Protein AF-0000000079488385 (afdb_homodimer)

Radius of gyration: 32.93 Å; Cα contacts (8 Å, |Δi|>4): 1376; chains: 2; bounding box: 79×99×59 Å

pLDDT: mean 92.68, std 11.1, range [27.77, 98.88]

Structure (mmCIF, N/CA/C/O backbone):
data_AF-0000000079488385-model_v1
#
loop_
_entity.id
_entity.type
_entity.pdbx_description
1 polymer 'tRNA-queuosine alpha-mannosyltransferase'
#
loop_
_atom_site.group_PDB
_atom_site.id
_atom_site.type_symbol
_atom_site.label_atom_id
_atom_site.label_alt_id
_atom_site.label_comp_id
_atom_site.label_asym_id
_atom_site.label_entity_id
_atom_site.label_seq_id
_atom_site.pdbx_PDB_ins_code
_atom_site.Cartn_x
_atom_site.Cartn_y
_atom_site.Cartn_z
_atom_site.occupancy
_atom_site.B_iso_or_equiv
_atom_site.auth_seq_id
_atom_site.auth_comp_id
_atom_site.auth_asym_id
_atom_site.auth_atom_id
_atom_site.pdbx_PDB_model_num
ATOM 1 N N . MET A 1 1 ? -27.766 -9.539 -17.594 1 47.44 1 MET A N 1
ATOM 2 C CA . MET A 1 1 ? -27.812 -9.695 -16.141 1 47.44 1 MET A CA 1
ATOM 3 C C . MET A 1 1 ? -26.516 -10.289 -15.609 1 47.44 1 MET A C 1
ATOM 5 O O . MET A 1 1 ? -26.141 -11.391 -15.984 1 47.44 1 MET A O 1
ATOM 9 N N . ALA A 1 2 ? -25.312 -9.602 -15.539 1 57.41 2 ALA A N 1
ATOM 10 C CA . ALA A 1 2 ? -23.953 -10.109 -15.5 1 57.41 2 ALA A CA 1
ATOM 11 C C . ALA A 1 2 ? -23.672 -10.812 -14.172 1 57.41 2 ALA A C 1
ATOM 13 O O . ALA A 1 2 ? -23.984 -10.297 -13.109 1 57.41 2 ALA A O 1
ATOM 14 N N . GLU A 1 3 ? -23.062 -12.164 -14.273 1 86.19 3 GLU A N 1
ATOM 15 C CA . GLU A 1 3 ? -23.094 -12.977 -13.062 1 86.19 3 GLU A CA 1
ATOM 16 C C . GLU A 1 3 ? -21.688 -13.242 -12.539 1 86.19 3 GLU A C 1
ATOM 18 O O . GLU A 1 3 ? -21.469 -13.258 -11.328 1 86.19 3 GLU A O 1
ATOM 23 N N . ILE A 1 4 ? -20.703 -13.258 -13.547 1 95.38 4 ILE A N 1
ATOM 24 C CA . ILE A 1 4 ? -19.391 -13.664 -13.055 1 95.38 4 ILE A CA 1
ATOM 25 C C . ILE A 1 4 ? -18.328 -12.688 -13.562 1 95.38 4 ILE A C 1
ATOM 27 O O . ILE A 1 4 ? -18.281 -12.375 -14.758 1 95.38 4 ILE A O 1
ATOM 31 N N . LEU A 1 5 ? -17.531 -12.094 -12.711 1 97 5 LEU A N 1
ATOM 32 C CA . LEU A 1 5 ? -16.406 -11.219 -13.031 1 97 5 LEU A CA 1
ATOM 33 C C . LEU A 1 5 ? -15.078 -11.914 -12.742 1 97 5 LEU A C 1
ATOM 35 O O . LEU A 1 5 ? -14.836 -12.359 -11.625 1 97 5 LEU A O 1
ATOM 39 N N . LEU A 1 6 ? -14.266 -12.102 -13.781 1 97.94 6 LEU A N 1
ATOM 40 C CA . LEU A 1 6 ? -12.898 -12.586 -13.656 1 97.94 6 LEU A CA 1
ATOM 41 C C . LEU A 1 6 ? -11.898 -11.445 -13.781 1 97.94 6 LEU A C 1
ATOM 43 O O . LEU A 1 6 ? -11.977 -10.641 -14.719 1 97.94 6 LEU A O 1
ATOM 47 N N . VAL A 1 7 ? -10.984 -11.336 -12.82 1 98.75 7 VAL A N 1
ATOM 48 C CA . VAL A 1 7 ? -10.023 -10.242 -12.812 1 98.75 7 VAL A CA 1
ATOM 49 C C . VAL A 1 7 ? -8.609 -10.797 -12.68 1 98.75 7 VAL A C 1
ATOM 51 O O . VAL A 1 7 ? -8.328 -11.57 -11.758 1 98.75 7 VAL A O 1
ATOM 54 N N . GLU A 1 8 ? -7.707 -10.43 -13.539 1 98.81 8 GLU A N 1
ATOM 55 C CA . GLU A 1 8 ? -6.297 -10.805 -13.477 1 98.81 8 GLU A CA 1
ATOM 56 C C . GLU A 1 8 ? -5.395 -9.602 -13.734 1 98.81 8 GLU A C 1
ATOM 58 O O . GLU A 1 8 ? -5.219 -9.188 -14.883 1 98.81 8 GLU A O 1
ATOM 63 N N . ALA A 1 9 ? -4.727 -9.109 -12.688 1 98.25 9 ALA A N 1
ATOM 64 C CA . ALA A 1 9 ? -3.908 -7.906 -12.773 1 98.25 9 ALA A CA 1
ATOM 65 C C . ALA A 1 9 ? -2.553 -8.211 -13.406 1 98.25 9 ALA A C 1
ATOM 67 O O . ALA A 1 9 ? -1.792 -7.293 -13.727 1 98.25 9 ALA A O 1
ATOM 68 N N . PHE A 1 10 ? -2.219 -9.438 -13.57 1 97.75 10 PHE A N 1
ATOM 69 C CA . PHE A 1 10 ? -0.979 -9.898 -14.18 1 97.75 10 PHE A CA 1
ATOM 70 C C . PHE A 1 10 ? -1.252 -11.016 -15.18 1 97.75 10 PHE A C 1
ATOM 72 O O . PHE A 1 10 ? -0.991 -12.188 -14.898 1 97.75 10 PHE A O 1
ATOM 79 N N . TYR A 1 11 ? -1.684 -10.625 -16.328 1 97.81 11 TYR A N 1
ATOM 80 C CA . TYR A 1 11 ? -2.215 -11.555 -17.312 1 97.81 11 TYR A CA 1
ATOM 81 C C . TYR A 1 11 ? -1.109 -12.07 -18.234 1 97.81 11 TYR A C 1
ATOM 83 O O . TYR A 1 11 ? -1.015 -11.664 -19.391 1 97.81 11 TYR A O 1
ATOM 91 N N . GLY A 1 12 ? -0.342 -13 -17.75 1 94.25 12 GLY A N 1
ATOM 92 C CA . GLY A 1 12 ? 0.715 -13.688 -18.469 1 94.25 12 GLY A CA 1
ATOM 93 C C . GLY A 1 12 ? 1.044 -15.055 -17.891 1 94.25 12 GLY A C 1
ATOM 94 O O . GLY A 1 12 ? 0.667 -15.359 -16.75 1 94.25 12 GLY A O 1
ATOM 95 N N . GLY A 1 13 ? 1.652 -15.891 -18.672 1 90.5 13 GLY A N 1
ATOM 96 C CA . GLY A 1 13 ? 2.057 -17.203 -18.188 1 90.5 13 GLY A CA 1
ATOM 97 C C . GLY A 1 13 ? 0.899 -18.031 -17.656 1 90.5 13 GLY A C 1
ATOM 98 O O . GLY A 1 13 ? -0.137 -18.156 -18.312 1 90.5 13 GLY A O 1
ATOM 99 N N . SER A 1 14 ? 1.143 -18.578 -16.484 1 93.62 14 SER A N 1
ATOM 100 C CA . SER A 1 14 ? 0.137 -19.438 -15.867 1 93.62 14 SER A CA 1
ATOM 101 C C . SER A 1 14 ? -1.098 -18.641 -15.461 1 93.62 14 SER A C 1
ATOM 103 O O . SER A 1 14 ? -2.209 -19.172 -15.445 1 93.62 14 SER A O 1
ATOM 105 N N . HIS A 1 15 ? -0.953 -17.375 -15.195 1 96.94 15 HIS A N 1
ATOM 106 C CA . HIS A 1 15 ? -2.094 -16.531 -14.844 1 96.94 15 HIS A CA 1
ATOM 107 C C . HIS A 1 15 ? -3.076 -16.438 -16.016 1 96.94 15 HIS A C 1
ATOM 109 O O . HIS A 1 15 ? -4.273 -16.656 -15.836 1 96.94 15 HIS A O 1
ATOM 115 N N . ALA A 1 16 ? -2.51 -16.125 -17.125 1 97 16 ALA A N 1
ATOM 116 C CA . ALA A 1 16 ? -3.346 -16.016 -18.312 1 97 16 ALA A CA 1
ATOM 117 C C . ALA A 1 16 ? -3.967 -17.359 -18.672 1 97 16 ALA A C 1
ATOM 119 O O . ALA A 1 16 ? -5.137 -17.422 -19.062 1 97 16 ALA A O 1
ATOM 120 N N . GLN A 1 17 ? -3.18 -18.391 -18.547 1 95.5 17 GLN A N 1
ATOM 121 C CA . GLN A 1 17 ? -3.656 -19.734 -18.875 1 95.5 17 GLN A CA 1
ATOM 122 C C . GLN A 1 17 ? -4.887 -20.094 -18.047 1 95.5 17 GLN A C 1
ATOM 124 O O . GLN A 1 17 ? -5.859 -20.625 -18.578 1 95.5 17 GLN A O 1
ATOM 129 N N . LEU A 1 18 ? -4.828 -19.797 -16.812 1 97.94 18 LEU A N 1
ATOM 130 C CA . LEU A 1 18 ? -5.957 -20.109 -15.938 1 97.94 18 LEU A CA 1
ATOM 131 C C . LEU A 1 18 ? -7.191 -19.297 -16.328 1 97.94 18 LEU A C 1
ATOM 133 O O . LEU A 1 18 ? -8.281 -19.859 -16.469 1 97.94 18 LEU A O 1
ATOM 137 N N . MET A 1 19 ? -7.016 -18.047 -16.531 1 98.25 19 MET A N 1
ATOM 138 C CA . MET A 1 19 ? -8.141 -17.172 -16.844 1 98.25 19 MET A CA 1
ATOM 139 C C . MET A 1 19 ? -8.773 -17.562 -18.172 1 98.25 19 MET A C 1
ATOM 141 O O . MET A 1 19 ? -10 -17.609 -18.297 1 98.25 19 MET A O 1
ATOM 145 N N . ASP A 1 20 ? -7.891 -17.875 -19.125 1 97.5 20 ASP A N 1
ATOM 146 C CA . ASP A 1 20 ? -8.398 -18.297 -20.438 1 97.5 20 ASP A CA 1
ATOM 147 C C . ASP A 1 20 ? -9.219 -19.578 -20.312 1 97.5 20 ASP A C 1
ATOM 149 O O . ASP A 1 20 ? -10.281 -19.703 -20.922 1 97.5 20 ASP A O 1
ATOM 153 N N . LEU A 1 21 ? -8.68 -20.469 -19.578 1 97.62 21 LEU A 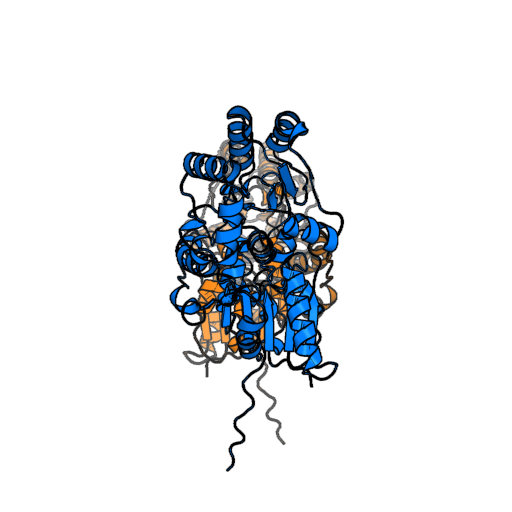N 1
ATOM 154 C CA . LEU A 1 21 ? -9.375 -21.734 -19.359 1 97.62 21 LEU A CA 1
ATOM 155 C C . LEU A 1 21 ? -10.75 -21.5 -18.734 1 97.62 21 LEU A C 1
ATOM 157 O O . LEU A 1 21 ? -11.75 -22.078 -19.188 1 97.62 21 LEU A O 1
ATOM 161 N N . LEU A 1 22 ? -10.852 -20.656 -17.688 1 97.31 22 LEU A N 1
ATOM 162 C CA . LEU A 1 22 ? -12.094 -20.391 -16.969 1 97.31 22 LEU A CA 1
ATOM 163 C C . LEU A 1 22 ? -13.094 -19.672 -17.875 1 97.31 22 LEU A C 1
ATOM 165 O O . LEU A 1 22 ? -14.281 -20.016 -17.891 1 97.31 22 LEU A O 1
ATOM 169 N N . VAL A 1 23 ? -12.617 -18.703 -18.625 1 96.19 23 VAL A N 1
ATOM 170 C CA . VAL A 1 23 ? -13.5 -17.953 -19.5 1 96.19 23 VAL A CA 1
ATOM 171 C C . VAL A 1 23 ? -14.086 -18.875 -20.562 1 96.19 23 VAL A C 1
ATOM 173 O O . VAL A 1 23 ? -15.289 -18.828 -20.844 1 96.19 23 VAL A O 1
ATOM 176 N N . ASN A 1 24 ? -13.211 -19.672 -21.141 1 95.19 24 ASN A N 1
ATOM 177 C CA . ASN A 1 24 ? -13.672 -20.609 -22.156 1 95.19 24 ASN A CA 1
ATOM 178 C C . ASN A 1 24 ? -14.703 -21.578 -21.594 1 95.19 24 ASN A C 1
ATOM 180 O O . ASN A 1 24 ? -15.742 -21.812 -22.219 1 95.19 24 ASN A O 1
ATOM 184 N N . HIS A 1 25 ? -14.453 -22.078 -20.469 1 94.19 25 HIS A N 1
ATOM 185 C CA . HIS A 1 25 ? -15.359 -23.031 -19.828 1 94.19 25 HIS A CA 1
ATOM 186 C C . HIS A 1 25 ? -16.703 -22.375 -19.516 1 94.19 25 HIS A C 1
ATOM 188 O O . HIS A 1 25 ? -17.75 -22.953 -19.797 1 94.19 25 HIS A O 1
ATOM 194 N N . LEU A 1 26 ? -16.656 -21.188 -18.953 1 93.06 26 LEU A N 1
ATOM 195 C CA . LEU A 1 26 ? -17.875 -20.484 -18.531 1 93.06 26 LEU A CA 1
ATOM 196 C C . LEU A 1 26 ? -18.672 -20.016 -19.75 1 93.06 26 LEU A C 1
ATOM 198 O O . LEU A 1 26 ? -19.906 -20.016 -19.734 1 93.06 26 LEU A O 1
ATOM 202 N N . SER A 1 27 ? -17.906 -19.609 -20.781 1 91.25 27 SER A N 1
ATOM 203 C CA . SER A 1 27 ? -18.578 -19.094 -21.984 1 91.25 27 SER A CA 1
ATOM 204 C C . SER A 1 27 ? -19.391 -20.188 -22.672 1 91.25 27 SER A C 1
ATOM 206 O O . SER A 1 27 ? -20.344 -19.891 -23.391 1 91.25 27 SER A O 1
ATOM 208 N N . GLU A 1 28 ? -19.016 -21.391 -22.469 1 90.25 28 GLU A N 1
ATOM 209 C CA . GLU A 1 28 ? -19.734 -22.531 -23.047 1 90.25 28 GLU A CA 1
ATOM 210 C C . GLU A 1 28 ? -21.031 -22.797 -22.281 1 90.25 28 GLU A C 1
ATOM 212 O O . GLU A 1 28 ? -21.938 -23.453 -22.797 1 90.25 28 GLU A O 1
ATOM 217 N N . ARG A 1 29 ? -21.188 -22.266 -21.188 1 87.81 29 ARG A N 1
ATOM 218 C CA . ARG A 1 29 ? -22.281 -22.656 -20.312 1 87.81 29 ARG A CA 1
ATOM 219 C C . ARG A 1 29 ? -23.203 -21.469 -20.031 1 87.81 29 ARG A C 1
ATOM 221 O O . ARG A 1 29 ? -24.344 -21.656 -19.609 1 87.81 29 ARG A O 1
ATOM 228 N N . LEU A 1 30 ? -22.656 -20.328 -20.234 1 89.75 30 LEU A N 1
ATOM 229 C CA . LEU A 1 30 ? -23.406 -19.109 -19.922 1 89.75 30 LEU A CA 1
ATOM 230 C C . LEU A 1 30 ? -23.703 -18.328 -21.203 1 89.75 30 LEU A C 1
ATOM 232 O O . LEU A 1 30 ? -23.141 -18.609 -22.266 1 89.75 30 LEU A O 1
ATOM 236 N N . GLN A 1 31 ? -24.578 -17.375 -21.094 1 89.81 31 GLN A N 1
ATOM 237 C CA . GLN A 1 31 ? -24.906 -16.516 -22.219 1 89.81 31 GLN A CA 1
ATOM 238 C C . GLN A 1 31 ? -23.859 -15.438 -22.422 1 89.81 31 GLN A C 1
ATOM 240 O O . GLN A 1 31 ? -23.141 -15.078 -21.484 1 89.81 31 GLN A O 1
ATOM 245 N N . PRO A 1 32 ? -23.875 -14.984 -23.656 1 86.5 32 PRO A N 1
ATOM 246 C CA . PRO A 1 32 ? -22.938 -13.891 -23.891 1 86.5 32 PRO A CA 1
ATOM 247 C C . PRO A 1 32 ? -23.172 -12.703 -22.953 1 86.5 32 PRO A C 1
ATOM 249 O O . PRO A 1 32 ? -24.312 -12.344 -22.672 1 86.5 32 PRO A O 1
ATOM 252 N N . GLY A 1 33 ? -22.172 -12.234 -22.391 1 86.81 33 GLY A N 1
ATOM 253 C CA . GLY A 1 33 ? -22.281 -11.078 -21.516 1 86.81 33 GLY A CA 1
ATOM 254 C C . GLY A 1 33 ? -22.406 -11.453 -20.047 1 86.81 33 GLY A C 1
ATOM 255 O O . GLY A 1 33 ? -22.344 -10.586 -19.172 1 86.81 33 GLY A O 1
ATOM 256 N N . GLU A 1 34 ? -22.516 -12.727 -19.812 1 91.88 34 GLU A N 1
ATOM 257 C CA . GLU A 1 34 ? -22.688 -13.164 -18.422 1 91.88 34 GLU A CA 1
ATOM 258 C C . GLU A 1 34 ? -21.328 -13.367 -17.75 1 91.88 34 GLU A C 1
ATOM 260 O O . GLU A 1 34 ? -21.281 -13.594 -16.531 1 91.88 34 GLU A O 1
ATOM 265 N N . VAL A 1 35 ? -20.281 -13.352 -18.484 1 93.94 35 VAL A N 1
ATOM 266 C CA . VAL A 1 35 ? -18.938 -13.422 -17.938 1 93.94 35 VAL A CA 1
ATOM 267 C C . VAL A 1 35 ? -18.109 -12.258 -18.453 1 93.94 35 VAL A C 1
ATOM 269 O O . VAL A 1 35 ? -18.078 -11.992 -19.672 1 93.94 35 VAL A O 1
ATOM 272 N N . ASP A 1 36 ? -17.5 -11.508 -17.562 1 95.88 36 ASP A N 1
ATOM 273 C CA . ASP A 1 36 ? -16.562 -10.445 -17.922 1 95.88 36 ASP A CA 1
ATOM 274 C C . ASP A 1 36 ? -15.141 -10.789 -17.469 1 95.88 36 ASP A C 1
ATOM 276 O O . ASP A 1 36 ? -14.945 -11.289 -16.359 1 95.88 36 ASP A O 1
ATOM 280 N N . LEU A 1 37 ? -14.211 -10.656 -18.359 1 97.5 37 LEU A N 1
ATOM 281 C CA . LEU A 1 37 ? -12.797 -10.781 -18.031 1 97.5 37 LEU A CA 1
ATOM 282 C C . LEU A 1 37 ? -12.094 -9.43 -18.141 1 97.5 37 LEU A C 1
ATOM 284 O O . LEU A 1 37 ? -12.125 -8.789 -19.188 1 97.5 37 LEU A O 1
ATOM 288 N N . VAL A 1 38 ? -11.562 -8.953 -17.047 1 98.44 38 VAL A N 1
ATOM 289 C CA . VAL A 1 38 ? -10.797 -7.719 -17.031 1 98.44 38 VAL A CA 1
ATOM 290 C C . VAL A 1 38 ? -9.344 -8.016 -16.656 1 98.44 38 VAL A C 1
ATOM 292 O O . VAL A 1 38 ? -9.07 -8.609 -15.609 1 98.44 38 VAL A O 1
ATOM 295 N N . THR A 1 39 ? -8.383 -7.629 -17.516 1 98.44 39 THR A N 1
ATOM 296 C CA . THR A 1 39 ? -6.996 -8.031 -17.312 1 98.44 39 THR A CA 1
ATOM 297 C C . THR A 1 39 ? -6.062 -6.832 -17.469 1 98.44 39 THR A C 1
ATOM 299 O O . THR A 1 39 ? -6.449 -5.805 -18.031 1 98.44 39 THR A O 1
ATOM 302 N N . MET A 1 40 ? -4.906 -6.875 -16.906 1 97.81 40 MET A N 1
ATOM 303 C CA . MET A 1 40 ? -3.773 -5.984 -17.141 1 97.81 40 MET A CA 1
ATOM 304 C C . MET A 1 40 ? -2.576 -6.758 -17.672 1 97.81 40 MET A C 1
ATOM 306 O O . MET A 1 40 ? -2.553 -7.988 -17.625 1 97.81 40 MET A O 1
ATOM 310 N N . THR A 1 41 ? -1.561 -6.043 -18.172 1 96.25 41 THR A N 1
ATOM 311 C CA . THR A 1 41 ? -0.42 -6.695 -18.797 1 96.25 41 THR A CA 1
ATOM 312 C C . THR A 1 41 ? 0.438 -7.414 -17.766 1 96.25 41 THR A C 1
ATOM 314 O O . THR A 1 41 ? 0.378 -7.098 -16.578 1 96.25 41 THR A O 1
ATOM 317 N N . ASP A 1 42 ? 1.241 -8.312 -18.188 1 94.88 42 ASP A N 1
ATOM 318 C CA . ASP A 1 42 ? 2.127 -9.07 -17.312 1 94.88 42 ASP A CA 1
ATOM 319 C C . ASP A 1 42 ? 3.506 -8.422 -17.219 1 94.88 42 ASP A C 1
ATOM 321 O O . ASP A 1 42 ? 4.508 -9.102 -16.984 1 94.88 42 ASP A O 1
ATOM 325 N N . LYS A 1 43 ? 3.537 -7.176 -17.453 1 92.81 43 LYS A N 1
ATOM 326 C CA . LYS A 1 43 ? 4.773 -6.41 -17.328 1 92.81 43 LYS A CA 1
ATOM 327 C C . LYS A 1 43 ? 4.844 -5.676 -16 1 92.81 43 LYS A C 1
ATOM 329 O O . LYS A 1 43 ? 3.828 -5.176 -15.508 1 92.81 43 LYS A O 1
ATOM 334 N N . LYS A 1 44 ? 6.043 -5.621 -15.406 1 91.31 44 LYS A N 1
ATOM 335 C CA . LYS A 1 44 ? 6.277 -4.871 -14.18 1 91.31 44 LYS A CA 1
ATOM 336 C C . LYS A 1 44 ? 5.352 -5.344 -13.062 1 91.31 44 LYS A C 1
ATOM 338 O O . LYS A 1 44 ? 4.59 -4.551 -12.5 1 91.31 44 LYS A O 1
ATOM 343 N N . TRP A 1 45 ? 5.578 -6.551 -12.641 1 91 45 TRP A N 1
ATOM 344 C CA . TRP A 1 45 ? 4.664 -7.195 -11.711 1 91 45 TRP A CA 1
ATOM 345 C C . TRP A 1 45 ? 4.594 -6.426 -10.391 1 91 45 TRP A C 1
ATOM 347 O O . TRP A 1 45 ? 3.549 -6.391 -9.742 1 91 45 TRP A O 1
ATOM 357 N N . HIS A 1 46 ? 5.699 -5.77 -9.992 1 91.19 46 HIS A N 1
ATOM 358 C CA . HIS A 1 46 ? 5.723 -5.027 -8.734 1 91.19 46 HIS A CA 1
ATOM 359 C C . HIS A 1 46 ? 4.684 -3.912 -8.742 1 91.19 46 HIS A C 1
ATOM 361 O O . HIS A 1 46 ? 4.047 -3.646 -7.719 1 91.19 46 HIS A O 1
ATOM 367 N N . TRP A 1 47 ? 4.516 -3.355 -9.875 1 93.56 47 TRP A N 1
ATOM 368 C CA . TRP A 1 47 ? 3.559 -2.26 -9.984 1 93.56 47 TRP A CA 1
ATOM 369 C C . TRP A 1 47 ? 2.133 -2.791 -10.094 1 93.56 47 TRP A C 1
ATOM 371 O O . TRP A 1 47 ? 1.193 -2.178 -9.586 1 93.56 47 TRP A O 1
ATOM 381 N N . ARG A 1 48 ? 1.983 -3.947 -10.742 1 95.62 48 ARG A N 1
ATOM 382 C CA . ARG A 1 48 ? 0.67 -4.586 -10.742 1 95.62 48 ARG A CA 1
ATOM 383 C C . ARG A 1 48 ? 0.219 -4.922 -9.328 1 95.62 48 ARG A C 1
ATOM 385 O O . ARG A 1 48 ? -0.928 -4.664 -8.961 1 95.62 48 ARG A O 1
ATOM 392 N N . ALA A 1 49 ? 1.184 -5.383 -8.586 1 94.94 49 ALA A N 1
ATOM 393 C CA . ALA A 1 49 ? 0.887 -5.816 -7.223 1 94.94 49 ALA A CA 1
ATOM 394 C C . ALA A 1 49 ? 0.562 -4.621 -6.328 1 94.94 49 ALA A C 1
ATOM 396 O O . ALA A 1 49 ? -0.215 -4.746 -5.375 1 94.94 49 ALA A O 1
ATOM 397 N N . ARG A 1 50 ? 1.098 -3.516 -6.641 1 93.94 50 ARG A N 1
ATOM 398 C CA . ARG A 1 50 ? 0.979 -2.355 -5.762 1 93.94 50 ARG A CA 1
ATOM 399 C C . ARG A 1 50 ? -0.21 -1.487 -6.164 1 93.94 50 ARG A C 1
ATOM 401 O O . ARG A 1 50 ? -0.952 -1.008 -5.305 1 93.94 50 ARG A O 1
ATOM 408 N N . THR A 1 51 ? -0.444 -1.338 -7.504 1 95.62 51 THR A N 1
ATOM 409 C CA . THR A 1 51 ? -1.292 -0.214 -7.887 1 95.62 51 THR A CA 1
ATOM 410 C C . THR A 1 51 ? -2.406 -0.67 -8.82 1 95.62 51 THR A C 1
ATOM 412 O O . THR A 1 51 ? -3.086 0.155 -9.438 1 95.62 51 THR A O 1
ATOM 415 N N . SER A 1 52 ? -2.629 -1.921 -8.992 1 97.44 52 SER A N 1
ATOM 416 C CA . SER A 1 52 ? -3.58 -2.393 -9.992 1 97.44 52 SER A CA 1
ATOM 417 C C . SER A 1 52 ? -5.008 -2.016 -9.617 1 97.44 52 SER A C 1
ATOM 419 O O . SER A 1 52 ? -5.863 -1.853 -10.492 1 97.44 52 SER A O 1
ATOM 421 N N . ALA A 1 53 ? -5.301 -1.854 -8.328 1 98 53 ALA A N 1
ATOM 422 C CA . ALA A 1 53 ? -6.664 -1.623 -7.859 1 98 53 ALA A CA 1
ATOM 423 C C . ALA A 1 53 ? -7.258 -0.368 -8.492 1 98 53 ALA A C 1
ATOM 425 O O . ALA A 1 53 ? -8.445 -0.339 -8.836 1 98 53 ALA A O 1
ATOM 426 N N . LEU A 1 54 ? -6.418 0.629 -8.617 1 97.88 54 LEU A N 1
ATOM 427 C CA . LEU A 1 54 ? -6.902 1.901 -9.141 1 97.88 54 LEU A CA 1
ATOM 428 C C . LEU A 1 54 ? -7.387 1.746 -10.578 1 97.88 54 LEU A C 1
ATOM 430 O O . LEU A 1 54 ? -8.523 2.092 -10.891 1 97.88 54 LEU A O 1
ATOM 434 N N . TRP A 1 55 ? -6.566 1.201 -11.43 1 97.88 55 TRP A N 1
ATOM 435 C CA . TRP A 1 55 ? -6.945 1.021 -12.828 1 97.88 55 TRP A CA 1
ATOM 436 C C . TRP A 1 55 ? -8.133 0.076 -12.953 1 97.88 55 TRP A C 1
ATOM 438 O O . TRP A 1 55 ? -9.062 0.329 -13.727 1 97.88 55 TRP A O 1
ATOM 448 N N . LEU A 1 56 ? -8.141 -0.962 -12.211 1 98.44 56 LEU A N 1
ATOM 449 C CA . LEU A 1 56 ? -9.234 -1.927 -12.227 1 98.44 56 LEU A CA 1
ATOM 450 C C . LEU A 1 56 ? -10.547 -1.264 -11.828 1 98.44 56 LEU A C 1
ATOM 452 O O . LEU A 1 56 ? -11.586 -1.514 -12.445 1 98.44 56 LEU A O 1
ATOM 456 N N . ALA A 1 57 ? -10.477 -0.421 -10.805 1 98.19 57 ALA A N 1
ATOM 457 C CA . ALA A 1 57 ? -11.68 0.256 -10.328 1 98.19 57 ALA A CA 1
ATOM 458 C C . ALA A 1 57 ? -12.297 1.107 -11.43 1 98.19 57 ALA A C 1
ATOM 460 O O . ALA A 1 57 ? -13.523 1.219 -11.516 1 98.19 57 ALA A O 1
ATOM 461 N N . MET A 1 58 ? -11.461 1.657 -12.234 1 97.06 58 MET A N 1
ATOM 462 C CA . MET A 1 58 ? -11.938 2.553 -13.289 1 97.06 58 MET A CA 1
ATOM 463 C C . MET A 1 58 ? -12.414 1.762 -14.5 1 97.06 58 MET A C 1
ATOM 465 O O . MET A 1 58 ? -13.211 2.258 -15.297 1 97.06 58 MET A O 1
ATOM 469 N N . ASN A 1 59 ? -11.977 0.45 -14.617 1 97.56 59 ASN A N 1
ATOM 470 C CA . ASN A 1 59 ? -12.164 -0.206 -15.906 1 97.56 59 ASN A CA 1
ATOM 471 C C . ASN A 1 59 ? -13.062 -1.431 -15.789 1 97.56 59 ASN A C 1
ATOM 473 O O . ASN A 1 59 ? -13.516 -1.977 -16.797 1 97.56 59 ASN A O 1
ATOM 477 N N . ILE A 1 60 ? -13.32 -1.861 -14.625 1 97.81 60 ILE A N 1
ATOM 478 C CA . ILE A 1 60 ? -14.328 -2.9 -14.438 1 97.81 60 ILE A CA 1
ATOM 479 C C . ILE A 1 60 ? -15.711 -2.332 -14.727 1 97.81 60 ILE A C 1
ATOM 481 O O . ILE A 1 60 ? -16.094 -1.293 -14.172 1 97.81 60 ILE A O 1
ATOM 485 N N . PRO A 1 61 ? -16.484 -2.955 -15.547 1 96.5 61 PRO A N 1
ATOM 486 C CA . PRO A 1 61 ? -17.828 -2.457 -15.852 1 96.5 61 PRO A CA 1
ATOM 487 C C . PRO A 1 61 ? -18.719 -2.332 -14.617 1 96.5 61 PRO A C 1
ATOM 489 O O . PRO A 1 61 ? -18.531 -3.068 -13.641 1 96.5 61 PRO A O 1
ATOM 492 N N . ARG A 1 62 ? -19.578 -1.353 -14.688 1 93.44 62 ARG A N 1
ATOM 493 C CA . ARG A 1 62 ? -20.531 -1.174 -13.602 1 93.44 62 ARG A CA 1
ATOM 494 C C . ARG A 1 62 ? -21.781 -2.018 -13.828 1 93.44 62 ARG A C 1
ATOM 496 O O . ARG A 1 62 ? -22.75 -1.557 -14.445 1 93.44 62 ARG A O 1
ATOM 503 N N . LYS A 1 63 ? -21.641 -3.242 -13.453 1 91.5 63 LYS A N 1
ATOM 504 C CA . LYS A 1 63 ? -22.719 -4.219 -13.508 1 91.5 63 LYS A CA 1
ATOM 505 C C . LYS A 1 63 ? -22.859 -4.973 -12.188 1 91.5 63 LYS A C 1
ATOM 507 O O . LYS A 1 63 ? -22.016 -4.82 -11.297 1 91.5 63 LYS A O 1
ATOM 512 N N . ARG A 1 64 ? -23.953 -5.488 -12.062 1 91 64 ARG A N 1
ATOM 513 C CA . ARG A 1 64 ? -24.141 -6.301 -10.867 1 91 64 ARG A CA 1
ATOM 514 C C . ARG A 1 64 ? -23.531 -7.688 -11.039 1 91 64 ARG A C 1
ATOM 516 O O . ARG A 1 64 ? -23.984 -8.469 -11.875 1 91 64 ARG A O 1
ATOM 523 N N . TYR A 1 65 ? -22.547 -7.957 -10.305 1 94.25 65 TYR A N 1
ATOM 524 C CA . TYR A 1 65 ? -21.891 -9.258 -10.352 1 94.25 65 TYR A CA 1
ATOM 525 C C . TYR A 1 65 ? -22.281 -10.109 -9.148 1 94.25 65 TYR A C 1
ATOM 527 O O . TYR A 1 65 ? -22.406 -9.594 -8.039 1 94.25 65 TYR A O 1
ATOM 535 N N . LYS A 1 66 ? -22.438 -11.367 -9.398 1 93.81 66 LYS A N 1
ATOM 536 C CA . LYS A 1 66 ? -22.719 -12.312 -8.32 1 93.81 66 LYS A CA 1
ATOM 537 C C . LYS A 1 66 ? -21.422 -12.93 -7.785 1 93.81 66 LYS A C 1
ATOM 539 O O . LYS A 1 66 ? -21.344 -13.273 -6.602 1 93.81 66 LYS A O 1
ATOM 544 N N . ARG A 1 67 ? -20.484 -13.141 -8.719 1 95.75 67 ARG A N 1
ATOM 545 C CA . ARG A 1 67 ? -19.219 -13.773 -8.367 1 95.75 67 ARG A CA 1
ATOM 546 C C . ARG A 1 67 ? -18.031 -12.969 -8.906 1 95.75 67 ARG A C 1
ATOM 548 O O . ARG A 1 67 ? -18.078 -12.469 -10.031 1 95.75 67 ARG A O 1
ATOM 555 N N . LEU A 1 68 ? -17.078 -12.812 -8.07 1 97.12 68 LEU A N 1
ATOM 556 C CA . LEU A 1 68 ? -15.812 -12.211 -8.445 1 97.12 68 LEU A CA 1
ATOM 557 C C . LEU A 1 68 ? -14.656 -13.188 -8.211 1 97.12 68 LEU A C 1
ATOM 559 O O . LEU A 1 68 ? -14.445 -13.641 -7.082 1 97.12 68 LEU A O 1
ATOM 563 N N . PHE A 1 69 ? -14.023 -13.648 -9.242 1 98.06 69 PHE A N 1
ATOM 564 C CA . PHE A 1 69 ? -12.805 -14.438 -9.18 1 98.06 69 PHE A CA 1
ATOM 565 C C . PHE A 1 69 ? -11.586 -13.578 -9.508 1 98.06 69 PHE A C 1
ATOM 567 O O . PHE A 1 69 ? -11.484 -13.039 -10.609 1 98.06 69 PHE A O 1
ATOM 574 N N . ILE A 1 70 ? -10.703 -13.445 -8.586 1 98.62 70 ILE A N 1
ATOM 575 C CA . ILE A 1 70 ? -9.602 -12.5 -8.75 1 98.62 70 ILE A CA 1
ATOM 576 C C . ILE A 1 70 ? -8.32 -13.109 -8.188 1 98.62 70 ILE A C 1
ATOM 578 O O . ILE A 1 70 ? -8.352 -13.781 -7.148 1 98.62 70 ILE A O 1
ATOM 582 N N . SER A 1 71 ? -7.203 -12.898 -8.875 1 98.25 71 SER A N 1
ATOM 583 C CA . SER A 1 71 ? -5.93 -13.406 -8.367 1 98.25 71 SER A CA 1
ATOM 584 C C . SER A 1 71 ? -5.398 -12.531 -7.238 1 98.25 71 SER A C 1
ATOM 586 O O . SER A 1 71 ? -5.758 -11.352 -7.133 1 98.25 71 SER A O 1
ATOM 588 N N . SER A 1 72 ? -4.48 -13.055 -6.48 1 98 72 SER A N 1
ATOM 589 C CA . SER A 1 72 ? -3.943 -12.383 -5.301 1 98 72 SER A CA 1
ATOM 590 C C . SER A 1 72 ? -2.941 -11.297 -5.691 1 98 72 SER A C 1
ATOM 592 O O . SER A 1 72 ? -2.369 -10.633 -4.824 1 98 72 SER A O 1
ATOM 594 N N . VAL A 1 73 ? -2.711 -11.094 -6.992 1 97.94 73 VAL A N 1
ATOM 595 C CA . VAL A 1 73 ? -1.824 -10.023 -7.438 1 97.94 73 VAL A CA 1
ATOM 596 C C . VAL A 1 73 ? -2.445 -8.664 -7.105 1 97.94 73 VAL A C 1
ATOM 598 O O . VAL A 1 73 ? -1.753 -7.754 -6.652 1 97.94 73 VAL A O 1
ATOM 601 N N . ALA A 1 74 ? -3.725 -8.594 -7.34 1 97.94 74 ALA A N 1
ATOM 602 C CA . ALA A 1 74 ? -4.434 -7.34 -7.102 1 97.94 74 ALA A CA 1
ATOM 603 C C . ALA A 1 74 ? -4.77 -7.176 -5.621 1 97.94 74 ALA A C 1
ATOM 605 O O . ALA A 1 74 ? -5.016 -8.156 -4.922 1 97.94 74 ALA A O 1
ATOM 606 N N . ASN A 1 75 ? -4.715 -5.961 -5.137 1 98.19 75 ASN A N 1
ATOM 607 C CA . ASN A 1 75 ? -5.207 -5.66 -3.797 1 98.19 75 ASN A CA 1
ATOM 608 C C . ASN A 1 75 ? -6.73 -5.582 -3.764 1 98.19 75 ASN A C 1
ATOM 610 O O . ASN A 1 75 ? -7.309 -4.531 -4.035 1 98.19 75 ASN A O 1
ATOM 614 N N . LEU A 1 76 ? -7.344 -6.695 -3.387 1 98.81 76 LEU A N 1
ATOM 615 C CA . LEU A 1 76 ? -8.797 -6.82 -3.408 1 98.81 76 LEU A CA 1
ATOM 616 C C . LEU A 1 76 ? -9.438 -5.836 -2.438 1 98.81 76 LEU A C 1
ATOM 618 O O . LEU A 1 76 ? -10.508 -5.281 -2.725 1 98.81 76 LEU A O 1
ATOM 622 N N . ALA A 1 77 ? -8.828 -5.602 -1.299 1 98.62 77 ALA A N 1
ATOM 623 C CA . ALA A 1 77 ? -9.383 -4.676 -0.316 1 98.62 77 ALA A CA 1
ATOM 624 C C . ALA A 1 77 ? -9.492 -3.268 -0.893 1 98.62 77 ALA A C 1
ATOM 626 O O . ALA A 1 77 ? -10.547 -2.627 -0.782 1 98.62 77 ALA A O 1
ATOM 627 N N . GLU A 1 78 ? -8.43 -2.816 -1.522 1 98.5 78 GLU A N 1
ATOM 628 C CA . GLU A 1 78 ? -8.453 -1.504 -2.162 1 98.5 78 GLU A CA 1
ATOM 629 C C . GLU A 1 78 ? -9.531 -1.435 -3.24 1 98.5 78 GLU A C 1
ATOM 631 O O . GLU A 1 78 ? -10.258 -0.444 -3.338 1 98.5 78 GLU A O 1
ATOM 636 N N . LEU A 1 79 ? -9.578 -2.502 -4.031 1 98.75 79 LEU A N 1
ATOM 637 C CA . LEU A 1 79 ? -10.555 -2.525 -5.113 1 98.75 79 LEU A CA 1
ATOM 638 C C . LEU A 1 79 ? -11.977 -2.393 -4.566 1 98.75 79 LEU A C 1
ATOM 640 O O . LEU A 1 79 ? -12.766 -1.594 -5.07 1 98.75 79 LEU A O 1
ATOM 644 N N . LEU A 1 80 ? -12.266 -3.127 -3.547 1 98.44 80 LEU A N 1
ATOM 645 C CA . LEU A 1 80 ? -13.602 -3.104 -2.961 1 98.44 80 LEU A CA 1
ATOM 646 C C . LEU A 1 80 ? -13.898 -1.743 -2.338 1 98.44 80 LEU A C 1
ATOM 648 O O . LEU A 1 80 ? -15.039 -1.28 -2.359 1 98.44 80 LEU A O 1
ATOM 652 N N . GLY A 1 81 ? -12.867 -1.128 -1.765 1 98.25 81 GLY A N 1
ATOM 653 C CA . GLY A 1 81 ? -13.031 0.202 -1.199 1 98.25 81 GLY A CA 1
ATOM 654 C C . GLY A 1 81 ? -13.352 1.257 -2.242 1 98.25 81 GLY A C 1
ATOM 655 O O . GLY A 1 81 ? -14.094 2.205 -1.969 1 98.25 81 GLY A O 1
ATOM 656 N N . LEU A 1 82 ? -12.812 1.081 -3.4 1 98.06 82 LEU A N 1
ATOM 657 C CA . LEU A 1 82 ? -13.016 2.025 -4.492 1 98.06 82 LEU A CA 1
ATOM 658 C C . LEU A 1 82 ? -14.305 1.715 -5.242 1 98.06 82 LEU A C 1
ATOM 660 O O . LEU A 1 82 ? -14.859 2.582 -5.922 1 98.06 82 LEU A O 1
ATOM 664 N N . ARG A 1 83 ? -14.758 0.464 -5.164 1 97.5 83 ARG A N 1
ATOM 665 C CA . ARG A 1 83 ? -15.938 -0.033 -5.863 1 97.5 83 ARG A CA 1
ATOM 666 C C . ARG A 1 83 ? -16.891 -0.737 -4.898 1 97.5 83 ARG A C 1
ATOM 668 O O . ARG A 1 83 ? -17.031 -1.961 -4.945 1 97.5 83 ARG A O 1
ATOM 675 N N . PRO A 1 84 ? -17.609 0.071 -4.125 1 94.88 84 PRO A N 1
ATOM 676 C CA . PRO A 1 84 ? -18.516 -0.531 -3.137 1 94.88 84 PRO A CA 1
ATOM 677 C C . PRO A 1 84 ? -19.578 -1.408 -3.773 1 94.88 84 PRO A C 1
ATOM 679 O O . PRO A 1 84 ? -20.156 -2.273 -3.104 1 94.88 84 PRO A O 1
ATOM 682 N N . ASP A 1 85 ? -19.875 -1.178 -5.016 1 94.5 85 ASP A N 1
ATOM 683 C CA . ASP A 1 85 ? -20.875 -1.983 -5.711 1 94.5 85 ASP A CA 1
ATOM 684 C C . ASP A 1 85 ? -20.422 -3.436 -5.836 1 94.5 85 ASP A C 1
ATOM 686 O O . ASP A 1 85 ? -21.25 -4.332 -6.043 1 94.5 85 ASP A O 1
ATOM 690 N N . LEU A 1 86 ? -19.109 -3.709 -5.688 1 96.31 86 LEU A N 1
ATOM 691 C CA . LEU A 1 86 ? -18.578 -5.062 -5.797 1 96.31 86 LEU A CA 1
ATOM 692 C C . LEU A 1 86 ? -18.625 -5.773 -4.449 1 96.31 86 LEU A C 1
ATOM 694 O O . LEU A 1 86 ? -18.328 -6.969 -4.363 1 96.31 86 LEU A O 1
ATOM 698 N N . ALA A 1 87 ? -18.969 -5.051 -3.432 1 92.62 87 ALA A N 1
ATOM 699 C CA . ALA A 1 87 ? -18.938 -5.613 -2.084 1 92.62 87 ALA A CA 1
ATOM 700 C C . ALA A 1 87 ? -19.953 -6.734 -1.928 1 92.62 87 ALA A C 1
ATOM 702 O O . ALA A 1 87 ? -19.75 -7.664 -1.143 1 92.62 87 ALA A O 1
ATOM 703 N N . GLY A 1 88 ? -20.969 -6.695 -2.689 1 90.38 88 GLY A N 1
ATOM 704 C CA . GLY A 1 88 ? -22.047 -7.645 -2.539 1 90.38 88 GLY A CA 1
ATOM 705 C C . GLY A 1 88 ? -21.781 -8.977 -3.207 1 90.38 88 GLY A C 1
ATOM 706 O O . GLY A 1 88 ? -22.453 -9.969 -2.926 1 90.38 88 GLY A O 1
ATOM 707 N N . CYS A 1 89 ? -20.844 -9.031 -4.074 1 93.25 89 CYS A N 1
ATOM 708 C CA . CYS A 1 89 ? -20.547 -10.297 -4.75 1 93.25 89 CYS A CA 1
ATOM 709 C C . CYS A 1 89 ? -19.766 -11.234 -3.84 1 93.25 89 CYS A C 1
ATOM 711 O O . CYS A 1 89 ? -19.188 -10.805 -2.84 1 93.25 89 CYS A O 1
ATOM 713 N N . GLU A 1 90 ? -19.875 -12.539 -4.16 1 95.88 90 GLU A N 1
ATOM 714 C CA . GLU A 1 90 ? -18.984 -13.492 -3.51 1 95.88 90 GLU A CA 1
ATOM 715 C C . GLU A 1 90 ? -17.578 -13.438 -4.117 1 95.88 90 GLU A C 1
ATOM 717 O O . GLU A 1 90 ? -17.422 -13.641 -5.32 1 95.88 90 GLU A O 1
ATOM 722 N N . LYS A 1 91 ? -16.625 -13.133 -3.334 1 97.75 91 LYS A N 1
ATOM 723 C CA . LYS A 1 91 ? -15.266 -12.906 -3.809 1 97.75 91 LYS A CA 1
ATOM 724 C C . LYS A 1 91 ? -14.398 -14.141 -3.6 1 97.75 91 LYS A C 1
ATOM 726 O O . LYS A 1 91 ? -14.188 -14.578 -2.465 1 97.75 91 LYS A O 1
ATOM 731 N N . ILE A 1 92 ? -13.898 -14.688 -4.656 1 98.25 92 ILE A N 1
ATOM 732 C CA . ILE A 1 92 ? -12.961 -15.805 -4.629 1 98.25 92 ILE A CA 1
ATOM 733 C C . ILE A 1 92 ? -11.555 -15.312 -4.984 1 98.25 92 ILE A C 1
ATOM 735 O O . ILE A 1 92 ? -11.336 -14.781 -6.074 1 98.25 92 ILE A O 1
ATOM 739 N N . LEU A 1 93 ? -10.672 -15.469 -4.074 1 98.75 93 LEU A N 1
ATOM 740 C CA . LEU A 1 93 ? -9.289 -15.039 -4.25 1 98.75 93 LEU A CA 1
ATOM 741 C C . LEU A 1 93 ? -8.391 -16.219 -4.566 1 98.75 93 LEU A C 1
ATOM 743 O O . LEU A 1 93 ? -8.328 -17.188 -3.799 1 98.75 93 LEU A O 1
ATOM 747 N N . TYR A 1 94 ? -7.707 -16.156 -5.668 1 98.81 94 TYR A N 1
ATOM 748 C CA . TYR A 1 94 ? -6.848 -17.266 -6.098 1 98.81 94 TYR A CA 1
ATOM 749 C C . TYR A 1 94 ? -5.375 -16.906 -5.914 1 98.81 94 TYR A C 1
ATOM 751 O O . TYR A 1 94 ? -4.918 -15.859 -6.383 1 98.81 94 TYR A O 1
ATOM 759 N N . PHE A 1 95 ? -4.621 -17.781 -5.293 1 98.69 95 PHE A N 1
ATOM 760 C CA . PHE A 1 95 ? -3.193 -17.594 -5.062 1 98.69 95 PHE A CA 1
ATOM 761 C C . PHE A 1 95 ? -2.371 -18.469 -6.004 1 98.69 95 PHE A C 1
ATOM 763 O O . PHE A 1 95 ? -2.193 -19.656 -5.758 1 98.69 95 PHE A O 1
ATOM 770 N N . HIS A 1 96 ? -1.826 -17.766 -7.02 1 97.62 96 HIS A N 1
ATOM 771 C CA . HIS A 1 96 ? -0.785 -18.438 -7.789 1 97.62 96 HIS A CA 1
ATOM 772 C C . HIS A 1 96 ? 0.512 -18.547 -6.996 1 97.62 96 HIS A C 1
ATOM 774 O O . HIS A 1 96 ? 1.258 -19.516 -7.137 1 97.62 96 HIS A O 1
ATOM 780 N N . GLU A 1 97 ? 0.827 -17.547 -6.281 1 95.62 97 GLU A N 1
ATOM 781 C CA . GLU A 1 97 ? 2.012 -17.375 -5.445 1 95.62 97 GLU A CA 1
ATOM 782 C C . GLU A 1 97 ? 1.703 -16.531 -4.215 1 95.62 97 GLU A C 1
ATOM 784 O O . GLU A 1 97 ? 0.697 -15.82 -4.184 1 95.62 97 GLU A O 1
ATOM 789 N N . ASN A 1 98 ? 2.449 -16.719 -3.223 1 95.88 98 ASN A N 1
ATOM 790 C CA . ASN A 1 98 ? 2.309 -15.836 -2.076 1 95.88 98 ASN A CA 1
ATOM 791 C C . ASN A 1 98 ? 3.607 -15.086 -1.786 1 95.88 98 ASN A C 1
ATOM 793 O O . ASN A 1 98 ? 4.695 -15.625 -1.987 1 95.88 98 ASN A O 1
ATOM 797 N N . GLN A 1 99 ? 3.553 -13.898 -1.397 1 93.88 99 GLN A N 1
ATOM 798 C CA . GLN A 1 99 ? 4.688 -12.992 -1.244 1 93.88 99 GLN A CA 1
ATOM 799 C C . GLN A 1 99 ? 5.27 -13.07 0.163 1 93.88 99 GLN A C 1
ATOM 801 O O . GLN A 1 99 ? 6.227 -12.367 0.486 1 93.88 99 GLN A O 1
ATOM 806 N N . LEU A 1 100 ? 4.703 -13.906 0.993 1 94.38 100 LEU A N 1
ATOM 807 C CA . LEU A 1 100 ? 5.254 -14.094 2.332 1 94.38 100 LEU A CA 1
ATOM 808 C C . LEU A 1 100 ? 6.371 -15.125 2.324 1 94.38 100 LEU A C 1
ATOM 810 O O . LEU A 1 100 ? 7.188 -15.172 3.246 1 94.38 100 LEU A O 1
ATOM 814 N N . GLU A 1 101 ? 6.27 -16 1.329 1 88.12 101 GLU A N 1
ATOM 815 C CA . GLU A 1 101 ? 7.25 -17.078 1.161 1 88.12 101 GLU A CA 1
ATOM 816 C C . GLU A 1 101 ? 8.188 -16.781 -0.008 1 88.12 101 GLU A C 1
ATOM 818 O O . GLU A 1 101 ? 7.988 -17.297 -1.11 1 88.12 101 GLU A O 1
ATOM 823 N N . TYR A 1 102 ? 8.711 -15.633 -0.163 1 72.56 102 TYR A N 1
ATOM 824 C CA . TYR A 1 102 ? 9.617 -15.344 -1.268 1 72.56 102 TYR A CA 1
ATOM 825 C C . TYR A 1 102 ? 11.039 -15.133 -0.762 1 72.56 102 TYR A C 1
ATOM 827 O O . TYR A 1 102 ? 11.242 -14.523 0.29 1 72.56 102 TYR A O 1
ATOM 835 N N . PRO A 1 103 ? 11.859 -15.961 -1.395 1 62 103 PRO A N 1
ATOM 836 C CA . PRO A 1 103 ? 13.25 -15.859 -0.958 1 62 103 PRO A CA 1
ATOM 837 C C . PRO A 1 103 ? 13.805 -14.438 -1.077 1 62 103 PRO A C 1
ATOM 839 O O . PRO A 1 103 ? 13.602 -13.773 -2.096 1 62 103 PRO A O 1
ATOM 842 N N . VAL A 1 104 ? 13.711 -13.633 -0.056 1 57.28 104 VAL A N 1
ATOM 843 C CA . VAL A 1 104 ? 14.266 -12.289 -0.195 1 57.28 104 VAL A CA 1
ATOM 844 C C . VAL A 1 104 ? 15.797 -12.367 -0.25 1 57.28 104 VAL A C 1
ATOM 846 O O . VAL A 1 104 ? 16.422 -12.922 0.651 1 57.28 104 VAL A O 1
ATOM 849 N N . ARG A 1 105 ? 16.359 -12.25 -1.477 1 49.84 105 ARG A N 1
ATOM 850 C CA . ARG A 1 105 ? 17.812 -12.141 -1.518 1 49.84 105 ARG A CA 1
ATOM 851 C C . ARG A 1 105 ? 18.312 -11.07 -0.554 1 49.84 105 ARG A C 1
ATOM 853 O O . ARG A 1 105 ? 19.328 -11.25 0.117 1 49.84 105 ARG A O 1
ATOM 860 N N . ASN A 1 106 ? 17.719 -9.992 -0.55 1 51.19 106 ASN A N 1
ATOM 861 C CA . ASN A 1 106 ? 18.047 -8.891 0.355 1 51.19 106 ASN A CA 1
ATOM 862 C C . ASN A 1 106 ? 16.812 -8.391 1.095 1 51.19 106 ASN A C 1
ATOM 864 O O . ASN A 1 106 ? 16 -7.648 0.531 1 51.19 106 ASN A O 1
ATOM 868 N N . PRO A 1 107 ? 16.625 -9.008 2.256 1 50.69 107 PRO A N 1
ATOM 869 C CA . PRO A 1 107 ? 15.438 -8.656 3.041 1 50.69 107 PRO A CA 1
ATOM 870 C C . PRO A 1 107 ? 15.211 -7.152 3.129 1 50.69 107 PRO A C 1
ATOM 872 O O . PRO A 1 107 ? 14.062 -6.703 3.193 1 50.69 107 PRO A O 1
ATOM 875 N N . LYS A 1 108 ? 16.344 -6.535 3.113 1 48.84 108 LYS A N 1
ATOM 876 C CA . LYS A 1 108 ? 16.25 -5.086 3.252 1 48.84 108 LYS A CA 1
ATOM 877 C C . LYS A 1 108 ? 15.492 -4.473 2.072 1 48.84 108 LYS A C 1
ATOM 879 O O . LYS A 1 108 ? 14.969 -3.363 2.174 1 48.84 108 LYS A O 1
ATOM 884 N N . LEU A 1 109 ? 15.438 -5.328 1.098 1 53.53 109 LEU A N 1
ATOM 885 C CA . LEU A 1 109 ? 14.852 -4.801 -0.13 1 53.53 109 LEU A CA 1
ATOM 886 C C . LEU A 1 109 ? 13.422 -5.305 -0.315 1 53.53 109 LEU A C 1
ATOM 888 O O . LEU A 1 109 ? 12.734 -4.898 -1.251 1 53.53 109 LEU A O 1
ATOM 892 N N . CYS A 1 110 ? 13.086 -6.18 0.683 1 57.72 110 CYS A N 1
ATOM 893 C CA . CYS A 1 110 ? 11.75 -6.715 0.449 1 57.72 110 CYS A CA 1
ATOM 894 C C . CYS A 1 110 ? 10.68 -5.691 0.816 1 57.72 110 CYS A C 1
ATOM 896 O O . CYS A 1 110 ? 10.641 -5.211 1.95 1 57.72 110 CYS A O 1
ATOM 898 N N . ASP A 1 111 ? 10 -5.309 -0.142 1 81.81 111 ASP A N 1
ATOM 899 C CA . ASP A 1 111 ? 8.914 -4.34 0.011 1 81.81 111 ASP A CA 1
ATOM 900 C C . ASP A 1 111 ? 7.754 -4.938 0.808 1 81.81 111 ASP A C 1
ATOM 902 O O . ASP A 1 111 ? 7.164 -5.938 0.399 1 81.81 111 ASP A O 1
ATOM 906 N N . TYR A 1 112 ? 7.516 -4.512 2.008 1 90.38 112 TYR A N 1
ATOM 907 C CA . TYR A 1 112 ? 6.477 -4.93 2.941 1 90.38 112 TYR A CA 1
ATOM 908 C C . TYR A 1 112 ? 5.102 -4.898 2.281 1 90.38 112 TYR A C 1
ATOM 910 O O . TYR A 1 112 ? 4.199 -5.637 2.678 1 90.38 112 TYR A O 1
ATOM 918 N N . GLN A 1 113 ? 5.031 -4.246 1.229 1 92.31 113 GLN A N 1
ATOM 919 C CA . GLN A 1 113 ? 3.73 -3.898 0.673 1 92.31 113 GLN A CA 1
ATOM 920 C C . GLN A 1 113 ? 3.076 -5.105 0.005 1 92.31 113 GLN A C 1
ATOM 922 O O . GLN A 1 113 ? 1.859 -5.285 0.091 1 92.31 113 GLN A O 1
ATOM 927 N N . TYR A 1 114 ? 3.85 -5.926 -0.571 1 94.12 114 TYR A N 1
ATOM 928 C CA . TYR A 1 114 ? 3.283 -7 -1.38 1 94.12 114 TYR A CA 1
ATOM 929 C C . TYR A 1 114 ? 2.631 -8.062 -0.501 1 94.12 114 TYR A C 1
ATOM 931 O O . TYR A 1 114 ? 1.491 -8.469 -0.748 1 94.12 114 TYR A O 1
ATOM 939 N N . GLY A 1 115 ? 3.434 -8.477 0.504 1 95.06 115 GLY A N 1
ATOM 940 C CA . GLY A 1 115 ? 2.846 -9.414 1.45 1 95.06 115 GLY A CA 1
ATOM 941 C C . GLY A 1 115 ? 1.638 -8.852 2.174 1 95.06 115 GLY A C 1
ATOM 942 O O . GLY A 1 115 ? 0.63 -9.539 2.342 1 95.06 115 GLY A O 1
ATOM 943 N N . TYR A 1 116 ? 1.708 -7.605 2.535 1 96.31 116 TYR A N 1
ATOM 944 C CA . TYR A 1 116 ? 0.624 -6.918 3.229 1 96.31 116 TYR A CA 1
ATOM 945 C C . TYR A 1 116 ? -0.633 -6.875 2.369 1 96.31 116 TYR A C 1
ATOM 947 O O . TYR A 1 116 ? -1.728 -7.191 2.84 1 96.31 116 TYR A O 1
ATOM 955 N N . ASN A 1 117 ? -0.484 -6.535 1.107 1 97.44 117 ASN A N 1
ATOM 956 C CA . ASN A 1 117 ? -1.607 -6.477 0.179 1 97.44 117 ASN A CA 1
ATOM 957 C C . ASN A 1 117 ? -2.314 -7.824 0.07 1 97.44 117 ASN A C 1
ATOM 959 O O . ASN A 1 117 ? -3.543 -7.887 0.015 1 97.44 117 ASN A O 1
ATOM 963 N N . GLN A 1 118 ? -1.545 -8.828 0.04 1 98.06 118 GLN A N 1
ATOM 964 C CA . GLN A 1 118 ? -2.135 -10.156 -0.11 1 98.06 118 GLN A CA 1
ATOM 965 C C . GLN A 1 118 ? -2.906 -10.555 1.144 1 98.06 118 GLN A C 1
ATOM 967 O O . GLN A 1 118 ? -3.953 -11.203 1.055 1 98.06 118 GLN A O 1
ATOM 972 N N . ILE A 1 119 ? -2.379 -10.195 2.287 1 98.31 119 ILE A N 1
ATOM 973 C CA . ILE A 1 119 ? -3.082 -10.477 3.533 1 98.31 119 ILE A CA 1
ATOM 974 C C . ILE A 1 119 ? -4.406 -9.719 3.564 1 98.31 119 ILE A C 1
ATOM 976 O O . ILE A 1 119 ? -5.449 -10.297 3.895 1 98.31 119 ILE A O 1
ATOM 980 N N . LEU A 1 120 ? -4.395 -8.453 3.189 1 98.62 120 LEU A N 1
ATOM 981 C CA . LEU A 1 120 ? -5.625 -7.672 3.158 1 98.62 120 LEU A CA 1
ATOM 982 C C . LEU A 1 120 ? -6.625 -8.266 2.168 1 98.62 120 LEU A C 1
ATOM 984 O O . LEU A 1 120 ? -7.824 -8.312 2.443 1 98.62 120 LEU A O 1
ATOM 988 N N . SER A 1 121 ? -6.113 -8.688 1.036 1 98.81 121 SER A N 1
ATOM 989 C CA . SER A 1 121 ? -6.973 -9.312 0.034 1 98.81 121 SER A CA 1
ATOM 990 C C . SER A 1 121 ? -7.621 -10.586 0.571 1 98.81 121 SER A C 1
ATOM 992 O O . SER A 1 121 ? -8.812 -10.812 0.361 1 98.81 121 SER A O 1
ATOM 994 N N . ALA A 1 122 ? -6.824 -11.328 1.237 1 98.88 122 ALA A N 1
ATOM 995 C CA . ALA A 1 122 ? -7.336 -12.562 1.826 1 98.88 122 ALA A CA 1
ATOM 996 C C . ALA A 1 122 ? -8.422 -12.273 2.859 1 98.88 122 ALA A C 1
ATOM 998 O O . ALA A 1 122 ? -9.43 -12.984 2.932 1 98.88 122 ALA A O 1
ATOM 999 N N . LEU A 1 123 ? -8.227 -11.242 3.637 1 98.62 123 LEU A N 1
ATOM 1000 C CA . LEU A 1 123 ? -9.203 -10.859 4.648 1 98.62 123 LEU A CA 1
ATOM 1001 C C . LEU A 1 123 ? -10.508 -10.422 3.998 1 98.62 123 LEU A C 1
ATOM 1003 O O . LEU A 1 123 ? -11.594 -10.711 4.508 1 98.62 123 LEU A O 1
ATOM 1007 N N . ALA A 1 124 ? -10.422 -9.766 2.885 1 98.44 124 ALA A N 1
ATOM 1008 C CA . ALA A 1 124 ? -11.586 -9.188 2.211 1 98.44 124 ALA A CA 1
ATOM 1009 C C . ALA A 1 124 ? -12.336 -10.25 1.41 1 98.44 124 ALA A C 1
ATOM 1011 O O . ALA A 1 124 ? -13.5 -10.062 1.055 1 98.44 124 ALA A O 1
ATOM 1012 N N . ALA A 1 125 ? -11.695 -11.352 1.079 1 98.5 125 ALA A N 1
ATOM 1013 C CA . ALA A 1 125 ? -12.281 -12.398 0.244 1 98.5 125 ALA A CA 1
ATOM 1014 C C . ALA A 1 125 ? -13.234 -13.273 1.052 1 98.5 125 ALA A C 1
ATOM 1016 O O . ALA A 1 125 ? -13.133 -13.344 2.279 1 98.5 125 ALA A O 1
ATOM 1017 N N . ASP A 1 126 ? -14.172 -13.891 0.361 1 97.81 126 ASP A N 1
ATOM 1018 C CA . ASP A 1 126 ? -15.094 -14.836 0.986 1 97.81 126 ASP A CA 1
ATOM 1019 C C . ASP A 1 126 ? -14.531 -16.25 0.949 1 97.81 126 ASP A C 1
ATOM 1021 O O . ASP A 1 126 ? -14.758 -17.047 1.871 1 97.81 126 ASP A O 1
ATOM 1025 N N . LYS A 1 127 ? -13.867 -16.562 -0.113 1 97.88 127 LYS A N 1
ATOM 1026 C CA . LYS A 1 127 ? -13.164 -17.828 -0.307 1 97.88 127 LYS A CA 1
ATOM 1027 C C . LYS A 1 127 ? -11.75 -17.609 -0.834 1 97.88 127 LYS A C 1
ATOM 1029 O O . LYS A 1 127 ? -11.531 -16.75 -1.694 1 97.88 127 LYS A O 1
ATOM 1034 N N . ILE A 1 128 ? -10.844 -18.344 -0.31 1 98.69 128 ILE A N 1
ATOM 1035 C CA . ILE A 1 128 ? -9.445 -18.25 -0.715 1 98.69 128 ILE A CA 1
ATOM 1036 C C . ILE A 1 128 ? -8.969 -19.594 -1.232 1 98.69 128 ILE A C 1
ATOM 1038 O O . ILE A 1 128 ? -9.094 -20.609 -0.544 1 98.69 128 ILE A O 1
ATOM 1042 N N . VAL A 1 129 ? -8.438 -19.578 -2.395 1 98.56 129 VAL A N 1
ATOM 1043 C CA . VAL A 1 129 ? -8.023 -20.828 -3.025 1 98.56 129 VAL A CA 1
ATOM 1044 C C . VAL A 1 129 ? -6.551 -20.75 -3.418 1 98.56 129 VAL A C 1
ATOM 1046 O O . VAL A 1 129 ? -6.117 -19.766 -4.035 1 98.56 129 VAL A O 1
ATOM 1049 N N . PHE A 1 130 ? -5.785 -21.766 -3.031 1 98.75 130 PHE A N 1
ATOM 1050 C CA . PHE A 1 130 ? -4.363 -21.859 -3.342 1 98.75 130 PHE A CA 1
ATOM 1051 C C . PHE A 1 130 ? -4.102 -22.953 -4.367 1 98.75 130 PHE A C 1
ATOM 1053 O O . PHE A 1 130 ? -4.797 -23.984 -4.383 1 98.75 130 PHE A O 1
ATOM 1060 N N . ASN A 1 131 ? -3.062 -22.781 -5.137 1 98.44 131 ASN A N 1
ATOM 1061 C CA . ASN A 1 131 ? -2.766 -23.75 -6.18 1 98.44 131 ASN A CA 1
ATOM 1062 C C . ASN A 1 131 ? -2.074 -24.984 -5.609 1 98.44 131 ASN A C 1
ATOM 1064 O O . ASN A 1 131 ? -1.877 -25.969 -6.316 1 98.44 131 ASN A O 1
ATOM 1068 N N . SER A 1 132 ? -1.686 -25.031 -4.363 1 98.56 132 SER A N 1
ATOM 1069 C CA . SER A 1 132 ? -1.06 -26.172 -3.727 1 98.56 132 SER A CA 1
ATOM 1070 C C . SER A 1 132 ? -1.159 -26.094 -2.207 1 98.56 132 SER A C 1
ATOM 1072 O O . SER A 1 132 ? -1.428 -25.016 -1.658 1 98.56 132 SER A O 1
ATOM 1074 N N . GLU A 1 133 ? -1.011 -27.203 -1.536 1 98.38 133 GLU A N 1
ATOM 1075 C CA . GLU A 1 133 ? -0.953 -27.234 -0.078 1 98.38 133 GLU A CA 1
ATOM 1076 C C . GLU A 1 133 ? 0.265 -26.469 0.437 1 98.38 133 GLU A C 1
ATOM 1078 O O . GLU A 1 133 ? 0.19 -25.781 1.46 1 98.38 133 GLU A O 1
ATOM 1083 N N . PHE A 1 134 ? 1.326 -26.562 -0.206 1 98.31 134 PHE A N 1
ATOM 1084 C CA . PHE A 1 134 ? 2.541 -25.844 0.165 1 98.31 134 PHE A CA 1
ATOM 1085 C C . PHE A 1 134 ? 2.299 -24.344 0.184 1 98.31 134 PHE A C 1
ATOM 1087 O O . PHE A 1 134 ? 2.67 -23.672 1.142 1 98.31 134 PHE A O 1
ATOM 1094 N N . ASN A 1 135 ? 1.732 -23.859 -0.952 1 98.31 135 ASN A N 1
ATOM 1095 C CA . ASN A 1 135 ? 1.404 -22.438 -1.046 1 98.31 135 ASN A CA 1
ATOM 1096 C C . ASN A 1 135 ? 0.5 -21.984 0.101 1 98.31 135 ASN A C 1
ATOM 1098 O O . ASN A 1 135 ? 0.796 -21.016 0.786 1 98.31 135 ASN A O 1
ATOM 1102 N N . LYS A 1 136 ? -0.533 -22.766 0.35 1 98.69 136 LYS A N 1
ATOM 1103 C CA . LYS A 1 136 ? -1.492 -22.469 1.41 1 98.69 136 LYS A CA 1
ATOM 1104 C C . LYS A 1 136 ? -0.814 -22.453 2.777 1 98.69 136 LYS A C 1
ATOM 1106 O O . LYS A 1 136 ? -0.896 -21.469 3.51 1 98.69 136 LYS A O 1
ATOM 1111 N N . ARG A 1 137 ? -0.1 -23.5 3.068 1 98.25 137 ARG A N 1
ATOM 1112 C CA . ARG A 1 137 ? 0.506 -23.656 4.387 1 98.25 137 ARG A CA 1
ATOM 1113 C C . ARG A 1 137 ? 1.546 -22.578 4.648 1 98.25 137 ARG A C 1
ATOM 1115 O O . ARG A 1 137 ? 1.582 -22 5.734 1 98.25 137 ARG A O 1
ATOM 1122 N N . THR A 1 138 ? 2.355 -22.297 3.682 1 97.88 138 THR A N 1
ATOM 1123 C CA . THR A 1 138 ? 3.416 -21.328 3.889 1 97.88 138 THR A CA 1
ATOM 1124 C C . THR A 1 138 ? 2.834 -19.922 4.062 1 97.88 138 THR A C 1
ATOM 1126 O O . THR A 1 138 ? 3.324 -19.141 4.875 1 97.88 138 THR A O 1
ATOM 1129 N N . PHE A 1 139 ? 1.798 -19.609 3.305 1 98.19 139 PHE A N 1
ATOM 1130 C CA . PHE A 1 139 ? 1.137 -18.328 3.467 1 98.19 139 PHE A CA 1
ATOM 1131 C C . PHE A 1 139 ? 0.582 -18.172 4.879 1 98.19 139 PHE A C 1
ATOM 1133 O O . PHE A 1 139 ? 0.842 -17.172 5.551 1 98.19 139 PHE A O 1
ATOM 1140 N N . LEU A 1 140 ? -0.151 -19.188 5.293 1 98.5 140 LEU A N 1
ATOM 1141 C CA . LEU A 1 140 ? -0.81 -19.141 6.594 1 98.5 140 LEU A CA 1
ATOM 1142 C C . LEU A 1 140 ? 0.215 -19.125 7.723 1 98.5 140 LEU A C 1
ATOM 1144 O O . LEU A 1 140 ? 0.079 -18.359 8.68 1 98.5 140 LEU A O 1
ATOM 1148 N N . ASP A 1 141 ? 1.241 -19.906 7.566 1 97.56 141 ASP A N 1
ATOM 1149 C CA . ASP A 1 141 ? 2.248 -20.031 8.617 1 97.56 141 ASP A CA 1
ATOM 1150 C C . ASP A 1 141 ? 3.047 -18.734 8.773 1 97.56 141 ASP A C 1
ATOM 1152 O O . ASP A 1 141 ? 3.461 -18.391 9.875 1 97.56 141 ASP A O 1
ATOM 1156 N N . LYS A 1 142 ? 3.232 -18.047 7.742 1 96.19 142 LYS A N 1
ATOM 1157 C CA . LYS A 1 142 ? 4.133 -16.891 7.77 1 96.19 142 LYS A CA 1
ATOM 1158 C C . LYS A 1 142 ? 3.361 -15.602 7.992 1 96.19 142 LYS A C 1
ATOM 1160 O O . LYS A 1 142 ? 3.961 -14.539 8.203 1 96.19 142 LYS A O 1
ATOM 1165 N N . MET A 1 143 ? 2.125 -15.648 7.938 1 95.88 143 MET A N 1
ATOM 1166 C CA . MET A 1 143 ? 1.273 -14.461 7.961 1 95.88 143 MET A CA 1
ATOM 1167 C C . MET A 1 143 ? 1.472 -13.672 9.25 1 95.88 143 MET A C 1
ATOM 1169 O O . MET A 1 143 ? 1.812 -12.484 9.211 1 95.88 143 MET A O 1
ATOM 1173 N N . ASP A 1 144 ? 1.278 -14.312 10.43 1 95.62 144 ASP A N 1
ATOM 1174 C CA . ASP A 1 144 ? 1.323 -13.586 11.695 1 95.62 144 ASP A CA 1
ATOM 1175 C C . ASP A 1 144 ? 2.742 -13.117 12.016 1 95.62 144 ASP A C 1
ATOM 1177 O O . ASP A 1 144 ? 2.955 -11.961 12.383 1 95.62 144 ASP A O 1
ATOM 1181 N N . PRO A 1 145 ? 3.82 -13.969 11.758 1 93.75 145 PRO A N 1
ATOM 1182 C CA . PRO A 1 145 ? 5.188 -13.461 11.898 1 93.75 145 PRO A CA 1
ATOM 1183 C C . PRO A 1 145 ? 5.457 -12.25 11.008 1 93.75 145 PRO A C 1
ATOM 1185 O O . PRO A 1 145 ? 6.129 -11.305 11.43 1 93.75 145 PRO A O 1
ATOM 1188 N N . PHE A 1 146 ? 5.004 -12.297 9.844 1 94.38 146 PHE A N 1
ATOM 1189 C CA . PHE A 1 146 ? 5.164 -11.188 8.914 1 94.38 146 PHE A CA 1
ATOM 1190 C C . PHE A 1 146 ? 4.516 -9.922 9.461 1 94.38 146 PHE A C 1
ATOM 1192 O O . PHE A 1 146 ? 5.145 -8.859 9.5 1 94.38 146 PHE A O 1
ATOM 1199 N N . LEU A 1 147 ? 3.289 -10.008 9.859 1 95.25 147 LEU A N 1
ATOM 1200 C CA . LEU A 1 147 ? 2.568 -8.859 10.406 1 95.25 147 LEU A CA 1
ATOM 1201 C C . LEU A 1 147 ? 3.246 -8.344 11.664 1 95.25 147 LEU A C 1
ATOM 1203 O O . LEU A 1 147 ? 3.242 -7.137 11.93 1 95.25 147 LEU A O 1
ATOM 1207 N N . ASN A 1 148 ? 3.807 -9.234 12.391 1 93.25 148 ASN A N 1
ATOM 1208 C CA . ASN A 1 148 ? 4.465 -8.875 13.641 1 93.25 148 ASN A CA 1
ATOM 1209 C C . ASN A 1 148 ? 5.781 -8.148 13.391 1 93.25 148 ASN A C 1
ATOM 1211 O O . ASN A 1 148 ? 6.355 -7.562 14.312 1 93.25 148 ASN A O 1
ATOM 1215 N N . SER A 1 149 ? 6.281 -8.188 12.195 1 91.12 149 SER A N 1
ATOM 1216 C CA . SER A 1 149 ? 7.535 -7.504 11.883 1 91.12 149 SER A CA 1
ATOM 1217 C C . SER A 1 149 ? 7.352 -5.992 11.859 1 91.12 149 SER A C 1
ATOM 1219 O O . SER A 1 149 ? 8.328 -5.238 11.914 1 91.12 149 SER A O 1
ATOM 1221 N N . GLN A 1 150 ? 6.098 -5.516 11.68 1 90.19 150 GLN A N 1
ATOM 1222 C CA . GLN A 1 150 ? 5.863 -4.074 11.75 1 90.19 150 GLN A CA 1
ATOM 1223 C C . GLN A 1 150 ? 5.922 -3.578 13.188 1 90.19 150 GLN A C 1
ATOM 1225 O O . GLN A 1 150 ? 5.516 -4.285 14.109 1 90.19 150 GLN A O 1
ATOM 1230 N N . PRO A 1 151 ? 6.375 -2.412 13.406 1 90.62 151 PRO A N 1
ATOM 1231 C CA . PRO A 1 151 ? 6.441 -1.891 14.773 1 90.62 151 PRO A CA 1
ATOM 1232 C C . PRO A 1 151 ? 5.082 -1.419 15.289 1 90.62 151 PRO A C 1
ATOM 1234 O O . PRO A 1 151 ? 4.27 -0.903 14.523 1 90.62 151 PRO A O 1
ATOM 1237 N N . GLY A 1 152 ? 4.859 -1.562 16.672 1 86.44 152 GLY A N 1
ATOM 1238 C CA . GLY A 1 152 ? 3.773 -0.893 17.375 1 86.44 152 GLY A CA 1
ATOM 1239 C C . GLY A 1 152 ? 2.502 -1.719 17.438 1 86.44 152 GLY A C 1
ATOM 1240 O O . GLY A 1 152 ? 2.066 -2.121 18.516 1 86.44 152 GLY A O 1
ATOM 1241 N N . TYR A 1 153 ? 1.821 -2.01 16.312 1 88.81 153 TYR A N 1
ATOM 1242 C CA . TYR A 1 153 ? 0.514 -2.656 16.312 1 88.81 153 TYR A CA 1
ATOM 1243 C C . TYR A 1 153 ? 0.589 -4.039 15.68 1 88.81 153 TYR A C 1
ATOM 1245 O O . TYR A 1 153 ? 1.005 -4.18 14.523 1 88.81 153 TYR A O 1
ATOM 1253 N N . HIS A 1 154 ? 0.193 -5.047 16.5 1 89.12 154 HIS A N 1
ATOM 1254 C CA . HIS A 1 154 ? 0.16 -6.43 16.031 1 89.12 154 HIS A CA 1
ATOM 1255 C C . HIS A 1 154 ? -1.274 -6.918 15.867 1 89.12 154 HIS A C 1
ATOM 1257 O O . HIS A 1 154 ? -2.078 -6.832 16.797 1 89.12 154 HIS A O 1
ATOM 1263 N N . THR A 1 155 ? -1.616 -7.301 14.664 1 92.25 155 THR A N 1
ATOM 1264 C CA . THR A 1 155 ? -2.967 -7.738 14.328 1 92.25 155 THR A CA 1
ATOM 1265 C C . THR A 1 155 ? -2.941 -9.125 13.695 1 92.25 155 THR A C 1
ATOM 1267 O O . THR A 1 155 ? -3.02 -9.258 12.469 1 92.25 155 THR A O 1
ATOM 1270 N N . PRO A 1 156 ? -2.881 -10.18 14.531 1 93 156 PRO A N 1
ATOM 1271 C CA . PRO A 1 156 ? -2.908 -11.531 13.961 1 93 156 PRO A CA 1
ATOM 1272 C C . PRO A 1 156 ? -4.168 -11.797 13.141 1 93 156 PRO A C 1
ATOM 1274 O O . PRO A 1 156 ? -5.262 -11.367 13.523 1 93 156 PRO A O 1
ATOM 1277 N N . CYS A 1 157 ? -3.977 -12.484 12.031 1 96 157 CYS A N 1
ATOM 1278 C CA . CYS A 1 157 ? -5.098 -12.625 11.109 1 96 157 CYS A CA 1
ATOM 1279 C C . CYS A 1 157 ? -5.27 -14.078 10.68 1 96 157 CYS A C 1
ATOM 1281 O O . CYS A 1 157 ? -6.227 -14.414 9.984 1 96 157 CYS A O 1
ATOM 1283 N N . ARG A 1 158 ? -4.395 -15 11.094 1 97.06 158 ARG A N 1
ATOM 1284 C CA . ARG A 1 158 ? -4.449 -16.375 10.586 1 97.06 158 ARG A CA 1
ATOM 1285 C C . ARG A 1 158 ? -5.812 -17 10.852 1 97.06 158 ARG A C 1
ATOM 1287 O O . ARG A 1 158 ? -6.391 -17.641 9.977 1 97.06 158 ARG A O 1
ATOM 1294 N N . SER A 1 159 ? -6.375 -16.797 12.047 1 97.19 159 SER A N 1
ATOM 1295 C CA . SER A 1 159 ? -7.621 -17.438 12.461 1 97.19 159 SER A CA 1
ATOM 1296 C C . SER A 1 159 ? -8.797 -16.938 11.625 1 97.19 159 SER A C 1
ATOM 1298 O O . SER A 1 159 ? -9.828 -17.609 11.531 1 97.19 159 SER A O 1
ATOM 1300 N N . LEU A 1 160 ? -8.688 -15.781 11.031 1 97.5 160 LEU A N 1
ATOM 1301 C CA . LEU A 1 160 ? -9.75 -15.203 10.219 1 97.5 160 LEU A CA 1
ATOM 1302 C C . LEU A 1 160 ? -9.664 -15.695 8.781 1 97.5 160 LEU A C 1
ATOM 1304 O O . LEU A 1 160 ? -10.672 -15.711 8.07 1 97.5 160 LEU A O 1
ATOM 1308 N N . ILE A 1 161 ? -8.508 -16.094 8.367 1 98.56 161 ILE A N 1
ATOM 1309 C CA . ILE A 1 161 ? -8.266 -16.422 6.961 1 98.56 161 ILE A CA 1
ATOM 1310 C C . ILE A 1 161 ? -8.281 -17.922 6.762 1 98.56 161 ILE A C 1
ATOM 1312 O O . ILE A 1 161 ? -8.828 -18.422 5.773 1 98.56 161 ILE A O 1
ATOM 1316 N N . GLU A 1 162 ? -7.805 -18.688 7.707 1 98.69 162 GLU A N 1
ATOM 1317 C CA . GLU A 1 162 ? -7.594 -20.125 7.578 1 98.69 162 GLU A CA 1
ATOM 1318 C C . GLU A 1 162 ? -8.906 -20.844 7.305 1 98.69 162 GLU A C 1
ATOM 1320 O O . GLU A 1 162 ? -8.984 -21.703 6.422 1 98.69 162 GLU A O 1
ATOM 1325 N N . PRO A 1 163 ? -10.031 -20.5 7.965 1 98.62 163 PRO A N 1
ATOM 1326 C CA . PRO A 1 163 ? -11.266 -21.266 7.781 1 98.62 163 PRO A CA 1
ATOM 1327 C C . PRO A 1 163 ? -11.828 -21.141 6.363 1 98.62 163 PRO A C 1
ATOM 1329 O O . PRO A 1 163 ? -12.617 -21.984 5.938 1 98.62 163 PRO A O 1
ATOM 1332 N N . LYS A 1 164 ? -11.461 -20.141 5.672 1 98.19 164 LYS A N 1
ATOM 1333 C CA . LYS A 1 164 ? -12.008 -19.953 4.328 1 98.19 164 LYS A CA 1
ATOM 1334 C C . LYS A 1 164 ? -10.945 -20.25 3.266 1 98.19 164 LYS A C 1
ATOM 1336 O O . LYS A 1 164 ? -11.086 -19.828 2.115 1 98.19 164 LYS A O 1
ATOM 1341 N N . SER A 1 165 ? -9.82 -20.875 3.668 1 98.69 165 SER A N 1
ATOM 1342 C CA . SER A 1 165 ? -8.727 -21.219 2.768 1 98.69 165 SER A CA 1
ATOM 1343 C C . SER A 1 165 ? -8.766 -22.688 2.365 1 98.69 165 SER A C 1
ATOM 1345 O O . SER A 1 165 ? -8.992 -23.562 3.207 1 98.69 165 SER A O 1
ATOM 1347 N N . SER A 1 166 ? -8.633 -22.938 1.118 1 98.5 166 SER A N 1
ATOM 1348 C CA . SER A 1 166 ? -8.586 -24.297 0.604 1 98.5 166 SER A CA 1
ATOM 1349 C C . SER A 1 166 ? -7.645 -24.422 -0.591 1 98.5 166 SER A C 1
ATOM 1351 O O . SER A 1 166 ? -7.066 -23.422 -1.027 1 98.5 166 SER A O 1
ATOM 1353 N N . VAL A 1 167 ? -7.418 -25.672 -0.996 1 98.56 167 VAL A N 1
ATOM 1354 C CA . VAL A 1 167 ? -6.555 -25.906 -2.148 1 98.56 167 VAL A CA 1
ATOM 1355 C C . VAL A 1 167 ? -7.406 -26.266 -3.365 1 98.56 167 VAL A C 1
ATOM 1357 O O . VAL A 1 167 ? -8.328 -27.078 -3.268 1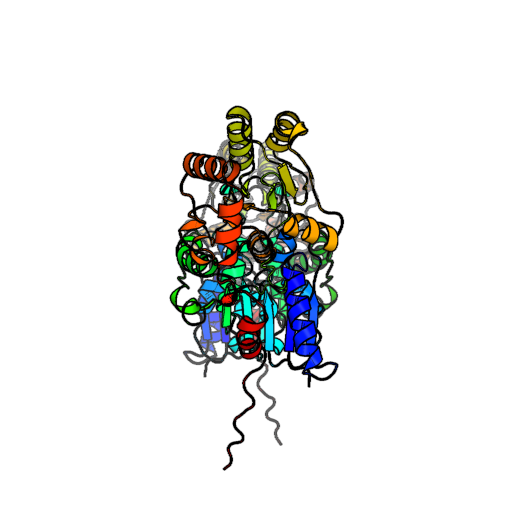 98.56 167 VAL A O 1
ATOM 1360 N N . LEU A 1 168 ? -7.258 -25.625 -4.375 1 98.06 168 LEU A N 1
ATOM 1361 C CA . LEU A 1 168 ? -7.723 -25.938 -5.723 1 98.06 168 LEU A CA 1
ATOM 1362 C C . LEU A 1 168 ? -6.57 -25.859 -6.723 1 98.06 168 LEU A C 1
ATOM 1364 O O . LEU A 1 168 ? -6.191 -24.781 -7.164 1 98.06 168 LEU A O 1
ATOM 1368 N N . TYR A 1 169 ? -6.027 -27.031 -7.07 1 98.44 169 TYR A N 1
ATOM 1369 C CA . TYR A 1 169 ? -4.801 -27.125 -7.852 1 98.44 169 TYR A CA 1
ATOM 1370 C C . TYR A 1 169 ? -4.938 -26.391 -9.18 1 98.44 169 TYR A C 1
ATOM 1372 O O . TYR A 1 169 ? -6.043 -26.25 -9.703 1 98.44 169 TYR A O 1
ATOM 1380 N N . PHE A 1 170 ? -3.832 -25.875 -9.625 1 98.44 170 PHE A N 1
ATOM 1381 C CA . PHE A 1 170 ? -3.793 -25.344 -10.984 1 98.44 170 PHE A CA 1
ATOM 1382 C C . PHE A 1 170 ? -4.062 -26.453 -12 1 98.44 170 PHE A C 1
ATOM 1384 O O . PHE A 1 170 ? -3.428 -27.5 -11.961 1 98.44 170 PHE A O 1
ATOM 1391 N N . PRO A 1 171 ? -4.934 -26.25 -12.922 1 98.31 171 PRO A N 1
ATOM 1392 C CA . PRO A 1 171 ? -5.336 -27.328 -13.828 1 98.31 171 PRO A CA 1
ATOM 1393 C C . PRO A 1 171 ? -4.371 -27.516 -14.992 1 98.31 171 PRO A C 1
ATOM 1395 O O . PRO A 1 171 ? -3.986 -26.547 -15.641 1 98.31 171 PRO A O 1
ATOM 1398 N N . ILE A 1 172 ? -4.016 -28.719 -15.18 1 97.5 172 ILE A N 1
ATOM 1399 C CA . ILE A 1 172 ? -3.297 -29.109 -16.391 1 97.5 172 ILE A CA 1
ATOM 1400 C C . ILE A 1 172 ? -4.289 -29.562 -17.453 1 97.5 172 ILE A C 1
ATOM 1402 O O . ILE A 1 172 ? -5.184 -30.375 -17.188 1 97.5 172 ILE A O 1
ATOM 1406 N N . THR A 1 173 ? -4.105 -29.047 -18.656 1 96 173 THR A N 1
ATOM 1407 C CA . THR A 1 173 ? -5.062 -29.375 -19.703 1 96 173 THR A CA 1
ATOM 1408 C C . THR A 1 173 ? -4.453 -30.344 -20.703 1 96 173 THR A C 1
ATOM 1410 O O . THR A 1 173 ? -5.16 -30.891 -21.562 1 96 173 THR A O 1
ATOM 1413 N N . LEU A 1 174 ? -3.193 -30.609 -20.562 1 95.06 174 LEU A N 1
ATOM 1414 C CA . LEU A 1 174 ? -2.508 -31.547 -21.453 1 95.06 174 LEU A CA 1
ATOM 1415 C C . LEU A 1 174 ? -2.969 -32.969 -21.219 1 95.06 174 LEU A C 1
ATOM 1417 O O . LEU A 1 174 ? -3.064 -33.406 -20.062 1 95.06 174 LEU A O 1
ATOM 1421 N N . GLU A 1 175 ? -3.201 -33.625 -22.297 1 94.12 175 GLU A N 1
ATOM 1422 C CA . GLU A 1 175 ? -3.561 -35.031 -22.172 1 94.12 175 GLU A CA 1
ATOM 1423 C C . GLU A 1 175 ? -2.344 -35.875 -21.828 1 94.12 175 GLU A C 1
ATOM 1425 O O . GLU A 1 175 ? -1.248 -35.656 -22.344 1 94.12 175 GLU A O 1
ATOM 1430 N N . ARG A 1 176 ? -2.629 -36.844 -21.062 1 93.62 176 ARG A N 1
ATOM 1431 C CA . ARG A 1 176 ? -1.568 -37.719 -20.594 1 93.62 176 ARG A CA 1
ATOM 1432 C C . ARG A 1 176 ? -1.043 -38.594 -21.734 1 93.62 176 ARG A C 1
ATOM 1434 O O . ARG A 1 176 ? -1.824 -39.188 -22.469 1 93.62 176 ARG A O 1
ATOM 1441 N N . VAL A 1 177 ? 0.244 -38.5 -21.828 1 90.12 177 VAL A N 1
ATOM 1442 C CA . VAL A 1 177 ? 0.918 -39.406 -22.766 1 90.12 177 VAL A CA 1
ATOM 1443 C C . VAL A 1 177 ? 1.559 -40.562 -22.016 1 90.12 177 VAL A C 1
ATOM 1445 O O . VAL A 1 177 ? 2.422 -40.344 -21.156 1 90.12 177 VAL A O 1
ATOM 1448 N N . LYS A 1 178 ? 1.154 -41.719 -22.297 1 80.81 178 LYS A N 1
ATOM 1449 C CA . LYS A 1 178 ? 1.69 -42.875 -21.578 1 80.81 178 LYS A CA 1
ATOM 1450 C C . LYS A 1 178 ? 2.793 -43.562 -22.391 1 80.81 178 LYS A C 1
ATOM 1452 O O . LYS A 1 178 ? 3.625 -44.281 -21.828 1 80.81 178 LYS A O 1
ATOM 1457 N N . GLU A 1 179 ? 2.83 -43.25 -23.672 1 82.94 179 GLU A N 1
ATOM 1458 C CA . GLU A 1 179 ? 3.85 -43.875 -24.516 1 82.94 179 GLU A CA 1
ATOM 1459 C C . GLU A 1 179 ? 5.195 -43.156 -24.359 1 82.94 179 GLU A C 1
ATOM 1461 O O . GLU A 1 179 ? 5.277 -41.938 -24.438 1 82.94 179 GLU A O 1
ATOM 1466 N N . PRO A 1 180 ? 6.125 -43.969 -24 1 78.62 180 PRO A N 1
ATOM 1467 C CA . PRO A 1 180 ? 7.445 -43.375 -23.828 1 78.62 180 PRO A CA 1
ATOM 1468 C C . PRO A 1 180 ? 8.008 -42.812 -25.141 1 78.62 180 PRO A C 1
ATOM 1470 O O . PRO A 1 180 ? 7.598 -43.25 -26.219 1 78.62 180 PRO A O 1
ATOM 1473 N N . ALA A 1 181 ? 8.93 -41.969 -24.922 1 80.75 181 ALA A N 1
ATOM 1474 C CA . ALA A 1 181 ? 9.68 -41.469 -26.078 1 80.75 181 ALA A CA 1
ATOM 1475 C C . ALA A 1 181 ? 10.531 -42.594 -26.688 1 80.75 181 ALA A C 1
ATOM 1477 O O . ALA A 1 181 ? 10.875 -43.562 -26.016 1 80.75 181 ALA A O 1
ATOM 1478 N N . ASN A 1 182 ? 10.672 -42.562 -27.984 1 82.94 182 ASN A N 1
ATOM 1479 C CA . ASN A 1 182 ? 11.477 -43.562 -28.688 1 82.94 182 ASN A CA 1
ATOM 1480 C C . ASN A 1 182 ? 12.93 -43.125 -28.812 1 82.94 182 ASN A C 1
ATOM 1482 O O . ASN A 1 182 ? 13.469 -43.094 -29.922 1 82.94 182 ASN A O 1
ATOM 1486 N N . ASN A 1 183 ? 13.508 -42.844 -27.641 1 89.06 183 ASN A N 1
ATOM 1487 C CA . ASN A 1 183 ? 14.891 -42.375 -27.641 1 89.06 183 ASN A CA 1
ATOM 1488 C C . ASN A 1 183 ? 15.875 -43.531 -27.438 1 89.06 183 ASN A C 1
ATOM 1490 O O . ASN A 1 183 ? 15.594 -44.438 -26.656 1 89.06 183 ASN A O 1
ATOM 1494 N N . SER A 1 184 ? 17.016 -43.469 -28.047 1 89.62 184 SER A N 1
ATOM 1495 C CA . SER A 1 184 ? 18.062 -44.469 -27.828 1 89.62 184 SER A CA 1
ATOM 1496 C C . SER A 1 184 ? 18.828 -44.156 -26.531 1 89.62 184 SER A C 1
ATOM 1498 O O . SER A 1 184 ? 19.25 -45.094 -25.844 1 89.62 184 SER A O 1
ATOM 1500 N N . VAL A 1 185 ? 18.984 -42.969 -26.266 1 93.94 185 VAL A N 1
ATOM 1501 C CA . VAL A 1 185 ? 19.656 -42.531 -25.031 1 93.94 185 VAL A CA 1
ATOM 1502 C C . VAL A 1 185 ? 18.703 -41.688 -24.203 1 93.94 185 VAL A C 1
ATOM 1504 O O . VAL A 1 185 ? 17.688 -41.188 -24.703 1 93.94 185 VAL A O 1
ATOM 1507 N N . LEU A 1 186 ? 19.078 -41.625 -22.953 1 95.94 186 LEU A N 1
ATOM 1508 C CA . LEU A 1 186 ? 18.219 -40.875 -22.016 1 95.94 186 LEU A CA 1
ATOM 1509 C C . LEU A 1 186 ? 18.156 -39.406 -22.375 1 95.94 186 LEU A C 1
ATOM 1511 O O . LEU A 1 186 ? 19.188 -38.75 -22.547 1 95.94 186 LEU A O 1
ATOM 1515 N N . HIS A 1 187 ? 16.922 -38.812 -22.531 1 97.19 187 HIS A N 1
ATOM 1516 C CA . HIS A 1 187 ? 16.703 -37.375 -22.734 1 97.19 187 HIS A CA 1
ATOM 1517 C C . HIS A 1 187 ? 16.219 -36.719 -21.469 1 97.19 187 HIS A C 1
ATOM 1519 O O . HIS A 1 187 ? 15.164 -37.094 -20.922 1 97.19 187 HIS A O 1
ATOM 1525 N N . ILE A 1 188 ? 16.969 -35.75 -20.984 1 98.12 188 ILE A N 1
ATOM 1526 C CA . ILE A 1 188 ? 16.688 -35.031 -19.734 1 98.12 188 ILE A CA 1
ATOM 1527 C C . ILE A 1 188 ? 16.297 -33.594 -20.047 1 98.12 188 ILE A C 1
ATOM 1529 O O . ILE A 1 188 ? 17.016 -32.875 -20.75 1 98.12 188 ILE A O 1
ATOM 1533 N N . VAL A 1 189 ? 15.133 -33.188 -19.516 1 98.06 189 VAL A N 1
ATOM 1534 C CA . VAL A 1 189 ? 14.695 -31.828 -19.766 1 98.06 189 VAL A CA 1
ATOM 1535 C C . VAL A 1 189 ? 14.641 -31.047 -18.453 1 98.06 189 VAL A C 1
ATOM 1537 O O . VAL A 1 189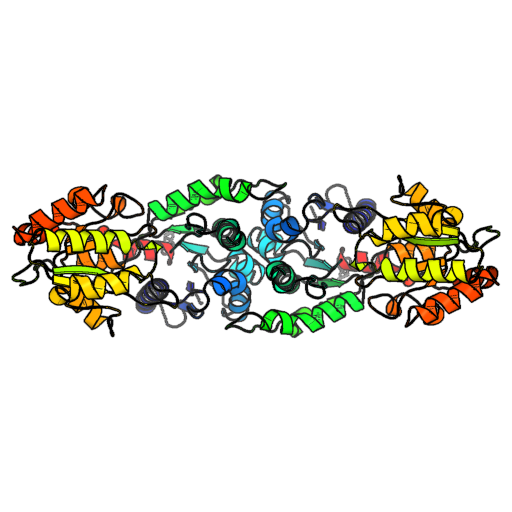 ? 14.242 -31.578 -17.422 1 98.06 189 VAL A O 1
ATOM 1540 N N . TRP A 1 190 ? 15.078 -29.844 -18.438 1 98.12 190 TRP A N 1
ATOM 1541 C CA . TRP A 1 190 ? 14.969 -28.844 -17.391 1 98.12 190 TRP A CA 1
ATOM 1542 C C . TRP A 1 190 ? 14.141 -27.656 -17.859 1 98.12 190 TRP A C 1
ATOM 1544 O O . TRP A 1 190 ? 14.656 -26.75 -18.5 1 98.12 190 TRP A O 1
ATOM 1554 N N . PRO A 1 191 ? 12.781 -27.625 -17.5 1 96.19 191 PRO A N 1
ATOM 1555 C CA . PRO A 1 191 ? 11.852 -26.672 -18.078 1 96.19 191 PRO A CA 1
ATOM 1556 C C . PRO A 1 191 ? 11.602 -25.469 -17.156 1 96.19 191 PRO A C 1
ATOM 1558 O O . PRO A 1 191 ? 10.461 -25.203 -16.781 1 96.19 191 PRO A O 1
ATOM 1561 N N . HIS A 1 192 ? 12.633 -24.641 -16.875 1 94.62 192 HIS A N 1
ATOM 1562 C CA . HIS A 1 192 ? 12.484 -23.547 -15.93 1 94.62 192 HIS A CA 1
ATOM 1563 C C . HIS A 1 192 ? 13.016 -22.234 -16.516 1 94.62 192 HIS A C 1
ATOM 1565 O O . HIS A 1 192 ? 13.867 -22.25 -17.406 1 94.62 192 HIS A O 1
ATOM 1571 N N . ARG A 1 193 ? 12.414 -21.141 -15.977 1 90.88 193 ARG A N 1
ATOM 1572 C CA . ARG A 1 193 ? 13.023 -19.844 -16.266 1 90.88 193 ARG A CA 1
ATOM 1573 C C . ARG A 1 193 ? 14.477 -19.797 -15.828 1 90.88 193 ARG A C 1
ATOM 1575 O O . ARG A 1 193 ? 14.859 -20.469 -14.859 1 90.88 193 ARG A O 1
ATOM 1582 N N . TRP A 1 194 ? 15.281 -18.953 -16.578 1 93.25 194 TRP A N 1
ATOM 1583 C CA . TRP A 1 194 ? 16.703 -18.891 -16.281 1 93.25 194 TRP A CA 1
ATOM 1584 C C . TRP A 1 194 ? 17 -17.938 -15.141 1 93.25 194 TRP A C 1
ATOM 1586 O O . TRP A 1 194 ? 17.594 -16.875 -15.344 1 93.25 194 TRP A O 1
ATOM 1596 N N . GLU A 1 195 ? 16.578 -18.375 -13.977 1 90.38 195 GLU A N 1
ATOM 1597 C CA . GLU A 1 195 ? 16.719 -17.578 -12.766 1 90.38 195 GLU A CA 1
ATOM 1598 C C . GLU A 1 195 ? 17.391 -18.375 -11.648 1 90.38 195 GLU A C 1
ATOM 1600 O O . GLU A 1 195 ? 17.312 -19.594 -11.625 1 90.38 195 GLU A O 1
ATOM 1605 N N . HIS A 1 196 ? 17.969 -17.656 -10.727 1 88.94 196 HIS A N 1
ATOM 1606 C CA . HIS A 1 196 ? 18.719 -18.281 -9.648 1 88.94 196 HIS A CA 1
ATOM 1607 C C . HIS A 1 196 ? 17.828 -19.156 -8.781 1 88.94 196 HIS A C 1
ATOM 1609 O O . HIS A 1 196 ? 18.25 -20.203 -8.289 1 88.94 196 HIS A O 1
ATOM 1615 N N . ASP A 1 197 ? 16.609 -18.734 -8.672 1 90.69 197 ASP A N 1
ATOM 1616 C CA . ASP A 1 197 ? 15.719 -19.422 -7.742 1 90.69 197 ASP A CA 1
ATOM 1617 C C . ASP A 1 197 ? 15.281 -20.781 -8.297 1 90.69 197 ASP A C 1
ATOM 1619 O O . ASP A 1 197 ? 14.727 -21.594 -7.57 1 90.69 197 ASP A O 1
ATOM 1623 N N . LYS A 1 198 ? 15.609 -21.062 -9.523 1 94.31 198 LYS A N 1
ATOM 1624 C CA . LYS A 1 198 ? 15.25 -22.359 -10.117 1 94.31 198 LYS A CA 1
ATOM 1625 C C . LYS A 1 198 ? 16.391 -23.359 -9.992 1 94.31 198 LYS A C 1
ATOM 1627 O O . LYS A 1 198 ? 16.25 -24.516 -10.383 1 94.31 198 LYS A O 1
ATOM 1632 N N . GLY A 1 199 ? 17.547 -22.906 -9.484 1 95.44 199 GLY A N 1
ATOM 1633 C CA . GLY A 1 199 ? 18.641 -23.781 -9.102 1 95.44 199 GLY A CA 1
ATOM 1634 C C . GLY A 1 199 ? 19.406 -24.312 -10.281 1 95.44 199 GLY A C 1
ATOM 1635 O O . GLY A 1 199 ? 19.672 -25.516 -10.367 1 95.44 199 GLY A O 1
ATOM 1636 N N . PRO A 1 200 ? 19.75 -23.406 -11.203 1 96.75 200 PRO A N 1
ATOM 1637 C CA . PRO A 1 200 ? 20.5 -23.891 -12.367 1 96.75 200 PRO A CA 1
ATOM 1638 C C . PRO A 1 200 ? 21.875 -24.453 -12.008 1 96.75 200 PRO A C 1
ATOM 1640 O O . PRO A 1 200 ? 22.344 -25.391 -12.648 1 96.75 200 PRO A O 1
ATOM 1643 N N . ASP A 1 201 ? 22.516 -23.922 -10.969 1 96.75 201 ASP A N 1
ATOM 1644 C CA . ASP A 1 201 ? 23.828 -24.406 -10.555 1 96.75 201 ASP A CA 1
ATOM 1645 C C . ASP A 1 201 ? 23.781 -25.891 -10.188 1 96.75 201 ASP A C 1
ATOM 1647 O O . ASP A 1 201 ? 24.609 -26.672 -10.664 1 96.75 201 ASP A O 1
ATOM 1651 N N . GLU A 1 202 ? 22.859 -26.156 -9.391 1 97.19 202 GLU A N 1
ATOM 1652 C CA . GLU A 1 202 ? 22.703 -27.547 -8.977 1 97.19 202 GLU A CA 1
ATOM 1653 C C . GLU A 1 202 ? 22.438 -28.453 -10.172 1 97.19 202 GLU A C 1
ATOM 1655 O O . GLU A 1 202 ? 23 -29.547 -10.266 1 97.19 202 GLU A O 1
ATOM 1660 N N . PHE A 1 203 ? 21.609 -28.062 -11.07 1 98.12 203 PHE A N 1
ATOM 1661 C CA . PHE A 1 203 ? 21.234 -28.859 -12.227 1 98.12 203 PHE A CA 1
ATOM 1662 C C . PHE A 1 203 ? 22.453 -29.125 -13.117 1 98.12 203 PHE A C 1
ATOM 1664 O O . PHE A 1 203 ? 22.75 -30.281 -13.445 1 98.12 203 PHE A O 1
ATOM 1671 N N . PHE A 1 204 ? 23.141 -28.062 -13.461 1 98.12 204 PHE A N 1
ATOM 1672 C CA . PHE A 1 204 ? 24.234 -28.203 -14.422 1 98.12 204 PHE A CA 1
ATOM 1673 C C . PHE A 1 204 ? 25.406 -28.938 -13.812 1 98.12 204 PHE A C 1
ATOM 1675 O O . PHE A 1 204 ? 26.125 -29.672 -14.5 1 98.12 204 PHE A O 1
ATOM 1682 N N . HIS A 1 205 ? 25.578 -28.734 -12.531 1 97.62 205 HIS A N 1
ATOM 1683 C CA . HIS A 1 205 ? 26.594 -29.531 -11.859 1 97.62 205 HIS A CA 1
ATOM 1684 C C . HIS A 1 205 ? 26.266 -31.031 -11.961 1 97.62 205 HIS A C 1
ATOM 1686 O O . HIS A 1 205 ? 27.156 -31.844 -12.195 1 97.62 205 HIS A O 1
ATOM 1692 N N . ALA A 1 206 ? 25.078 -31.359 -11.734 1 98.25 206 ALA A N 1
ATOM 1693 C CA . ALA A 1 206 ? 24.656 -32.75 -11.844 1 98.25 206 ALA A CA 1
ATOM 1694 C C . ALA A 1 206 ? 24.891 -33.281 -13.258 1 98.25 206 ALA A C 1
ATOM 1696 O O . ALA A 1 206 ? 25.375 -34.406 -13.43 1 98.25 206 ALA A O 1
ATOM 1697 N N . MET A 1 207 ? 24.594 -32.5 -14.273 1 98.31 207 MET A N 1
ATOM 1698 C CA . MET A 1 207 ? 24.781 -32.938 -15.664 1 98.31 207 MET A CA 1
ATOM 1699 C C . MET A 1 207 ? 26.266 -33.125 -15.977 1 98.31 207 MET A C 1
ATOM 1701 O O . MET A 1 207 ? 26.625 -34.062 -16.688 1 98.31 207 MET A O 1
ATOM 1705 N N . GLU A 1 208 ? 27.031 -32.219 -15.461 1 98 208 GLU A N 1
ATOM 1706 C CA . GLU A 1 208 ? 28.469 -32.312 -15.688 1 98 208 GLU A CA 1
ATOM 1707 C C . GLU A 1 208 ? 29.031 -33.594 -15.031 1 98 208 GLU A C 1
ATOM 1709 O O . GLU A 1 208 ? 29.922 -34.25 -15.594 1 98 208 GLU A O 1
ATOM 1714 N N . GLU A 1 209 ? 28.562 -33.812 -13.883 1 97.62 209 GLU A N 1
ATOM 1715 C CA . GLU A 1 209 ? 28.984 -35.031 -13.203 1 97.62 209 GLU A CA 1
ATOM 1716 C C . GLU A 1 209 ? 28.578 -36.281 -14 1 97.62 209 GLU A C 1
ATOM 1718 O O . GLU A 1 209 ? 29.344 -37.25 -14.078 1 97.62 209 GLU A O 1
ATOM 1723 N N . LEU A 1 210 ? 27.453 -36.312 -14.57 1 97.81 210 LEU A N 1
ATOM 1724 C CA . LEU A 1 210 ? 27 -37.406 -15.414 1 97.81 210 LEU A CA 1
ATOM 1725 C C . LEU A 1 210 ? 27.906 -37.594 -16.609 1 97.81 210 LEU A C 1
ATOM 1727 O O . LEU A 1 210 ? 28.266 -38.719 -16.953 1 97.81 210 LEU A O 1
ATOM 1731 N N . LYS A 1 211 ? 28.234 -36.5 -17.203 1 97.38 211 LYS A N 1
ATOM 1732 C CA . LYS A 1 211 ? 29.125 -36.531 -18.359 1 97.38 211 LYS A CA 1
ATOM 1733 C C . LYS A 1 211 ? 30.5 -37.062 -17.984 1 97.38 211 LYS A C 1
ATOM 1735 O O . LYS A 1 211 ? 31.047 -37.906 -18.688 1 97.38 211 LYS A O 1
ATOM 1740 N N . LYS A 1 212 ? 30.984 -36.625 -16.906 1 97 212 LYS A N 1
ATOM 1741 C CA . LYS A 1 212 ? 32.281 -37.062 -16.422 1 97 212 LYS A CA 1
ATOM 1742 C C . LYS A 1 212 ? 32.281 -38.562 -16.141 1 97 212 LYS A C 1
ATOM 1744 O O . LYS A 1 212 ? 33.312 -39.219 -16.297 1 97 212 LYS A O 1
ATOM 1749 N N . ALA A 1 213 ? 31.172 -39.031 -15.734 1 97 213 ALA A N 1
ATOM 1750 C CA . ALA A 1 213 ? 31.031 -40.438 -15.406 1 97 213 ALA A CA 1
ATOM 1751 C C . ALA A 1 213 ? 30.891 -41.281 -16.672 1 97 213 ALA A C 1
ATOM 1753 O O . ALA A 1 213 ? 30.766 -42.531 -16.594 1 97 213 ALA A O 1
ATOM 1754 N N . GLY A 1 214 ? 30.766 -40.719 -17.812 1 96.31 214 GLY A N 1
ATOM 1755 C CA . GLY A 1 214 ? 30.703 -41.406 -19.094 1 96.31 214 GLY A CA 1
ATOM 1756 C C . GLY A 1 214 ? 29.297 -41.781 -19.5 1 96.31 214 GLY A C 1
ATOM 1757 O O . GLY A 1 214 ? 29.109 -42.625 -20.375 1 96.31 214 GLY A O 1
ATOM 1758 N N . CYS A 1 215 ? 28.344 -41.188 -18.875 1 97.19 215 CYS A N 1
ATOM 1759 C CA . CYS A 1 215 ? 26.969 -41.469 -19.219 1 97.19 215 CYS A CA 1
ATOM 1760 C C . CYS A 1 215 ? 26.578 -40.844 -20.547 1 97.19 215 CYS A C 1
ATOM 1762 O O . CYS A 1 215 ? 27 -39.719 -20.844 1 97.19 215 CYS A O 1
ATOM 1764 N N . ASP A 1 216 ? 25.844 -41.625 -21.281 1 95.25 216 ASP A N 1
ATOM 1765 C CA . ASP A 1 216 ? 25.297 -41.094 -22.531 1 95.25 216 ASP A CA 1
ATOM 1766 C C . ASP A 1 216 ? 23.891 -40.562 -22.328 1 95.25 216 ASP A C 1
ATOM 1768 O O . ASP A 1 216 ? 23 -41.281 -21.891 1 95.25 216 ASP A O 1
ATOM 1772 N N . PHE A 1 217 ? 23.703 -39.281 -22.547 1 97.62 217 PHE A N 1
ATOM 1773 C CA . PHE A 1 217 ? 22.406 -38.656 -22.391 1 97.62 217 PHE A CA 1
ATOM 1774 C C . PHE A 1 217 ? 22.312 -37.406 -23.266 1 97.62 217 PHE A C 1
ATOM 1776 O O . PHE A 1 217 ? 23.328 -36.938 -23.797 1 97.62 217 PHE A O 1
ATOM 1783 N N . LYS A 1 218 ? 21.109 -36.969 -23.5 1 97.75 218 LYS A N 1
ATOM 1784 C CA . LYS A 1 218 ? 20.828 -35.719 -24.188 1 97.75 218 LYS A CA 1
ATOM 1785 C C . LYS A 1 218 ? 20.109 -34.719 -23.25 1 97.75 218 LYS A C 1
ATOM 1787 O O . LYS A 1 218 ? 19.391 -35.156 -22.344 1 97.75 218 LYS A O 1
ATOM 1792 N N . LEU A 1 219 ? 20.375 -33.5 -23.531 1 97.62 219 LEU A N 1
ATOM 1793 C CA . LEU A 1 219 ? 19.922 -32.469 -22.609 1 97.62 219 LEU A CA 1
ATOM 1794 C C . LEU A 1 219 ? 19.047 -31.438 -23.328 1 97.62 219 LEU A C 1
ATOM 1796 O O . LEU A 1 219 ? 19.391 -30.969 -24.406 1 97.62 219 LEU A O 1
ATOM 1800 N N . ILE A 1 220 ? 17.875 -31.188 -22.766 1 97.5 220 ILE A N 1
ATOM 1801 C CA . ILE A 1 220 ? 16.969 -30.141 -23.219 1 97.5 220 ILE A CA 1
ATOM 1802 C C . ILE A 1 220 ? 16.797 -29.078 -22.125 1 97.5 220 ILE A C 1
ATOM 1804 O O . ILE A 1 220 ? 16.203 -29.344 -21.078 1 97.5 220 ILE A O 1
ATOM 1808 N N . VAL A 1 221 ? 17.359 -27.938 -22.359 1 96.88 221 VAL A N 1
ATOM 1809 C CA . VAL A 1 221 ? 17.219 -26.828 -21.422 1 96.88 221 VAL A CA 1
ATOM 1810 C C . VAL A 1 221 ? 16.234 -25.797 -21.969 1 96.88 221 VAL A C 1
ATOM 1812 O O . VAL A 1 221 ? 16.5 -25.156 -23 1 96.88 221 VAL A O 1
ATOM 1815 N N . LEU A 1 222 ? 15.109 -25.672 -21.25 1 94.19 222 LEU A N 1
ATOM 1816 C CA . LEU A 1 222 ? 14.055 -24.766 -21.672 1 94.19 222 LEU A CA 1
ATOM 1817 C C . LEU A 1 222 ? 13.969 -23.547 -20.766 1 94.19 222 LEU A C 1
ATOM 1819 O O . LEU A 1 222 ? 14.523 -23.547 -19.672 1 94.19 222 LEU A O 1
ATOM 1823 N N . GLY A 1 223 ? 13.227 -22.516 -21.266 1 87.56 223 GLY A N 1
ATOM 1824 C CA . GLY A 1 223 ? 12.891 -21.422 -20.391 1 87.56 223 GLY A CA 1
ATOM 1825 C C . GLY A 1 223 ? 13.281 -20.062 -20.953 1 87.56 223 GLY A C 1
ATOM 1826 O O . GLY A 1 223 ? 14.195 -19.969 -21.766 1 87.56 223 GLY A O 1
ATOM 1827 N N . GLN A 1 224 ? 12.594 -19.141 -20.453 1 79.75 224 GLN A N 1
ATOM 1828 C CA . GLN A 1 224 ? 12.797 -17.75 -20.844 1 79.75 224 GLN A CA 1
ATOM 1829 C C . GLN A 1 224 ? 13.977 -17.125 -20.109 1 79.75 224 GLN A C 1
ATOM 1831 O O . GLN A 1 224 ? 14.266 -17.484 -18.969 1 79.75 224 GLN A O 1
ATOM 1836 N N . ARG A 1 225 ? 14.664 -16.312 -20.891 1 79.38 225 ARG A N 1
ATOM 1837 C CA . ARG A 1 225 ? 15.773 -15.539 -20.344 1 79.38 225 ARG A CA 1
ATOM 1838 C C . ARG A 1 225 ? 15.312 -14.148 -19.922 1 79.38 225 ARG A C 1
ATOM 1840 O O . ARG A 1 225 ? 14.492 -13.523 -20.594 1 79.38 225 ARG A O 1
ATOM 1847 N N . TYR A 1 226 ? 15.727 -13.797 -18.766 1 73.75 226 TYR A N 1
ATOM 1848 C CA . TYR A 1 226 ? 15.477 -12.414 -18.344 1 73.75 226 TYR A CA 1
ATOM 1849 C C . TYR A 1 226 ? 16.766 -11.609 -18.359 1 73.75 226 TYR A C 1
ATOM 1851 O O . TYR A 1 226 ? 17.797 -12.078 -18.844 1 73.75 226 TYR A O 1
ATOM 1859 N N . ASP A 1 227 ? 16.75 -10.438 -17.875 1 68.5 227 ASP A N 1
ATOM 1860 C CA . ASP A 1 227 ? 17.859 -9.492 -18.016 1 68.5 227 ASP A CA 1
ATOM 1861 C C . ASP A 1 227 ? 19.125 -10.023 -17.344 1 68.5 227 ASP A C 1
ATOM 1863 O O . ASP A 1 227 ? 20.219 -9.914 -17.906 1 68.5 227 ASP A O 1
ATOM 1867 N N . GLU A 1 228 ? 18.938 -10.664 -16.203 1 81.94 228 GLU A N 1
ATOM 1868 C CA . GLU A 1 228 ? 20.109 -11.195 -15.5 1 81.94 228 GLU A CA 1
ATOM 1869 C C . GLU A 1 228 ? 20.109 -12.727 -15.516 1 81.94 228 GLU A C 1
ATOM 1871 O O . GLU A 1 228 ? 19.359 -13.359 -14.773 1 81.94 228 GLU A O 1
ATOM 1876 N N . VAL A 1 229 ? 20.938 -13.289 -16.375 1 86.81 229 VAL A N 1
ATOM 1877 C CA . VAL A 1 229 ? 21.062 -14.734 -16.484 1 86.81 229 VAL A CA 1
ATOM 1878 C C . VAL A 1 229 ? 22.266 -15.211 -15.672 1 86.81 229 VAL A C 1
ATOM 1880 O O . VAL A 1 229 ? 23.359 -14.648 -15.781 1 86.81 229 VAL A O 1
ATOM 1883 N N . PRO A 1 230 ? 22.031 -16.172 -14.828 1 91.31 230 PRO A N 1
ATOM 1884 C CA . PRO A 1 230 ? 23.172 -16.719 -14.07 1 91.31 230 PRO A CA 1
ATOM 1885 C C . PRO A 1 230 ? 24.312 -17.188 -14.969 1 91.31 230 PRO A C 1
ATOM 1887 O O . PRO A 1 230 ? 24.062 -17.75 -16.047 1 91.31 230 PRO A O 1
ATOM 1890 N N . GLU A 1 231 ? 25.469 -16.984 -14.484 1 93.25 231 GLU A N 1
ATOM 1891 C CA . GLU A 1 231 ? 26.672 -17.266 -15.258 1 93.25 231 GLU A CA 1
ATOM 1892 C C . GLU A 1 231 ? 26.812 -18.75 -15.562 1 93.25 231 GLU A C 1
ATOM 1894 O O . GLU A 1 231 ? 27.422 -19.141 -16.547 1 93.25 231 GLU A O 1
ATOM 1899 N N . VAL A 1 232 ? 26.203 -19.531 -14.805 1 95.75 232 VAL A N 1
ATOM 1900 C CA . VAL A 1 232 ? 26.344 -20.984 -14.906 1 95.75 232 VAL A CA 1
ATOM 1901 C C . VAL A 1 232 ? 25.812 -21.453 -16.266 1 95.75 232 VAL A C 1
ATOM 1903 O O . VAL A 1 232 ? 26.266 -22.469 -16.797 1 95.75 232 VAL A O 1
ATOM 1906 N N . PHE A 1 233 ? 24.906 -20.75 -16.859 1 95.94 233 PHE A N 1
ATOM 1907 C CA . PHE A 1 233 ? 24.328 -21.156 -18.141 1 95.94 233 PHE A CA 1
ATOM 1908 C C . PHE A 1 233 ? 25.375 -21.109 -19.25 1 95.94 233 PHE A C 1
ATOM 1910 O O . PHE A 1 233 ? 25.453 -22.031 -20.062 1 95.94 233 PHE A O 1
ATOM 1917 N N . GLU A 1 234 ? 26.094 -20.078 -19.203 1 94.69 234 GLU A N 1
ATOM 1918 C CA . GLU A 1 234 ? 27.141 -19.953 -20.219 1 94.69 234 GLU A CA 1
ATOM 1919 C C . GLU A 1 234 ? 28.203 -21.047 -20.062 1 94.69 234 GLU A C 1
ATOM 1921 O O . GLU A 1 234 ? 28.625 -21.656 -21.047 1 94.69 234 GLU A O 1
ATOM 1926 N N . LYS A 1 235 ? 28.625 -21.203 -18.906 1 96.56 235 LYS A N 1
ATOM 1927 C CA . LYS A 1 235 ? 29.625 -22.219 -18.625 1 96.56 235 LYS A CA 1
ATOM 1928 C C . LYS A 1 235 ? 29.109 -23.609 -19 1 96.56 235 LYS A C 1
ATOM 1930 O O . LYS A 1 235 ? 29.828 -24.391 -19.641 1 96.56 235 LYS A O 1
ATOM 1935 N N . ALA A 1 236 ? 27.906 -23.891 -18.609 1 97.06 236 ALA A N 1
ATOM 1936 C CA . ALA A 1 236 ? 27.312 -25.203 -18.859 1 97.06 236 ALA A CA 1
ATOM 1937 C C . ALA A 1 236 ? 27.109 -25.438 -20.344 1 97.06 236 ALA A C 1
ATOM 1939 O O . ALA A 1 236 ? 27.25 -26.562 -20.828 1 97.06 236 ALA A O 1
ATOM 1940 N N . ARG A 1 237 ? 26.75 -24.359 -21.047 1 96.44 237 ARG A N 1
ATOM 1941 C CA . ARG A 1 237 ? 26.531 -24.484 -22.484 1 96.44 237 ARG A CA 1
ATOM 1942 C C . ARG A 1 237 ? 27.797 -24.984 -23.188 1 96.44 237 ARG A C 1
ATOM 1944 O O . ARG A 1 237 ? 27.719 -25.781 -24.125 1 96.44 237 ARG A O 1
ATOM 1951 N N . VAL A 1 238 ? 28.875 -24.547 -22.703 1 97.06 238 VAL A N 1
ATOM 1952 C CA . VAL A 1 238 ? 30.156 -24.938 -23.297 1 97.06 238 VAL A CA 1
ATOM 1953 C C . VAL A 1 238 ? 30.531 -26.359 -22.859 1 97.06 238 VAL A C 1
ATOM 1955 O O . VAL A 1 238 ? 30.828 -27.203 -23.688 1 97.06 238 VAL A O 1
ATOM 1958 N N . SER A 1 239 ? 30.453 -26.578 -21.641 1 96.94 239 SER A N 1
ATOM 1959 C CA . SER A 1 239 ? 30.922 -27.859 -21.078 1 96.94 239 SER A CA 1
ATOM 1960 C C . SER A 1 239 ? 30.031 -29.016 -21.531 1 96.94 239 SER A C 1
ATOM 1962 O O . SER A 1 239 ? 30.5 -30.141 -21.656 1 96.94 239 SER A O 1
ATOM 1964 N N . LEU A 1 240 ? 28.766 -28.75 -21.797 1 98 240 LEU A N 1
ATOM 1965 C CA . LEU A 1 240 ? 27.812 -29.797 -22.109 1 98 240 LEU A CA 1
ATOM 1966 C C . LEU A 1 240 ? 27.391 -29.719 -23.578 1 98 240 LEU A C 1
ATOM 1968 O O . LEU A 1 240 ? 26.344 -30.266 -23.953 1 98 240 LEU A O 1
ATOM 1972 N N . SER A 1 241 ? 28.125 -29.047 -24.391 1 97.19 241 SER A N 1
ATOM 1973 C CA . SER A 1 241 ? 27.766 -28.734 -25.781 1 97.19 241 SER A CA 1
ATOM 1974 C C . SER A 1 241 ? 27.406 -29.984 -26.562 1 97.19 241 SER A C 1
ATOM 1976 O O . SER A 1 241 ? 26.453 -29.984 -27.344 1 97.19 241 SER A O 1
ATOM 1978 N N . SER A 1 242 ? 28.078 -31.031 -26.391 1 96.81 242 SER A N 1
ATOM 1979 C CA . SER A 1 242 ? 27.859 -32.25 -27.156 1 96.81 242 SER A CA 1
ATOM 1980 C C . SER A 1 242 ? 26.578 -32.969 -26.719 1 96.81 242 SER A C 1
ATOM 1982 O O . SER A 1 242 ? 26.078 -33.844 -27.422 1 96.81 242 SER A O 1
ATOM 1984 N N . ASN A 1 243 ? 26.078 -32.656 -25.609 1 97.62 243 ASN A N 1
ATOM 1985 C CA . ASN A 1 243 ? 24.906 -33.344 -25.047 1 97.62 243 ASN A CA 1
ATOM 1986 C C . ASN A 1 243 ? 23.625 -32.562 -25.312 1 97.62 243 ASN A C 1
ATOM 1988 O O . ASN A 1 243 ? 22.516 -33.062 -25.141 1 97.62 243 ASN A O 1
ATOM 1992 N N . ILE A 1 244 ? 23.703 -31.344 -25.781 1 97.38 244 ILE A N 1
ATOM 1993 C CA . ILE A 1 244 ? 22.578 -30.422 -25.812 1 97.38 244 ILE A CA 1
ATOM 1994 C C . ILE A 1 244 ? 21.781 -30.625 -27.094 1 97.38 244 ILE A C 1
ATOM 1996 O O . ILE A 1 244 ? 22.344 -30.609 -28.188 1 97.38 244 ILE A O 1
ATOM 2000 N N . ILE A 1 245 ? 20.484 -30.766 -26.906 1 95 245 ILE A N 1
ATOM 2001 C CA . ILE A 1 245 ? 19.562 -30.859 -28.031 1 95 245 ILE A CA 1
ATOM 2002 C C . ILE A 1 245 ? 18.844 -29.516 -28.219 1 95 245 ILE A C 1
ATOM 2004 O O . ILE A 1 245 ? 18.5 -29.141 -29.328 1 95 245 ILE A O 1
ATOM 2008 N N . HIS A 1 246 ? 18.562 -28.891 -27.172 1 96.31 246 HIS A N 1
ATOM 2009 C CA . HIS A 1 246 ? 17.859 -27.609 -27.172 1 96.31 246 HIS A CA 1
ATOM 2010 C C . HIS A 1 246 ? 18.359 -26.719 -26.031 1 96.31 246 HIS A C 1
ATOM 2012 O O . HIS A 1 246 ? 18.656 -27.219 -24.938 1 96.31 246 HIS A O 1
ATOM 2018 N N . TRP A 1 247 ? 18.438 -25.469 -26.344 1 95.81 247 TRP A N 1
ATOM 2019 C CA . TRP A 1 247 ? 18.953 -24.5 -25.375 1 95.81 247 TRP A CA 1
ATOM 2020 C C . TRP A 1 247 ? 18.203 -23.188 -25.469 1 95.81 247 TRP A C 1
ATOM 2022 O O . TRP A 1 247 ? 18.406 -22.406 -26.391 1 95.81 247 TRP A O 1
ATOM 2032 N N . GLY A 1 248 ? 17.375 -23 -24.453 1 93.31 248 GLY A N 1
ATOM 2033 C CA . GLY A 1 248 ? 16.703 -21.703 -24.406 1 93.31 248 GLY A CA 1
ATOM 2034 C C . GLY A 1 248 ? 15.195 -21.828 -24.578 1 93.31 248 GLY A C 1
ATOM 2035 O O . GLY A 1 248 ? 14.617 -22.891 -24.344 1 93.31 248 GLY A O 1
ATOM 2036 N N . TYR A 1 249 ? 14.633 -20.688 -24.859 1 91.12 249 TYR A N 1
ATOM 2037 C CA . TYR A 1 249 ? 13.18 -20.578 -24.969 1 91.12 249 TYR A CA 1
ATOM 2038 C C . TYR A 1 249 ? 12.664 -21.281 -26.219 1 91.12 249 TYR A C 1
ATOM 2040 O O . TYR A 1 249 ? 13.273 -21.188 -27.297 1 91.12 249 TYR A O 1
ATOM 2048 N N . ALA A 1 250 ? 11.555 -22.094 -25.969 1 91 250 ALA A N 1
ATOM 2049 C CA . ALA A 1 250 ? 10.867 -22.672 -27.125 1 91 250 ALA A CA 1
ATOM 2050 C C . ALA A 1 250 ? 10.094 -21.594 -27.891 1 91 250 ALA A C 1
ATOM 2052 O O . ALA A 1 250 ? 9.367 -20.797 -27.281 1 91 250 ALA A O 1
ATOM 2053 N N . PRO A 1 251 ? 10.172 -21.5 -29.109 1 87.31 251 PRO A N 1
ATOM 2054 C CA . PRO A 1 251 ? 9.562 -20.422 -29.906 1 87.31 251 PRO A CA 1
ATOM 2055 C C . PRO A 1 251 ? 8.039 -20.469 -29.891 1 87.31 251 PRO A C 1
ATOM 2057 O O . PRO A 1 251 ? 7.379 -19.484 -30.219 1 87.31 251 PRO A O 1
ATOM 2060 N N . SER A 1 252 ? 7.461 -21.656 -29.656 1 89.62 252 SER A N 1
ATOM 2061 C CA . SER A 1 252 ? 6.012 -21.828 -29.594 1 89.62 252 SER A CA 1
ATOM 2062 C C . SER A 1 252 ? 5.613 -22.844 -28.531 1 89.62 252 SER A C 1
ATOM 2064 O O . SER A 1 252 ? 6.445 -23.641 -28.078 1 89.62 252 SER A O 1
ATOM 2066 N N . LYS A 1 253 ? 4.363 -22.766 -28.219 1 87.19 253 LYS A N 1
ATOM 2067 C CA . LYS A 1 253 ? 3.822 -23.75 -27.281 1 87.19 253 LYS A CA 1
ATOM 2068 C C . LYS A 1 253 ? 3.92 -25.156 -27.859 1 87.19 253 LYS A C 1
ATOM 2070 O O . LYS A 1 253 ? 4.195 -26.109 -27.125 1 87.19 253 LYS A O 1
ATOM 2075 N N . GLU A 1 254 ? 3.742 -25.266 -29.094 1 91.31 254 GLU A N 1
ATOM 2076 C CA . GLU A 1 254 ? 3.818 -26.562 -29.766 1 91.31 254 GLU A CA 1
ATOM 2077 C C . GLU A 1 254 ? 5.227 -27.141 -29.672 1 91.31 254 GLU A C 1
ATOM 2079 O O . GLU A 1 254 ? 5.391 -28.328 -29.391 1 91.31 254 GLU A O 1
ATOM 2084 N N . LYS A 1 255 ? 6.168 -26.328 -30 1 93.88 255 LYS A N 1
ATOM 2085 C CA . LYS A 1 255 ? 7.547 -26.797 -29.891 1 93.88 255 LYS A CA 1
ATOM 2086 C C . LYS A 1 255 ? 7.906 -27.156 -28.453 1 93.88 255 LYS A C 1
ATOM 2088 O O . LYS A 1 255 ? 8.609 -28.141 -28.219 1 93.88 255 LYS A O 1
ATOM 2093 N N . PHE A 1 256 ? 7.477 -26.375 -27.594 1 93.06 256 PHE A N 1
ATOM 2094 C CA . PHE A 1 256 ? 7.68 -26.656 -26.172 1 93.06 256 PHE A CA 1
ATOM 2095 C C . PHE A 1 256 ? 7.152 -28.047 -25.812 1 93.06 256 PHE A C 1
ATOM 2097 O O . PHE A 1 256 ? 7.871 -28.859 -25.219 1 93.06 256 PHE A O 1
ATOM 2104 N N . LEU A 1 257 ? 5.961 -28.328 -26.219 1 92.19 257 LEU A N 1
ATOM 2105 C CA . LEU A 1 257 ? 5.32 -29.609 -25.906 1 92.19 257 LEU A CA 1
ATOM 2106 C C . LEU A 1 257 ? 6.043 -30.75 -26.609 1 92.19 257 LEU A C 1
ATOM 2108 O O . LEU A 1 257 ? 6.16 -31.844 -26.062 1 92.19 257 LEU A O 1
ATOM 2112 N N . GLN A 1 258 ? 6.461 -30.469 -27.766 1 93.56 258 GLN A N 1
ATOM 2113 C CA . GLN A 1 258 ? 7.219 -31.484 -28.5 1 93.56 258 GLN A CA 1
ATOM 2114 C C . GLN A 1 258 ? 8.492 -31.859 -27.75 1 93.56 258 GLN A C 1
ATOM 2116 O O . GLN A 1 258 ? 8.836 -33.031 -27.672 1 93.56 258 GLN A O 1
ATOM 2121 N N . LEU A 1 259 ? 9.125 -30.844 -27.312 1 95.31 259 LEU A N 1
ATOM 2122 C CA . LEU A 1 259 ? 10.352 -31.078 -26.562 1 95.31 259 LEU A CA 1
ATOM 2123 C C . LEU A 1 259 ? 10.07 -31.859 -25.281 1 95.31 259 LEU A C 1
ATOM 2125 O O . LEU A 1 259 ? 10.836 -32.75 -24.922 1 95.31 259 LEU A O 1
ATOM 2129 N N . LEU A 1 260 ? 9.016 -31.562 -24.656 1 95 260 LEU A N 1
ATOM 2130 C CA . LEU A 1 260 ? 8.625 -32.312 -23.453 1 95 260 LEU A CA 1
ATOM 2131 C C . LEU A 1 260 ? 8.297 -33.75 -23.781 1 95 260 LEU A C 1
ATOM 2133 O O . LEU A 1 260 ? 8.742 -34.656 -23.078 1 95 260 LEU A O 1
ATOM 2137 N N . ARG A 1 261 ? 7.637 -33.938 -24.844 1 93.56 261 ARG A N 1
ATOM 2138 C CA . ARG A 1 261 ? 7.215 -35.281 -25.25 1 93.56 261 ARG A CA 1
ATOM 2139 C C . ARG A 1 261 ? 8.406 -36.125 -25.656 1 93.56 261 ARG A C 1
ATOM 2141 O O . ARG A 1 261 ? 8.352 -37.344 -25.594 1 93.56 261 ARG A O 1
ATOM 2148 N N . ASN A 1 262 ? 9.414 -35.438 -26.047 1 93.31 262 ASN A N 1
ATOM 2149 C CA . ASN A 1 262 ? 10.625 -36.125 -26.453 1 93.31 262 ASN A CA 1
ATOM 2150 C C . ASN A 1 262 ? 11.57 -36.375 -25.281 1 93.31 262 ASN A C 1
ATOM 2152 O O . ASN A 1 262 ? 12.703 -36.812 -25.469 1 93.31 262 ASN A O 1
ATOM 2156 N N . SER A 1 263 ? 11.109 -36.156 -24.109 1 95.62 263 SER A N 1
ATOM 2157 C CA . SER A 1 263 ? 11.961 -36.281 -22.938 1 95.62 263 SER A CA 1
ATOM 2158 C C . SER A 1 263 ? 11.586 -37.531 -22.109 1 95.62 263 SER A C 1
ATOM 2160 O O . SER A 1 263 ? 10.422 -37.906 -22.078 1 95.62 263 SER A O 1
ATOM 2162 N N . ASP A 1 264 ? 12.609 -38.062 -21.5 1 96.19 264 ASP A N 1
ATOM 2163 C CA . ASP A 1 264 ? 12.398 -39.219 -20.641 1 96.19 264 ASP A CA 1
ATOM 2164 C C . ASP A 1 264 ? 12.281 -38.812 -19.172 1 96.19 264 ASP A C 1
ATOM 2166 O O . ASP A 1 264 ? 11.609 -39.469 -18.391 1 96.19 264 ASP A O 1
ATOM 2170 N N . ILE A 1 265 ? 13.008 -37.781 -18.859 1 97.56 265 ILE A N 1
ATOM 2171 C CA . ILE A 1 265 ? 13.055 -37.312 -17.484 1 97.56 265 ILE A CA 1
ATOM 2172 C C . ILE A 1 265 ? 12.891 -35.781 -17.469 1 97.56 265 ILE A C 1
ATOM 2174 O O . ILE A 1 265 ? 13.484 -35.094 -18.281 1 97.56 265 ILE A O 1
ATOM 2178 N N . VAL A 1 266 ? 12.062 -35.312 -16.609 1 98.19 266 VAL A N 1
ATOM 2179 C CA . VAL A 1 266 ? 11.969 -33.906 -16.344 1 98.19 266 VAL A CA 1
ATOM 2180 C C . VAL A 1 266 ? 12.516 -33.594 -14.945 1 98.19 266 VAL A C 1
ATOM 2182 O O . VAL A 1 266 ? 12.055 -34.188 -13.961 1 98.19 266 VAL A O 1
ATOM 2185 N N . VAL A 1 267 ? 13.469 -32.719 -14.867 1 98.69 267 VAL A N 1
ATOM 2186 C CA . VAL A 1 267 ? 14.164 -32.469 -13.609 1 98.69 267 VAL A CA 1
ATOM 2187 C C . VAL A 1 267 ? 13.859 -31.047 -13.117 1 98.69 267 VAL A C 1
ATOM 2189 O O . VAL A 1 267 ? 13.844 -30.109 -13.914 1 98.69 267 VAL A O 1
ATOM 2192 N N . SER A 1 268 ? 13.57 -30.969 -11.867 1 98.69 268 SER A N 1
ATOM 2193 C CA . SER A 1 268 ? 13.562 -29.672 -11.219 1 98.69 268 SER A CA 1
ATOM 2194 C C . SER A 1 268 ? 14.617 -29.594 -10.117 1 98.69 268 SER A C 1
ATOM 2196 O O . SER A 1 268 ? 14.82 -30.562 -9.383 1 98.69 268 SER A O 1
ATOM 2198 N N . THR A 1 269 ? 15.266 -28.5 -10.07 1 98.19 269 THR A N 1
ATOM 2199 C CA . THR A 1 269 ? 16.203 -28.172 -9 1 98.19 269 THR A CA 1
ATOM 2200 C C . THR A 1 269 ? 15.805 -26.859 -8.312 1 98.19 269 THR A C 1
ATOM 2202 O O . THR A 1 269 ? 16.641 -26.188 -7.715 1 98.19 269 THR A O 1
ATOM 2205 N N . ALA A 1 270 ? 14.562 -26.547 -8.406 1 96.5 270 ALA A N 1
ATOM 2206 C CA . ALA A 1 270 ? 14.062 -25.25 -7.977 1 96.5 270 ALA A CA 1
ATOM 2207 C C . ALA A 1 270 ? 14.25 -25.062 -6.477 1 96.5 270 ALA A C 1
ATOM 2209 O O . ALA A 1 270 ? 14.023 -25.984 -5.691 1 96.5 270 ALA A O 1
ATOM 2210 N N . LEU A 1 271 ? 14.664 -23.828 -6.168 1 94.81 271 LEU A N 1
ATOM 2211 C CA . LEU A 1 271 ? 14.742 -23.391 -4.777 1 94.81 271 LEU A CA 1
ATOM 2212 C C . LEU A 1 271 ? 13.461 -22.688 -4.348 1 94.81 271 LEU A C 1
ATOM 2214 O O . LEU A 1 271 ? 13.195 -22.562 -3.152 1 94.81 271 LEU A O 1
ATOM 2218 N N . HIS A 1 272 ? 12.703 -22.281 -5.324 1 93.81 272 HIS A N 1
ATOM 2219 C CA . HIS A 1 272 ? 11.406 -21.641 -5.117 1 93.81 272 HIS A CA 1
ATOM 2220 C C . HIS A 1 272 ? 10.406 -22.062 -6.184 1 93.81 272 HIS A C 1
ATOM 2222 O O . HIS A 1 272 ? 10.695 -21.984 -7.379 1 93.81 272 HIS A O 1
ATOM 2228 N N . GLU A 1 273 ? 9.281 -22.484 -5.719 1 94.94 273 GLU A N 1
ATOM 2229 C CA . GLU A 1 273 ? 8.203 -22.969 -6.574 1 94.94 273 GLU A CA 1
ATOM 2230 C C . GLU A 1 273 ? 6.93 -23.219 -5.77 1 94.94 273 GLU A C 1
ATOM 2232 O O . GLU A 1 273 ? 6.961 -23.922 -4.75 1 94.94 273 GLU A O 1
ATOM 2237 N N . PHE A 1 274 ? 5.828 -22.688 -6.246 1 96.75 274 PHE A N 1
ATOM 2238 C CA . PHE A 1 274 ? 4.613 -22.859 -5.461 1 96.75 274 PHE A CA 1
ATOM 2239 C C . PHE A 1 274 ? 3.75 -23.969 -6.027 1 96.75 274 PHE A C 1
ATOM 2241 O O . PHE A 1 274 ? 2.828 -24.453 -5.367 1 96.75 274 PHE A O 1
ATOM 2248 N N . TYR A 1 275 ? 3.973 -24.328 -7.266 1 97.5 275 TYR A N 1
ATOM 2249 C CA . TYR A 1 275 ? 3.164 -25.375 -7.883 1 97.5 275 TYR A CA 1
ATOM 2250 C C . TYR A 1 275 ? 4.016 -26.266 -8.781 1 97.5 275 TYR A C 1
ATOM 2252 O O . TYR A 1 275 ? 4.465 -27.328 -8.367 1 97.5 275 TYR A O 1
ATOM 2260 N N . GLY A 1 276 ? 4.562 -25.781 -9.859 1 95.81 276 GLY A N 1
ATOM 2261 C CA . GLY A 1 276 ? 5.391 -26.562 -10.773 1 95.81 276 GLY A CA 1
ATOM 2262 C C . GLY A 1 276 ? 4.652 -27 -12.023 1 95.81 276 GLY A C 1
ATOM 2263 O O . GLY A 1 276 ? 4.672 -28.188 -12.375 1 95.81 276 GLY A O 1
ATOM 2264 N N . VAL A 1 277 ? 4.117 -26.031 -12.641 1 95.69 277 VAL A N 1
ATOM 2265 C CA . VAL A 1 277 ? 3.299 -26.281 -13.82 1 95.69 277 VAL A CA 1
ATOM 2266 C C . VAL A 1 277 ? 4.133 -27 -14.883 1 95.69 277 VAL A C 1
ATOM 2268 O O . VAL A 1 277 ? 3.721 -28.016 -15.43 1 95.69 277 VAL A O 1
ATOM 2271 N N . ALA A 1 278 ? 5.285 -26.516 -15.117 1 94.38 278 ALA A N 1
ATOM 2272 C CA . ALA A 1 278 ? 6.129 -27.047 -16.188 1 94.38 278 ALA A CA 1
ATOM 2273 C C . ALA A 1 278 ? 6.539 -28.5 -15.898 1 94.38 278 ALA A C 1
ATOM 2275 O O . ALA A 1 278 ? 6.605 -29.312 -16.812 1 94.38 278 ALA A O 1
ATOM 2276 N N . VAL A 1 279 ? 6.84 -28.781 -14.688 1 97.5 279 VAL A N 1
ATOM 2277 C CA . VAL A 1 279 ? 7.215 -30.125 -14.305 1 97.5 279 VAL A CA 1
ATOM 2278 C C . VAL A 1 279 ? 6.023 -31.062 -14.484 1 97.5 279 VAL A C 1
ATOM 2280 O O . VAL A 1 279 ? 6.168 -32.156 -15.023 1 97.5 279 VAL A O 1
ATOM 2283 N N . LEU A 1 280 ? 4.879 -30.594 -14.062 1 97.5 280 LEU A N 1
ATOM 2284 C CA . LEU A 1 280 ? 3.67 -31.391 -14.25 1 97.5 280 LEU A CA 1
ATOM 2285 C C . LEU A 1 280 ? 3.396 -31.625 -15.734 1 97.5 280 LEU A C 1
ATOM 2287 O O . LEU A 1 280 ? 3.01 -32.719 -16.141 1 97.5 280 LEU A O 1
ATOM 2291 N N . GLU A 1 281 ? 3.584 -30.609 -16.5 1 96.25 281 GLU A N 1
ATOM 2292 C CA . GLU A 1 281 ? 3.414 -30.766 -17.938 1 96.25 281 GLU A CA 1
ATOM 2293 C C . GLU A 1 281 ? 4.402 -31.781 -18.5 1 96.25 281 GLU A C 1
ATOM 2295 O O . GLU A 1 281 ? 4.051 -32.562 -19.391 1 96.25 281 GLU A O 1
ATOM 2300 N N . GLY A 1 282 ? 5.609 -31.734 -18.031 1 96.19 282 GLY A N 1
ATOM 2301 C CA . GLY A 1 282 ? 6.566 -32.75 -18.406 1 96.19 282 GLY A CA 1
ATOM 2302 C C . GLY A 1 282 ? 6.102 -34.156 -18.062 1 96.19 282 GLY A C 1
ATOM 2303 O O . GLY A 1 282 ? 6.176 -35.062 -18.891 1 96.19 282 GLY A O 1
ATOM 2304 N N . ALA A 1 283 ? 5.605 -34.281 -16.891 1 96.88 283 ALA A N 1
ATOM 2305 C CA . ALA A 1 283 ? 5.102 -35.594 -16.453 1 96.88 283 ALA A CA 1
ATOM 2306 C C . ALA A 1 283 ? 3.92 -36.031 -17.297 1 96.88 283 ALA A C 1
ATOM 2308 O O . ALA A 1 283 ? 3.852 -37.188 -17.719 1 96.88 283 ALA A O 1
ATOM 2309 N N . PHE A 1 284 ? 3.02 -35.156 -17.594 1 96.75 284 PHE A N 1
ATOM 2310 C CA . PHE A 1 284 ? 1.875 -35.438 -18.453 1 96.75 284 PHE A CA 1
ATOM 2311 C C . PHE A 1 284 ? 2.332 -35.812 -19.844 1 96.75 284 PHE A C 1
ATOM 2313 O O . PHE A 1 284 ? 1.652 -36.594 -20.547 1 96.75 284 PHE A O 1
ATOM 2320 N N . SER A 1 285 ? 3.475 -35.344 -20.219 1 95.25 285 SER A N 1
ATOM 2321 C CA . SER A 1 285 ? 3.998 -35.594 -21.547 1 95.25 285 SER A CA 1
ATOM 2322 C C . SER A 1 285 ? 4.793 -36.875 -21.609 1 95.25 285 SER A C 1
ATOM 2324 O O . SER A 1 285 ? 5.344 -37.25 -22.641 1 95.25 285 SER A O 1
ATOM 2326 N N . GLY A 1 286 ? 4.949 -37.5 -20.469 1 94.25 286 GLY A N 1
ATOM 2327 C CA . GLY A 1 286 ? 5.547 -38.812 -20.469 1 94.25 286 GLY A CA 1
ATOM 2328 C C . GLY A 1 286 ? 6.926 -38.844 -19.844 1 94.25 286 GLY A C 1
ATOM 2329 O O . GLY A 1 286 ? 7.59 -39.906 -19.844 1 94.25 286 GLY A O 1
ATOM 2330 N N . ALA A 1 287 ? 7.387 -37.812 -19.359 1 96.06 287 ALA A N 1
ATOM 2331 C CA . ALA A 1 287 ? 8.688 -37.781 -18.719 1 96.06 287 ALA A CA 1
ATOM 2332 C C . ALA A 1 287 ? 8.562 -38.062 -17.219 1 96.06 287 ALA A C 1
ATOM 2334 O O . ALA A 1 287 ? 7.625 -37.594 -16.562 1 96.06 287 ALA A O 1
ATOM 2335 N N . LEU A 1 288 ? 9.461 -38.875 -16.688 1 97.06 288 LEU A N 1
ATOM 2336 C CA . LEU A 1 288 ? 9.492 -39.094 -15.242 1 97.06 288 LEU A CA 1
ATOM 2337 C C . LEU A 1 288 ? 10.039 -37.906 -14.508 1 97.06 288 LEU A C 1
ATOM 2339 O O . LEU A 1 288 ? 11.141 -37.438 -14.789 1 97.06 288 LEU A O 1
ATOM 2343 N N . PRO A 1 289 ? 9.266 -37.375 -13.562 1 98.38 289 PRO A N 1
ATOM 2344 C CA . PRO A 1 289 ? 9.789 -36.219 -12.805 1 98.38 289 PRO A CA 1
ATOM 2345 C C . PRO A 1 289 ? 10.82 -36.625 -11.758 1 98.38 289 PRO A C 1
ATOM 2347 O O . PRO A 1 289 ? 10.648 -37.656 -11.078 1 98.38 289 PRO A O 1
ATOM 2350 N N . LEU A 1 290 ? 11.859 -35.969 -11.719 1 98.69 290 LEU A N 1
ATOM 2351 C CA . LEU A 1 290 ? 12.812 -36 -10.617 1 98.69 290 LEU A CA 1
ATOM 2352 C C . LEU A 1 290 ? 12.906 -34.625 -9.961 1 98.69 290 LEU A C 1
ATOM 2354 O O . LEU A 1 290 ? 13.445 -33.688 -10.547 1 98.69 290 LEU A O 1
ATOM 2358 N N . VAL A 1 291 ? 12.391 -34.531 -8.742 1 98.75 291 VAL A N 1
ATOM 2359 C CA . VAL A 1 291 ? 12.195 -33.25 -8.109 1 98.75 291 VAL A CA 1
ATOM 2360 C C . VAL A 1 291 ? 12.75 -33.281 -6.688 1 98.75 291 VAL A C 1
ATOM 2362 O O . VAL A 1 291 ? 12.875 -34.344 -6.082 1 98.75 291 VAL A O 1
ATOM 2365 N N . PRO A 1 292 ? 13.125 -32.125 -6.188 1 98.5 292 PRO A N 1
ATOM 2366 C CA . PRO A 1 292 ? 13.695 -32.094 -4.84 1 98.5 292 PRO A CA 1
ATOM 2367 C C . PRO A 1 292 ? 12.641 -32.281 -3.75 1 98.5 292 PRO A C 1
ATOM 2369 O O . PRO A 1 292 ? 11.461 -31.984 -3.961 1 98.5 292 PRO A O 1
ATOM 2372 N N . ASN A 1 293 ? 13.141 -32.75 -2.613 1 98.44 293 ASN A N 1
ATOM 2373 C CA . ASN A 1 293 ? 12.297 -32.938 -1.439 1 98.44 293 ASN A CA 1
ATOM 2374 C C . ASN A 1 293 ? 12.023 -31.625 -0.722 1 98.44 293 ASN A C 1
ATOM 2376 O O . ASN A 1 293 ? 12.391 -31.469 0.442 1 98.44 293 ASN A O 1
ATOM 2380 N N . ARG A 1 294 ? 11.344 -30.766 -1.428 1 97.06 294 ARG A N 1
ATOM 2381 C CA . ARG A 1 294 ? 10.977 -29.453 -0.896 1 97.06 294 ARG A CA 1
ATOM 2382 C C . ARG A 1 294 ? 9.898 -28.797 -1.758 1 97.06 294 ARG A C 1
ATOM 2384 O O . ARG A 1 294 ? 9.555 -29.312 -2.824 1 97.06 294 ARG A O 1
ATOM 2391 N N . LEU A 1 295 ? 9.281 -27.688 -1.268 1 97.19 295 LEU A N 1
ATOM 2392 C CA . LEU A 1 295 ? 8.297 -26.891 -1.994 1 97.19 295 LEU A CA 1
ATOM 2393 C C . LEU A 1 295 ? 7.008 -27.672 -2.209 1 97.19 295 LEU A C 1
ATOM 2395 O O . LEU A 1 295 ? 6.508 -28.312 -1.281 1 97.19 295 LEU A O 1
ATOM 2399 N N . SER A 1 296 ? 6.406 -27.547 -3.346 1 98.12 296 SER A N 1
ATOM 2400 C CA . SER A 1 296 ? 5.152 -28.25 -3.623 1 98.12 296 SER A CA 1
ATOM 2401 C C . SER A 1 296 ? 5.402 -29.672 -4.113 1 98.12 296 SER A C 1
ATOM 2403 O O . SER A 1 296 ? 4.473 -30.469 -4.188 1 98.12 296 SER A O 1
ATOM 2405 N N . TYR A 1 297 ? 6.602 -30.062 -4.367 1 98.25 297 TYR A N 1
ATOM 2406 C CA . TYR A 1 297 ? 6.914 -31.266 -5.129 1 98.25 297 TYR A CA 1
ATOM 2407 C C . TYR A 1 297 ? 6.523 -32.531 -4.359 1 98.25 297 TYR A C 1
ATOM 2409 O O . TYR A 1 297 ? 5.938 -33.438 -4.926 1 98.25 297 TYR A O 1
ATOM 2417 N N . PRO A 1 298 ? 6.762 -32.531 -3.035 1 98.12 298 PRO A N 1
ATOM 2418 C CA . PRO A 1 298 ? 6.387 -33.75 -2.303 1 98.12 298 PRO A CA 1
ATOM 2419 C C . PRO A 1 298 ? 4.883 -34 -2.318 1 98.12 298 PRO A C 1
ATOM 2421 O O . PRO A 1 298 ? 4.441 -35.125 -2.092 1 98.12 298 PRO A O 1
ATOM 2424 N N . GLU A 1 299 ? 4.094 -32.969 -2.496 1 97.56 299 GLU A N 1
ATOM 2425 C CA . GLU A 1 299 ? 2.652 -33.188 -2.564 1 97.56 299 GLU A CA 1
ATOM 2426 C C . GLU A 1 299 ? 2.217 -33.562 -3.977 1 97.56 299 GLU A C 1
ATOM 2428 O O . GLU A 1 299 ? 1.154 -34.156 -4.164 1 97.56 299 GLU A O 1
ATOM 2433 N N . LEU A 1 300 ? 3.037 -33.281 -4.988 1 97.69 300 LEU A N 1
ATOM 2434 C CA . LEU A 1 300 ? 2.666 -33.5 -6.383 1 97.69 300 LEU A CA 1
ATOM 2435 C C . LEU A 1 300 ? 3.074 -34.906 -6.848 1 97.69 300 LEU A C 1
ATOM 2437 O O . LEU A 1 300 ? 2.422 -35.469 -7.715 1 97.69 300 LEU A O 1
ATOM 2441 N N . PHE A 1 301 ? 4.184 -35.406 -6.289 1 97.94 301 PHE A N 1
ATOM 2442 C CA . PHE A 1 301 ? 4.758 -36.625 -6.84 1 97.94 301 PHE A CA 1
ATOM 2443 C C . PHE A 1 301 ? 5.074 -37.625 -5.73 1 97.94 301 PHE A C 1
ATOM 2445 O O . PHE A 1 301 ? 5.344 -37.219 -4.594 1 97.94 301 PHE A O 1
ATOM 2452 N N . PRO A 1 302 ? 5.094 -38.906 -6.047 1 97.25 302 PRO A N 1
ATOM 2453 C CA . PRO A 1 302 ? 5.422 -39.906 -5.047 1 97.25 302 PRO A CA 1
ATOM 2454 C C . PRO A 1 302 ? 6.906 -39.938 -4.691 1 97.25 302 PRO A C 1
ATOM 2456 O O . PRO A 1 302 ? 7.723 -39.312 -5.391 1 97.25 302 PRO A O 1
ATOM 2459 N N . LYS A 1 303 ? 7.238 -40.625 -3.729 1 96.19 303 LYS A N 1
ATOM 2460 C CA . LYS A 1 303 ? 8.578 -40.656 -3.152 1 96.19 303 LYS A CA 1
ATOM 2461 C C . LYS A 1 303 ? 9.609 -41.094 -4.188 1 96.19 303 LYS A C 1
ATOM 2463 O O . LYS A 1 303 ? 10.758 -40.625 -4.16 1 96.19 303 LYS A O 1
ATOM 2468 N N . GLY A 1 304 ? 9.227 -41.906 -5.07 1 95.31 304 GLY A N 1
ATOM 2469 C CA . GLY A 1 304 ? 10.148 -42.406 -6.086 1 95.31 304 GLY A CA 1
ATOM 2470 C C . GLY A 1 304 ? 10.648 -41.344 -7.02 1 95.31 304 GLY A C 1
ATOM 2471 O O . GLY A 1 304 ? 11.672 -41.5 -7.68 1 95.31 304 GLY A O 1
ATOM 2472 N N . CYS A 1 305 ? 9.984 -40.25 -7.117 1 97.94 305 CYS A N 1
ATOM 2473 C CA . CYS A 1 305 ? 10.344 -39.125 -7.992 1 97.94 305 CYS A CA 1
ATOM 2474 C C . CYS A 1 305 ? 11.117 -38.062 -7.227 1 97.94 305 CYS A C 1
ATOM 2476 O O . CYS A 1 305 ? 11.562 -37.094 -7.812 1 97.94 305 CYS A O 1
ATOM 2478 N N . ILE A 1 306 ? 11.297 -38.25 -5.914 1 98.38 306 ILE A N 1
ATOM 2479 C CA . ILE A 1 306 ? 11.82 -37.219 -5.043 1 98.38 306 ILE A CA 1
ATOM 2480 C C . ILE A 1 306 ? 13.258 -37.531 -4.648 1 98.38 306 ILE A C 1
ATOM 2482 O O . ILE A 1 306 ? 13.578 -38.688 -4.328 1 98.38 306 ILE A O 1
ATOM 2486 N N . TYR A 1 307 ? 14.133 -36.562 -4.797 1 98.38 307 TYR A N 1
ATOM 2487 C CA . TYR A 1 307 ? 15.5 -36.719 -4.312 1 98.38 307 TYR A CA 1
ATOM 2488 C C . TYR A 1 307 ? 15.797 -35.75 -3.189 1 98.38 307 TYR A C 1
ATOM 2490 O O . TYR A 1 307 ? 15.195 -34.656 -3.127 1 98.38 307 TYR A O 1
ATOM 2498 N N . ASN A 1 308 ? 16.797 -36.031 -2.334 1 97.88 308 ASN A N 1
ATOM 2499 C CA . ASN A 1 308 ? 17.109 -35.219 -1.164 1 97.88 308 ASN A CA 1
ATOM 2500 C C . ASN A 1 308 ? 18.375 -34.406 -1.373 1 97.88 308 ASN A C 1
ATOM 2502 O O . ASN A 1 308 ? 18.531 -33.312 -0.779 1 97.88 308 A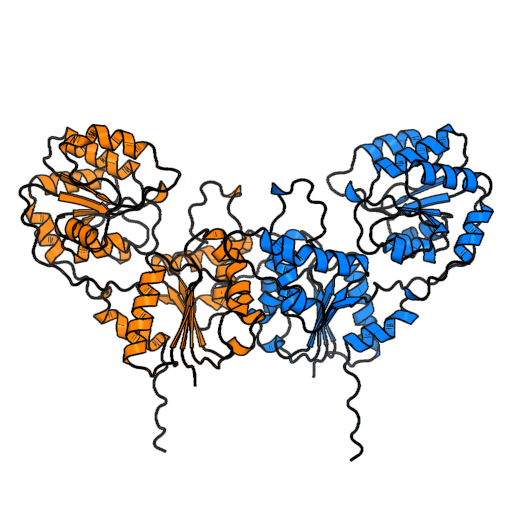SN A O 1
ATOM 2506 N N . THR A 1 309 ? 19.297 -34.906 -2.145 1 97.31 309 THR A N 1
ATOM 2507 C CA . THR A 1 309 ? 20.594 -34.25 -2.361 1 97.31 309 THR A CA 1
ATOM 2508 C C . THR A 1 309 ? 20.984 -34.344 -3.832 1 97.31 309 THR A C 1
ATOM 2510 O O . THR A 1 309 ? 20.469 -35.156 -4.586 1 97.31 309 THR A O 1
ATOM 2513 N N . ARG A 1 310 ? 21.859 -33.438 -4.156 1 96.31 310 ARG A N 1
ATOM 2514 C CA . ARG A 1 310 ? 22.391 -33.5 -5.512 1 96.31 310 ARG A CA 1
ATOM 2515 C C . ARG A 1 310 ? 23 -34.844 -5.816 1 96.31 310 ARG A C 1
ATOM 2517 O O . ARG A 1 310 ? 22.859 -35.375 -6.93 1 96.31 310 ARG A O 1
ATOM 2524 N N . ALA A 1 311 ? 23.672 -35.375 -4.855 1 97.12 311 ALA A N 1
ATOM 2525 C CA . ALA A 1 311 ? 24.281 -36.688 -5.027 1 97.12 311 ALA A CA 1
ATOM 2526 C C . ALA A 1 311 ? 23.234 -37.75 -5.363 1 97.12 311 ALA A C 1
ATOM 2528 O O . ALA A 1 311 ? 23.484 -38.625 -6.203 1 97.12 311 ALA A O 1
ATOM 2529 N N . GLN A 1 312 ? 22.172 -37.688 -4.684 1 97.94 312 GLN A N 1
ATOM 2530 C CA . GLN A 1 312 ? 21.078 -38.625 -4.949 1 97.94 312 GLN A CA 1
ATOM 2531 C C . GLN A 1 312 ? 20.516 -38.438 -6.355 1 97.94 312 GLN A C 1
ATOM 2533 O O . GLN A 1 312 ? 20.172 -39.406 -7.035 1 97.94 312 GLN A O 1
ATOM 2538 N N . LEU A 1 313 ? 20.375 -37.219 -6.758 1 98.25 313 LEU A N 1
ATOM 2539 C CA . LEU A 1 313 ? 19.922 -36.906 -8.109 1 98.25 313 LEU A CA 1
ATOM 2540 C C . LEU A 1 313 ? 20.859 -37.531 -9.148 1 98.25 313 LEU A C 1
ATOM 2542 O O . LEU A 1 313 ? 20.406 -38.219 -10.07 1 98.25 313 LEU A O 1
ATOM 2546 N N . VAL A 1 314 ? 22.172 -37.312 -8.984 1 98.25 314 VAL A N 1
ATOM 2547 C CA . VAL A 1 314 ? 23.172 -37.812 -9.906 1 98.25 314 VAL A CA 1
ATOM 2548 C C . VAL A 1 314 ? 23.141 -39.344 -9.938 1 98.25 314 VAL A C 1
ATOM 2550 O O . VAL A 1 314 ? 23.188 -39.938 -11.016 1 98.25 314 VAL A O 1
ATOM 2553 N N . LYS A 1 315 ? 23.031 -39.906 -8.797 1 97.94 315 LYS A N 1
ATOM 2554 C CA . LYS A 1 315 ? 23 -41.375 -8.703 1 97.94 315 LYS A CA 1
ATOM 2555 C C . LYS A 1 315 ? 21.812 -41.938 -9.484 1 97.94 315 LYS A C 1
ATOM 2557 O O . LYS A 1 315 ? 21.969 -42.875 -10.242 1 97.94 315 LYS A O 1
ATOM 2562 N N . LYS A 1 316 ? 20.672 -41.375 -9.289 1 97.62 316 LYS A N 1
ATOM 2563 C CA . LYS A 1 316 ? 19.469 -41.812 -9.992 1 97.62 316 LYS A CA 1
ATOM 2564 C C . LYS A 1 316 ? 19.625 -41.656 -11.5 1 97.62 316 LYS A C 1
ATOM 2566 O O . LYS A 1 316 ? 19.281 -42.562 -12.266 1 97.62 316 LYS A O 1
ATOM 2571 N N . LEU A 1 317 ? 20.125 -40.531 -11.891 1 98.19 317 LEU A N 1
ATOM 2572 C CA . LEU A 1 317 ? 20.297 -40.25 -13.312 1 98.19 317 LEU A CA 1
ATOM 2573 C C . LEU A 1 317 ? 21.297 -41.219 -13.938 1 98.19 317 LEU A C 1
ATOM 2575 O O . LEU A 1 317 ? 21.109 -41.688 -15.07 1 98.19 317 LEU A O 1
ATOM 2579 N N . LYS A 1 318 ? 22.359 -41.531 -13.234 1 97.88 318 LYS A N 1
ATOM 2580 C CA . LYS A 1 318 ? 23.328 -42.5 -13.719 1 97.88 318 LYS A CA 1
ATOM 2581 C C . LYS A 1 318 ? 22.672 -43.875 -13.953 1 97.88 318 LYS A C 1
ATOM 2583 O O . LYS A 1 318 ? 22.906 -44.5 -14.977 1 97.88 318 LYS A O 1
ATOM 2588 N N . GLU A 1 319 ? 21.938 -44.219 -12.953 1 96.94 319 GLU A N 1
ATOM 2589 C CA . GLU A 1 319 ? 21.219 -45.5 -13.07 1 96.94 319 GLU A CA 1
ATOM 2590 C C . GLU A 1 319 ? 20.297 -45.5 -14.281 1 96.94 319 GLU A C 1
ATOM 2592 O O . GLU A 1 319 ? 20.234 -46.469 -15.031 1 96.94 319 GLU A O 1
ATOM 2597 N N . PHE A 1 320 ? 19.609 -44.406 -14.492 1 96.88 320 PHE A N 1
ATOM 2598 C CA . PHE A 1 320 ? 18.641 -44.312 -15.578 1 96.88 320 PHE A CA 1
ATOM 2599 C C . PHE A 1 320 ? 19.344 -44.25 -16.922 1 96.88 320 PHE A C 1
ATOM 2601 O O . PHE A 1 320 ? 18.812 -44.719 -17.938 1 96.88 320 PHE A O 1
ATOM 2608 N N . CYS A 1 321 ? 20.5 -43.688 -16.984 1 96.31 321 CYS A N 1
ATOM 2609 C CA . CYS A 1 321 ? 21.281 -43.688 -18.219 1 96.31 321 CYS A CA 1
ATOM 2610 C C . CYS A 1 321 ? 21.641 -45.094 -18.656 1 96.31 321 CYS A C 1
ATOM 2612 O O . CYS A 1 321 ? 21.672 -45.375 -19.859 1 96.31 321 CYS A O 1
ATOM 2614 N N . ARG A 1 322 ? 21.812 -45.906 -17.672 1 94.19 322 ARG A N 1
ATOM 2615 C CA . ARG A 1 322 ? 22.172 -47.281 -17.953 1 94.19 322 ARG A CA 1
ATOM 2616 C C . ARG A 1 322 ? 20.953 -48.094 -18.328 1 94.19 322 ARG A C 1
ATOM 2618 O O . ARG A 1 322 ? 21.047 -49.062 -19.094 1 94.19 322 ARG A O 1
ATOM 2625 N N . LYS A 1 323 ? 19.859 -47.688 -17.734 1 93.56 323 LYS A N 1
ATOM 2626 C CA . LYS A 1 323 ? 18.609 -48.406 -17.969 1 93.56 323 LYS A CA 1
ATOM 2627 C C . LYS A 1 323 ? 17.484 -47.438 -18.328 1 93.56 323 LYS A C 1
ATOM 2629 O O . LYS A 1 323 ? 16.516 -47.312 -17.578 1 93.56 323 LYS A O 1
ATOM 2634 N N . PRO A 1 324 ? 17.5 -46.938 -19.516 1 91.69 324 PRO A N 1
ATOM 2635 C CA . PRO A 1 324 ? 16.562 -45.875 -19.875 1 91.69 324 PRO A CA 1
ATOM 2636 C C . PRO A 1 324 ? 15.109 -46.344 -19.859 1 91.69 324 PRO A C 1
ATOM 2638 O O . PRO A 1 324 ? 14.195 -45.5 -19.812 1 91.69 324 PRO A O 1
ATOM 2641 N N . LEU A 1 325 ? 14.812 -47.625 -19.891 1 90.62 325 LEU A N 1
ATOM 2642 C CA . LEU A 1 325 ? 13.453 -48.156 -19.875 1 90.62 325 LEU A CA 1
ATOM 2643 C C . LEU A 1 325 ? 12.828 -48.031 -18.5 1 90.62 325 LEU A C 1
ATOM 2645 O O . LEU A 1 325 ? 11.602 -47.969 -18.375 1 90.62 325 LEU A O 1
ATOM 2649 N N . VAL A 1 326 ? 13.625 -47.938 -17.484 1 92.81 326 VAL A N 1
ATOM 2650 C CA . VAL A 1 326 ? 13.141 -47.875 -16.109 1 92.81 326 VAL A CA 1
ATOM 2651 C C . VAL A 1 326 ? 12.344 -46.594 -15.875 1 92.81 326 VAL A C 1
ATOM 2653 O O . VAL A 1 326 ? 11.18 -46.656 -15.477 1 92.81 326 VAL A O 1
ATOM 2656 N N . PRO A 1 327 ? 12.914 -45.469 -16.188 1 93.69 327 PRO A N 1
ATOM 2657 C CA . PRO A 1 327 ? 12.125 -44.25 -15.977 1 93.69 327 PRO A CA 1
ATOM 2658 C C . PRO A 1 327 ? 10.883 -44.188 -16.859 1 93.69 327 PRO A C 1
ATOM 2660 O O . PRO A 1 327 ? 9.852 -43.625 -16.453 1 93.69 327 PRO A O 1
ATOM 2663 N N . ARG A 1 328 ? 10.922 -44.75 -17.953 1 91.62 328 ARG A N 1
ATOM 2664 C CA . ARG A 1 328 ? 9.773 -44.781 -18.859 1 91.62 328 ARG A CA 1
ATOM 2665 C C . ARG A 1 328 ? 8.625 -45.594 -18.25 1 91.62 328 ARG A C 1
ATOM 2667 O O . ARG A 1 328 ? 7.469 -45.188 -18.312 1 91.62 328 ARG A O 1
ATOM 2674 N N . ARG A 1 329 ? 8.969 -46.656 -17.656 1 90.69 329 ARG A N 1
ATOM 2675 C CA . ARG A 1 329 ? 7.98 -47.5 -17 1 90.69 329 ARG A CA 1
ATOM 2676 C C . ARG A 1 329 ? 7.445 -46.844 -15.734 1 90.69 329 ARG A C 1
ATOM 2678 O O . ARG A 1 329 ? 6.238 -46.875 -15.477 1 90.69 329 ARG A O 1
ATOM 2685 N N . LEU A 1 330 ? 8.305 -46.281 -15.008 1 92.5 330 LEU A N 1
ATOM 2686 C CA . LEU A 1 330 ? 7.914 -45.625 -13.773 1 92.5 330 LEU A CA 1
ATOM 2687 C C . LEU A 1 330 ? 6.945 -44.469 -14.047 1 92.5 330 LEU A C 1
ATOM 2689 O O . LEU A 1 330 ? 5.969 -44.281 -13.32 1 92.5 330 LEU A O 1
ATOM 2693 N N . CYS A 1 331 ? 7.234 -43.719 -15.078 1 92.69 331 CYS A N 1
ATOM 2694 C CA . CYS A 1 331 ? 6.359 -42.594 -15.422 1 92.69 331 CYS A CA 1
ATOM 2695 C C . CYS A 1 331 ? 4.965 -43.094 -15.781 1 92.69 331 CYS A C 1
ATOM 2697 O O . CYS A 1 331 ? 3.967 -42.469 -15.414 1 92.69 331 CYS A O 1
ATOM 2699 N N . SER A 1 332 ? 4.934 -44.156 -16.5 1 90.19 332 SER A N 1
ATOM 2700 C CA . SER A 1 332 ? 3.656 -44.688 -16.953 1 90.19 332 SER A CA 1
ATOM 2701 C C . SER A 1 332 ? 2.783 -45.094 -15.766 1 90.19 332 SER A C 1
ATOM 2703 O O . SER A 1 332 ? 1.555 -45.125 -15.867 1 90.19 332 SER A O 1
ATOM 2705 N N . SER A 1 333 ? 3.369 -45.375 -14.641 1 91.12 333 SER A N 1
ATOM 2706 C CA . SER A 1 333 ? 2.645 -45.812 -13.461 1 91.12 333 SER A CA 1
ATOM 2707 C C . SER A 1 333 ? 2.18 -44.656 -12.602 1 91.12 333 SER A C 1
ATOM 2709 O O . SER A 1 333 ? 1.413 -44.844 -11.656 1 91.12 333 SER A O 1
ATOM 2711 N N . LEU A 1 334 ? 2.574 -43.5 -12.961 1 94.5 334 LEU A N 1
ATOM 2712 C CA . LEU A 1 334 ? 2.195 -42.312 -12.188 1 94.5 334 LEU A CA 1
ATOM 2713 C C . LEU A 1 334 ? 0.727 -41.969 -12.406 1 94.5 334 LEU A C 1
ATOM 2715 O O . LEU A 1 334 ? 0.25 -41.969 -13.539 1 94.5 334 LEU A O 1
ATOM 2719 N N . ASP A 1 335 ? -0.009 -41.781 -11.305 1 94.69 335 ASP A N 1
ATOM 2720 C CA . ASP A 1 335 ? -1.366 -41.25 -11.398 1 94.69 335 ASP A CA 1
ATOM 2721 C C . ASP A 1 335 ? -1.375 -39.719 -11.25 1 94.69 335 ASP A C 1
ATOM 2723 O O . ASP A 1 335 ? -1.167 -39.219 -10.156 1 94.69 335 ASP A O 1
ATOM 2727 N N . LEU A 1 336 ? -1.62 -39.031 -12.328 1 96.69 336 LEU A N 1
ATOM 2728 C CA . LEU A 1 336 ? -1.598 -37.594 -12.367 1 96.69 336 LEU A CA 1
ATOM 2729 C C . LEU A 1 336 ? -3 -37.031 -12.578 1 96.69 336 LEU A C 1
ATOM 2731 O O . LEU A 1 336 ? -3.164 -35.812 -12.805 1 96.69 336 LEU A O 1
ATOM 2735 N N . SER A 1 337 ? -4.027 -37.844 -12.445 1 96.25 337 SER A N 1
ATOM 2736 C CA . SER A 1 337 ? -5.387 -37.469 -12.828 1 96.25 337 SER A CA 1
ATOM 2737 C C . SER A 1 337 ? -5.922 -36.344 -11.953 1 96.25 337 SER A C 1
ATOM 2739 O O . SER A 1 337 ? -6.699 -35.5 -12.414 1 96.25 337 SER A O 1
ATOM 2741 N N . LYS A 1 338 ? -5.504 -36.312 -10.781 1 96.25 338 LYS A N 1
ATOM 2742 C CA . LYS A 1 338 ? -6.051 -35.344 -9.828 1 96.25 338 LYS A CA 1
ATOM 2743 C C . LYS A 1 338 ? -5.645 -33.906 -10.203 1 96.25 338 LYS A C 1
ATOM 2745 O O . LYS A 1 338 ? -6.203 -32.938 -9.672 1 96.25 338 LYS A O 1
ATOM 2750 N N . TYR A 1 339 ? -4.668 -33.75 -11.102 1 98.12 339 TYR A N 1
ATOM 2751 C CA . TYR A 1 339 ? -4.199 -32.438 -11.469 1 98.12 339 TYR A CA 1
ATOM 2752 C C . TYR A 1 339 ? -4.738 -32.031 -12.836 1 98.12 339 TYR A C 1
ATOM 2754 O O . TYR A 1 339 ? -4.504 -30.891 -13.289 1 98.12 339 TYR A O 1
ATOM 2762 N N . HIS A 1 340 ? -5.398 -32.906 -13.492 1 98.06 340 HIS A N 1
ATOM 2763 C CA . HIS A 1 340 ? -5.957 -32.625 -14.812 1 98.06 340 HIS A CA 1
ATOM 2764 C C . HIS A 1 340 ? -7.262 -31.844 -14.703 1 98.06 340 HIS A C 1
ATOM 2766 O O . HIS A 1 340 ? -8.016 -32.031 -13.742 1 98.06 340 HIS A O 1
ATOM 2772 N N . TRP A 1 341 ? -7.57 -31.094 -15.695 1 97.94 341 TRP A N 1
ATOM 2773 C CA . TRP A 1 341 ? -8.766 -30.266 -15.766 1 97.94 341 TRP A CA 1
ATOM 2774 C C . TRP A 1 341 ? -10.023 -31.094 -15.586 1 97.94 341 TRP A C 1
ATOM 2776 O O . TRP A 1 341 ? -10.961 -30.672 -14.898 1 97.94 341 TRP A O 1
ATOM 2786 N N . SER A 1 342 ? -10.047 -32.219 -16.062 1 97.12 342 SER A N 1
ATOM 2787 C CA . SER A 1 342 ? -11.242 -33.062 -16 1 97.12 342 SER A CA 1
ATOM 2788 C C . SER A 1 342 ? -11.617 -33.375 -14.555 1 97.12 342 SER A C 1
ATOM 2790 O O . SER A 1 342 ? -12.797 -33.5 -14.227 1 97.12 342 SER A O 1
ATOM 2792 N N . SER A 1 343 ? -10.648 -33.5 -13.711 1 97.19 343 SER A N 1
ATOM 2793 C CA . SER A 1 343 ? -10.891 -33.812 -12.297 1 97.19 343 SER A CA 1
ATOM 2794 C C . SER A 1 343 ? -11.133 -32.531 -11.492 1 97.19 343 SER A C 1
ATOM 2796 O O . SER A 1 343 ? -11.836 -32.562 -10.484 1 97.19 343 SER A O 1
ATOM 2798 N N . LEU A 1 344 ? -10.609 -31.438 -11.969 1 97.88 344 LEU A N 1
ATOM 2799 C CA . LEU A 1 344 ? -10.617 -30.219 -11.18 1 97.88 344 LEU A CA 1
ATOM 2800 C C . LEU A 1 344 ? -11.797 -29.328 -11.57 1 97.88 344 LEU A C 1
ATOM 2802 O O . LEU A 1 344 ? -12.164 -28.422 -10.828 1 97.88 344 LEU A O 1
ATOM 2806 N N . LYS A 1 345 ? -12.352 -29.578 -12.695 1 95.88 345 LYS A N 1
ATOM 2807 C CA . LYS A 1 345 ? -13.391 -28.734 -13.289 1 95.88 345 LYS A CA 1
ATOM 2808 C C . LYS A 1 345 ? -14.547 -28.531 -12.32 1 95.88 345 LYS A C 1
ATOM 2810 O O . LYS A 1 345 ? -15.055 -27.406 -12.188 1 95.88 345 LYS A O 1
ATOM 2815 N N . ALA A 1 346 ? -14.969 -29.547 -11.656 1 94.25 346 ALA A N 1
ATOM 2816 C CA . ALA A 1 346 ? -16.094 -29.453 -10.727 1 94.25 346 ALA A CA 1
ATOM 2817 C C . ALA A 1 346 ? -15.773 -28.5 -9.578 1 94.25 346 ALA A C 1
ATOM 2819 O O . ALA A 1 346 ? -16.641 -27.734 -9.141 1 94.25 346 ALA A O 1
ATOM 2820 N N . GLY A 1 347 ? -14.594 -28.562 -9.055 1 95.19 347 GLY A N 1
ATOM 2821 C CA . GLY A 1 347 ? -14.18 -27.672 -7.984 1 95.19 347 GLY A CA 1
ATOM 2822 C C . GLY A 1 347 ? -14.18 -26.219 -8.391 1 95.19 347 GLY A C 1
ATOM 2823 O O . GLY A 1 347 ? -14.633 -25.359 -7.633 1 95.19 347 GLY A O 1
ATOM 2824 N N . TYR A 1 348 ? -13.695 -25.938 -9.578 1 96.12 348 TYR A N 1
ATOM 2825 C CA . TYR A 1 348 ? -13.688 -24.578 -10.094 1 96.12 348 TYR A CA 1
ATOM 2826 C C . TYR A 1 348 ? -15.109 -24.078 -10.336 1 96.12 348 TYR A C 1
ATOM 2828 O O . TYR A 1 348 ? -15.43 -22.922 -10.016 1 96.12 348 TYR A O 1
ATOM 2836 N N . GLN A 1 349 ? -15.938 -24.922 -10.836 1 92.12 349 GLN A N 1
ATOM 2837 C CA . GLN A 1 349 ? -17.328 -24.562 -11.062 1 92.12 349 GLN A CA 1
ATOM 2838 C C . GLN A 1 349 ? -18.031 -24.234 -9.75 1 92.12 349 GLN A C 1
ATOM 2840 O O . GLN A 1 349 ? -18.797 -23.266 -9.672 1 92.12 349 GLN A O 1
ATOM 2845 N N . ASP A 1 350 ? -17.781 -25.047 -8.812 1 90.56 350 ASP A N 1
ATOM 2846 C CA . ASP A 1 350 ? -18.391 -24.828 -7.496 1 90.56 350 ASP A CA 1
ATOM 2847 C C . ASP A 1 350 ? -17.953 -23.469 -6.922 1 90.56 350 ASP A C 1
ATOM 2849 O O . ASP A 1 350 ? -18.734 -22.797 -6.266 1 90.56 350 ASP A O 1
ATOM 2853 N N . ALA A 1 351 ? -16.75 -23.156 -7.156 1 90.06 351 ALA A N 1
ATOM 2854 C CA . ALA A 1 351 ? -16.234 -21.891 -6.66 1 90.06 351 ALA A CA 1
ATOM 2855 C C . ALA A 1 351 ? -16.844 -20.703 -7.418 1 90.06 351 ALA A C 1
ATOM 2857 O O . ALA A 1 351 ? -17.141 -19.672 -6.824 1 90.06 351 ALA A O 1
ATOM 2858 N N . LEU A 1 352 ? -17.125 -20.859 -8.672 1 89.69 352 LEU A N 1
ATOM 2859 C CA . LEU A 1 352 ? -17.5 -19.75 -9.547 1 89.69 352 LEU A CA 1
ATOM 2860 C C . LEU A 1 352 ? -19.016 -19.641 -9.656 1 89.69 352 LEU A C 1
ATOM 2862 O O . LEU A 1 352 ? -19.547 -18.562 -9.891 1 89.69 352 LEU A O 1
ATOM 2866 N N . MET A 1 353 ? -19.734 -20.781 -9.633 1 82.19 353 MET A N 1
ATOM 2867 C CA . MET A 1 353 ? -21.172 -20.797 -9.891 1 82.19 353 MET A CA 1
ATOM 2868 C C . MET A 1 353 ? -21.938 -21.359 -8.703 1 82.19 353 MET A C 1
ATOM 2870 O O . MET A 1 353 ? -21.609 -22.438 -8.211 1 82.19 353 MET A O 1
ATOM 2874 N N . PRO A 1 354 ? -22.625 -20.453 -7.93 1 68.38 354 PRO A N 1
ATOM 2875 C CA . PRO A 1 354 ? -23.406 -21.078 -6.855 1 68.38 354 PRO A CA 1
ATOM 2876 C C . PRO A 1 354 ? -24.281 -22.219 -7.352 1 68.38 354 PRO A C 1
ATOM 2878 O O . PRO A 1 354 ? -24.656 -22.25 -8.531 1 68.38 354 PRO A O 1
ATOM 2881 N N . PRO A 1 355 ? -24.406 -23.141 -6.387 1 62.59 355 PRO A N 1
ATOM 2882 C CA . PRO A 1 355 ? -25.297 -24.219 -6.777 1 62.59 355 PRO A CA 1
ATOM 2883 C C . PRO A 1 355 ? -26.688 -23.719 -7.191 1 62.59 355 PRO A C 1
ATOM 2885 O O . PRO A 1 355 ? -27.125 -22.672 -6.723 1 62.59 355 PRO A O 1
ATOM 2888 N N . PRO A 1 356 ? -27.203 -24.234 -8.367 1 57.44 356 PRO A N 1
ATOM 2889 C CA . PRO A 1 356 ? -28.578 -23.844 -8.711 1 57.44 356 PRO A CA 1
ATOM 2890 C C . PRO A 1 356 ? -29.516 -23.844 -7.512 1 57.44 356 PRO A C 1
ATOM 2892 O O . PRO A 1 356 ? -29.328 -24.625 -6.578 1 57.44 356 PRO A O 1
ATOM 2895 N N . ALA A 1 357 ? -30.125 -22.75 -7.262 1 51.78 357 ALA A N 1
ATOM 2896 C CA . ALA A 1 357 ? -31.125 -22.672 -6.199 1 51.78 357 ALA A CA 1
ATOM 2897 C C . ALA A 1 357 ? -31.984 -23.938 -6.156 1 51.78 357 ALA A C 1
ATOM 2899 O O . ALA A 1 357 ? -32.406 -24.438 -7.199 1 51.78 357 ALA A O 1
ATOM 2900 N N . LYS A 1 358 ? -31.969 -24.625 -5.059 1 46.41 358 LYS A N 1
ATOM 2901 C CA . LYS A 1 358 ? -33 -25.656 -4.859 1 46.41 358 LYS A CA 1
ATOM 2902 C C . LYS A 1 358 ? -34.375 -25.141 -5.203 1 46.41 358 LYS A C 1
ATOM 2904 O O . LYS A 1 358 ? -34.781 -24.062 -4.746 1 46.41 358 LYS A O 1
ATOM 2909 N N . ASN A 1 359 ? -34.844 -25.422 -6.457 1 37.94 359 ASN A N 1
ATOM 2910 C CA . ASN A 1 359 ? -36.312 -25.25 -6.594 1 37.94 359 ASN A CA 1
ATOM 2911 C C . ASN A 1 359 ? -37.031 -25.719 -5.344 1 37.94 359 ASN A C 1
ATOM 2913 O O . ASN A 1 359 ? -36.938 -26.891 -4.949 1 37.94 359 ASN A O 1
ATOM 2917 N N . SER A 1 360 ? -37.125 -24.875 -4.312 1 35.25 360 SER A N 1
ATOM 2918 C CA . SER A 1 360 ? -38.188 -25.234 -3.381 1 35.25 360 SER A CA 1
ATOM 2919 C C . SER A 1 360 ? -39.469 -25.578 -4.117 1 35.25 360 SER A C 1
ATOM 2921 O O . SER A 1 360 ? -40.062 -24.719 -4.754 1 35.25 360 SER A O 1
ATOM 2923 N N . SER A 1 361 ? -39.469 -26.781 -4.621 1 32.47 361 SER A N 1
ATOM 2924 C CA . SER A 1 361 ? -40.781 -27.375 -4.836 1 32.47 361 SER A CA 1
ATOM 2925 C C . SER A 1 361 ? -41.688 -27.172 -3.623 1 32.47 361 SER A C 1
ATOM 2927 O O . SER A 1 361 ? -42.688 -27.859 -3.475 1 32.47 361 SER A O 1
ATOM 2929 N N . TYR A 1 362 ? -41.719 -25.938 -2.988 1 27.77 362 TYR A N 1
ATOM 2930 C CA . TYR A 1 362 ? -43.094 -25.828 -2.488 1 27.77 362 TYR A CA 1
ATOM 2931 C C . TYR A 1 362 ? -44.062 -25.469 -3.607 1 27.77 362 TYR A C 1
ATOM 2933 O O . TYR A 1 362 ? -43.688 -24.719 -4.523 1 27.77 362 TYR A O 1
ATOM 2941 N N . MET B 1 1 ? -27.906 3.342 17.891 1 47.66 1 MET B N 1
ATOM 2942 C CA . MET B 1 1 ? -27.984 4.398 16.891 1 47.66 1 MET B CA 1
ATOM 2943 C C . MET B 1 1 ? -26.641 5.105 16.734 1 47.66 1 MET B C 1
ATOM 2945 O O . MET B 1 1 ? -26.5 6.035 15.945 1 47.66 1 MET B O 1
ATOM 2949 N N . ALA B 1 2 ? -25.391 4.625 16.703 1 58.22 2 ALA B N 1
ATOM 2950 C CA . ALA B 1 2 ? -24.156 5.398 16.547 1 58.22 2 ALA B CA 1
ATOM 2951 C C . ALA B 1 2 ? -24.125 6.121 15.203 1 58.22 2 ALA B C 1
ATOM 2953 O O . ALA B 1 2 ? -24.422 5.523 14.164 1 58.22 2 ALA B O 1
ATOM 2954 N N . GLU B 1 3 ? -23.875 7.594 15.352 1 86.44 3 GLU B N 1
ATOM 2955 C CA . GLU B 1 3 ? -24.125 8.367 14.141 1 86.44 3 GLU B CA 1
ATOM 2956 C C . GLU B 1 3 ? -22.828 8.883 13.523 1 86.44 3 GLU B C 1
ATOM 2958 O O . GLU B 1 3 ? -22.703 8.93 12.305 1 86.44 3 GLU B O 1
ATOM 2963 N N . ILE B 1 4 ? -21.797 9.086 14.5 1 95.56 4 ILE B N 1
ATOM 2964 C CA . ILE B 1 4 ? -20.609 9.711 13.93 1 95.56 4 ILE B CA 1
ATOM 2965 C C . ILE B 1 4 ? -19.359 8.945 14.367 1 95.56 4 ILE B C 1
ATOM 2967 O O . ILE B 1 4 ? -19.188 8.656 15.547 1 95.56 4 ILE B O 1
ATOM 2971 N N . LEU B 1 5 ? -18.516 8.5 13.461 1 97.06 5 LEU B N 1
ATOM 2972 C CA . LEU B 1 5 ? -17.234 7.836 13.711 1 97.06 5 LEU B CA 1
ATOM 2973 C C . LEU B 1 5 ? -16.078 8.75 13.344 1 97.06 5 LEU B C 1
ATOM 2975 O O . LEU B 1 5 ? -15.984 9.227 12.211 1 97.06 5 LEU B O 1
ATOM 2979 N N . LEU B 1 6 ? -15.25 9.094 14.328 1 98 6 LEU B N 1
ATOM 2980 C CA . LEU B 1 6 ? -14 9.812 14.117 1 98 6 LEU B CA 1
ATOM 2981 C C . LEU B 1 6 ? -12.805 8.859 14.172 1 98 6 LEU B C 1
ATOM 2983 O O . LEU B 1 6 ? -12.688 8.062 15.102 1 98 6 LEU B O 1
ATOM 2987 N N . VAL B 1 7 ? -11.945 8.906 13.156 1 98.75 7 VAL B N 1
ATOM 2988 C CA . VAL B 1 7 ? -10.805 7.996 13.086 1 98.75 7 VAL B CA 1
ATOM 2989 C C . VAL B 1 7 ? -9.523 8.789 12.859 1 98.75 7 VAL B C 1
ATOM 2991 O O . VAL B 1 7 ? -9.438 9.602 11.938 1 98.75 7 VAL B O 1
ATOM 2994 N N . GLU B 1 8 ? -8.523 8.594 13.672 1 98.81 8 GLU B N 1
ATOM 2995 C CA . GLU B 1 8 ? -7.211 9.211 13.516 1 98.81 8 GLU B CA 1
ATOM 2996 C C . GLU B 1 8 ? -6.094 8.188 13.711 1 98.81 8 GLU B C 1
ATOM 2998 O O . GLU B 1 8 ? -5.781 7.805 14.836 1 98.81 8 GLU B O 1
ATOM 3003 N N . ALA B 1 9 ? -5.41 7.82 12.617 1 98.25 9 ALA B N 1
ATOM 3004 C CA . ALA B 1 9 ? -4.387 6.777 12.648 1 98.25 9 ALA B CA 1
ATOM 3005 C C . ALA B 1 9 ? -3.068 7.32 13.195 1 98.25 9 ALA B C 1
ATOM 3007 O O . ALA B 1 9 ? -2.135 6.555 13.445 1 98.25 9 ALA B O 1
ATOM 3008 N N . PHE B 1 10 ? -2.947 8.586 13.352 1 97.75 10 PHE B N 1
ATOM 3009 C CA . PHE B 1 10 ? -1.771 9.266 13.883 1 97.75 10 PHE B CA 1
ATOM 3010 C C . PHE B 1 10 ? -2.174 10.32 14.906 1 97.75 10 PHE B C 1
ATOM 3012 O O . PHE B 1 10 ? -2.148 11.516 14.609 1 97.75 10 PHE B O 1
ATOM 3019 N N . TYR B 1 11 ? -2.457 9.867 16.078 1 97.81 11 TYR B N 1
ATOM 3020 C CA . TYR B 1 11 ? -3.078 10.688 17.109 1 97.81 11 TYR B CA 1
ATOM 3021 C C . TYR B 1 11 ? -2.025 11.391 17.953 1 97.81 11 TYR B C 1
ATOM 3023 O O . TYR B 1 11 ? -1.797 11.023 19.109 1 97.81 11 TYR B O 1
ATOM 3031 N N . GLY B 1 12 ? -1.463 12.445 17.422 1 94.19 12 GLY B N 1
ATOM 3032 C CA . GLY B 1 12 ? -0.499 13.312 18.078 1 94.19 12 GLY B CA 1
ATOM 3033 C C . GLY B 1 12 ? -0.449 14.703 17.5 1 94.19 12 GLY B C 1
ATOM 3034 O O . GLY B 1 12 ? -0.943 14.938 16.391 1 94.19 12 GLY B O 1
ATOM 3035 N N . GLY B 1 13 ? 0.042 15.641 18.234 1 90.38 13 GLY B N 1
ATOM 3036 C CA . GLY B 1 13 ? 0.18 17 17.734 1 90.38 13 GLY B CA 1
ATOM 3037 C C . GLY B 1 13 ? -1.134 17.609 17.281 1 90.38 13 GLY B C 1
ATOM 3038 O O . GLY B 1 13 ? -2.131 17.547 18 1 90.38 13 GLY B O 1
ATOM 3039 N N . SER B 1 14 ? -1.063 18.188 16.094 1 93.56 14 SER B N 1
ATOM 3040 C CA . SER B 1 14 ? -2.24 18.844 15.547 1 93.56 14 SER B CA 1
ATOM 3041 C C . SER B 1 14 ? -3.34 17.844 15.219 1 93.56 14 SER B C 1
ATOM 3043 O O . SER B 1 14 ? -4.527 18.172 15.273 1 93.56 14 SER B O 1
ATOM 3045 N N . HIS B 1 15 ? -2.996 16.625 14.93 1 96.94 15 HIS B N 1
ATOM 3046 C CA . HIS B 1 15 ? -3.99 15.586 14.656 1 96.94 15 HIS B CA 1
ATOM 3047 C C . HIS B 1 15 ? -4.863 15.328 15.875 1 96.94 15 HIS B C 1
ATOM 3049 O O . HIS B 1 15 ? -6.094 15.336 15.781 1 96.94 15 HIS B O 1
ATOM 3055 N N . ALA B 1 16 ? -4.18 15.133 16.969 1 97 16 ALA B N 1
ATOM 3056 C CA . ALA B 1 16 ? -4.906 14.883 18.203 1 97 16 ALA B CA 1
ATOM 3057 C C . ALA B 1 16 ? -5.73 16.109 18.609 1 97 16 ALA B C 1
ATOM 3059 O O . ALA B 1 16 ? -6.867 15.969 19.062 1 97 16 ALA B O 1
ATOM 3060 N N . GLN B 1 17 ? -5.148 17.25 18.422 1 95.44 17 GLN B N 1
ATOM 3061 C CA . GLN B 1 17 ? -5.828 18.5 18.797 1 95.44 17 GLN B CA 1
ATOM 3062 C C . GLN B 1 17 ? -7.152 18.641 18.047 1 95.44 17 GLN B C 1
ATOM 3064 O O . GLN B 1 17 ? -8.172 19 18.641 1 95.44 17 GLN B O 1
ATOM 3069 N N . LEU B 1 18 ? -7.125 18.328 16.797 1 97.94 18 LEU B N 1
ATOM 3070 C CA . LEU B 1 18 ? -8.344 18.453 16.016 1 97.94 18 LEU B CA 1
ATOM 3071 C C . LEU B 1 18 ? -9.391 17.438 16.469 1 97.94 18 LEU B C 1
ATOM 3073 O O . LEU B 1 18 ? -10.547 17.781 16.688 1 97.94 18 LEU B O 1
ATOM 3077 N N . MET B 1 19 ? -8.977 16.234 16.656 1 98.25 19 MET B N 1
ATOM 3078 C CA . MET B 1 19 ? -9.914 15.172 17.031 1 98.25 19 MET B CA 1
ATOM 3079 C C . MET B 1 19 ? -10.516 15.461 18.406 1 98.25 19 MET B C 1
ATOM 3081 O O . MET B 1 19 ? -11.727 15.289 18.609 1 98.25 19 MET B O 1
ATOM 3085 N N . ASP B 1 20 ? -9.648 15.922 19.312 1 97.5 20 ASP B N 1
ATOM 3086 C CA . ASP B 1 20 ? -10.141 16.266 20.641 1 97.5 20 ASP B CA 1
ATOM 3087 C C . ASP B 1 20 ? -11.18 17.375 20.562 1 97.5 20 ASP B C 1
ATOM 3089 O O . ASP B 1 20 ? -12.203 17.328 21.25 1 97.5 20 ASP B O 1
ATOM 3093 N N . LEU B 1 21 ? -10.859 18.359 19.797 1 97.62 21 LEU B N 1
ATOM 3094 C CA . LEU B 1 21 ? -11.781 19.469 19.641 1 97.62 21 LEU B CA 1
ATOM 3095 C C . LEU B 1 21 ? -13.125 19 19.094 1 97.62 21 LEU B C 1
ATOM 3097 O O . LEU B 1 21 ? -14.18 19.375 19.625 1 97.62 21 LEU B O 1
ATOM 3101 N N . LEU B 1 22 ? -13.141 18.125 18.062 1 97.31 22 LEU B N 1
ATOM 3102 C CA . LEU B 1 22 ? -14.359 17.656 17.422 1 97.31 22 LEU B CA 1
ATOM 3103 C C . LEU B 1 22 ? -15.164 16.766 18.375 1 97.31 22 LEU B C 1
ATOM 3105 O O . LEU B 1 22 ? -16.391 16.906 18.469 1 97.31 22 LEU B O 1
ATOM 3109 N N . VAL B 1 23 ? -14.477 15.898 19.094 1 96.25 23 VAL B N 1
ATOM 3110 C CA . VAL B 1 23 ? -15.156 15.008 20.031 1 96.25 23 VAL B CA 1
ATOM 3111 C C . VAL B 1 23 ? -15.836 15.82 21.125 1 96.25 23 VAL B C 1
ATOM 3113 O O . VAL B 1 23 ? -16.984 15.562 21.484 1 96.25 23 VAL B O 1
ATOM 3116 N N . ASN B 1 24 ? -15.07 16.766 21.641 1 95.25 24 ASN B N 1
ATOM 3117 C CA . ASN B 1 24 ? -15.625 17.609 22.688 1 95.25 24 ASN B CA 1
ATOM 3118 C C . ASN B 1 24 ? -16.844 18.375 22.203 1 95.25 24 ASN B C 1
ATOM 3120 O O . ASN B 1 24 ? -17.859 18.438 22.891 1 95.25 24 ASN B O 1
ATOM 3124 N N . HIS B 1 25 ? -16.75 18.922 21.062 1 94.38 25 HIS B N 1
ATOM 3125 C CA . HIS B 1 25 ? -17.844 19.688 20.484 1 94.38 25 HIS B CA 1
ATOM 3126 C C . HIS B 1 25 ? -19.078 18.812 20.25 1 94.38 25 HIS B C 1
ATOM 3128 O O . HIS B 1 25 ? -20.188 19.188 20.594 1 94.38 25 HIS B O 1
ATOM 3134 N N . LEU B 1 26 ? -18.875 17.641 19.688 1 93.38 26 LEU B N 1
ATOM 3135 C CA . LEU B 1 26 ? -19.969 16.734 19.344 1 93.38 26 LEU B CA 1
ATOM 3136 C C . LEU B 1 26 ? -20.594 16.125 20.594 1 93.38 26 LEU B C 1
ATOM 3138 O O . LEU B 1 26 ? -21.797 15.93 20.656 1 93.38 26 LEU B O 1
ATOM 3142 N N . SER B 1 27 ? -19.688 15.867 21.578 1 91.5 27 SER B N 1
ATOM 3143 C CA . SER B 1 27 ? -20.188 15.258 22.812 1 91.5 27 SER B CA 1
ATOM 3144 C C . SER B 1 27 ? -21.125 16.188 23.562 1 91.5 27 SER B C 1
ATOM 3146 O O . SER B 1 27 ? -21.969 15.742 24.328 1 91.5 27 SER B O 1
ATOM 3148 N N . GLU B 1 28 ? -20.984 17.453 23.328 1 90.69 28 GLU B N 1
ATOM 3149 C CA . GLU B 1 28 ? -21.844 18.438 23.969 1 90.69 28 GLU B CA 1
ATOM 3150 C C . GLU B 1 28 ? -23.219 18.484 23.281 1 90.69 28 GLU B C 1
ATOM 3152 O O . GLU B 1 28 ? -24.188 18.984 23.859 1 90.69 28 GLU B O 1
ATOM 3157 N N . ARG B 1 29 ? -23.344 17.938 22.203 1 88.25 29 ARG B N 1
ATOM 3158 C CA . ARG B 1 29 ? -24.531 18.125 21.375 1 88.25 29 ARG B CA 1
ATOM 3159 C C . ARG B 1 29 ? -25.266 16.797 21.156 1 88.25 29 ARG B C 1
ATOM 3161 O O . ARG B 1 29 ? -26.438 16.781 20.812 1 88.25 29 ARG B O 1
ATOM 3168 N N . LEU B 1 30 ? -24.516 15.758 21.312 1 90.19 30 LEU B N 1
ATOM 3169 C CA . LEU B 1 30 ? -25.078 14.43 21.062 1 90.19 30 LEU B CA 1
ATOM 3170 C C . LEU B 1 30 ? -25.156 13.609 22.344 1 90.19 30 LEU B C 1
ATOM 3172 O O . LEU B 1 30 ? -24.578 14 23.359 1 90.19 30 LEU B O 1
ATOM 3176 N N . GLN B 1 31 ? -25.844 12.531 22.281 1 90.12 31 GLN B N 1
ATOM 3177 C CA . GLN B 1 31 ? -25.969 11.625 23.422 1 90.12 31 GLN B CA 1
ATOM 3178 C C . GLN B 1 31 ? -24.719 10.75 23.547 1 90.12 31 GLN B C 1
ATOM 3180 O O . GLN B 1 31 ? -24.016 10.516 22.578 1 90.12 31 GLN B O 1
ATOM 3185 N N . PRO B 1 32 ? -24.609 10.312 24.781 1 87 32 PRO B N 1
ATOM 3186 C CA . PRO B 1 32 ? -23.484 9.391 24.953 1 87 32 PRO B CA 1
ATOM 3187 C C . PRO B 1 32 ? -23.562 8.18 24.031 1 87 32 PRO B C 1
ATOM 3189 O O . PRO B 1 32 ? -24.641 7.629 23.812 1 87 32 PRO B O 1
ATOM 3192 N N . GLY B 1 33 ? -22.531 7.887 23.406 1 87.12 33 GLY B N 1
ATOM 3193 C CA . GLY B 1 33 ? -22.5 6.727 22.531 1 87.12 33 GLY B CA 1
ATOM 3194 C C . GLY B 1 33 ? -22.766 7.062 21.078 1 87.12 33 GLY B C 1
ATOM 3195 O O . GLY B 1 33 ? -22.609 6.215 20.203 1 87.12 33 GLY B O 1
ATOM 3196 N N . GLU B 1 34 ? -23.094 8.289 20.844 1 92.12 34 GLU B N 1
ATOM 3197 C CA . GLU B 1 34 ? -23.422 8.688 19.484 1 92.12 34 GLU B CA 1
ATOM 3198 C C . GLU B 1 34 ? -22.172 9.117 18.719 1 92.12 34 GLU B C 1
ATOM 3200 O O . GLU B 1 34 ? -22.234 9.352 17.516 1 92.12 34 GLU B O 1
ATOM 3205 N N . VAL B 1 35 ? -21.094 9.289 19.406 1 94.19 35 VAL B N 1
ATOM 3206 C CA . VAL B 1 35 ? -19.812 9.594 18.766 1 94.19 35 VAL B CA 1
ATOM 3207 C C . VAL B 1 35 ? -18.75 8.586 19.234 1 94.19 35 VAL B C 1
ATOM 3209 O O . VAL B 1 35 ? -18.609 8.336 20.438 1 94.19 35 VAL B O 1
ATOM 3212 N N . ASP B 1 36 ? -18.078 7.957 18.297 1 95.94 36 ASP B N 1
ATOM 3213 C CA . ASP B 1 36 ? -16.938 7.082 18.594 1 95.94 36 ASP B CA 1
ATOM 3214 C C . ASP B 1 36 ? -15.641 7.664 18.047 1 95.94 36 ASP B C 1
ATOM 3216 O O . ASP B 1 36 ? -15.609 8.195 16.938 1 95.94 36 ASP B O 1
ATOM 3220 N N . LEU B 1 37 ? -14.648 7.699 18.891 1 97.5 37 LEU B N 1
ATOM 3221 C CA . LEU B 1 37 ? -13.305 8.07 18.469 1 97.5 37 LEU B CA 1
ATOM 3222 C C . LEU B 1 37 ? -12.367 6.867 18.531 1 97.5 37 LEU B C 1
ATOM 3224 O O . LEU B 1 37 ? -12.227 6.234 19.578 1 97.5 37 LEU B O 1
ATOM 3228 N N . VAL B 1 38 ? -11.828 6.488 17.406 1 98.44 38 VAL B N 1
ATOM 3229 C CA . VAL 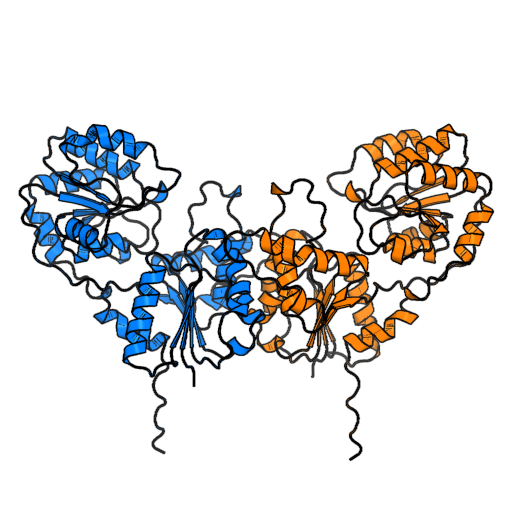B 1 38 ? -10.852 5.402 17.328 1 98.44 38 VAL B CA 1
ATOM 3230 C C . VAL B 1 38 ? -9.508 5.949 16.875 1 98.44 38 VAL B C 1
ATOM 3232 O O . VAL B 1 38 ? -9.406 6.57 15.805 1 98.44 38 VAL B O 1
ATOM 3235 N N . THR B 1 39 ? -8.453 5.738 17.672 1 98.44 39 THR B N 1
ATOM 3236 C CA . THR B 1 39 ? -7.172 6.375 17.375 1 98.44 39 THR B CA 1
ATOM 3237 C C . THR B 1 39 ? -6.031 5.363 17.469 1 98.44 39 THR B C 1
ATOM 3239 O O . THR B 1 39 ? -6.195 4.285 18.047 1 98.44 39 THR B O 1
ATOM 3242 N N . MET B 1 40 ? -4.941 5.605 16.828 1 97.81 40 MET B N 1
ATOM 3243 C CA . MET B 1 40 ? -3.656 4.926 16.984 1 97.81 40 MET B CA 1
ATOM 3244 C C . MET B 1 40 ? -2.58 5.898 17.453 1 97.81 40 MET B C 1
ATOM 3246 O O . MET B 1 40 ? -2.777 7.117 17.406 1 97.81 40 MET B O 1
ATOM 3250 N N . THR B 1 41 ? -1.421 5.383 17.875 1 96.25 41 THR B N 1
ATOM 3251 C CA . THR B 1 41 ? -0.375 6.227 18.438 1 96.25 41 THR B CA 1
ATOM 3252 C C . THR B 1 41 ? 0.281 7.078 17.359 1 96.25 41 THR B C 1
ATOM 3254 O O . THR B 1 41 ? 0.2 6.754 16.172 1 96.25 41 THR B O 1
ATOM 3257 N N . ASP B 1 42 ? 0.939 8.094 17.734 1 94.94 42 ASP B N 1
ATOM 3258 C CA . ASP B 1 42 ? 1.623 9 16.812 1 94.94 42 ASP B CA 1
ATOM 3259 C C . ASP B 1 42 ? 3.086 8.594 16.641 1 94.94 42 ASP B C 1
ATOM 3261 O O . ASP B 1 42 ? 3.941 9.445 16.375 1 94.94 42 ASP B O 1
ATOM 3265 N N . LYS B 1 43 ? 3.334 7.379 16.828 1 92.88 43 LYS B N 1
ATOM 3266 C CA . LYS B 1 43 ? 4.676 6.84 16.625 1 92.88 43 LYS B CA 1
ATOM 3267 C C . LYS B 1 43 ? 4.789 6.117 15.297 1 92.88 43 LYS B C 1
ATOM 3269 O O . LYS B 1 43 ? 3.854 5.438 14.867 1 92.88 43 LYS B O 1
ATOM 3274 N N . LYS B 1 44 ? 5.949 6.277 14.625 1 91.44 44 LYS B N 1
ATOM 3275 C CA . LYS B 1 44 ? 6.234 5.574 13.383 1 91.44 44 LYS B CA 1
ATOM 3276 C C . LYS B 1 44 ? 5.172 5.871 12.328 1 91.44 44 LYS B C 1
ATOM 3278 O O . LYS B 1 44 ? 4.535 4.953 11.805 1 91.44 44 LYS B O 1
ATOM 3283 N N . TRP B 1 45 ? 5.141 7.098 11.906 1 91.12 45 TRP B N 1
ATOM 3284 C CA . TRP B 1 45 ? 4.07 7.566 11.031 1 91.12 45 TRP B CA 1
ATOM 3285 C C . TRP B 1 45 ? 4.062 6.793 9.719 1 91.12 45 TRP B C 1
ATOM 3287 O O . TRP B 1 45 ? 3.002 6.566 9.133 1 91.12 45 TRP B O 1
ATOM 3297 N N . HIS B 1 46 ? 5.246 6.34 9.25 1 91.31 46 HIS B N 1
ATOM 3298 C CA . HIS B 1 46 ? 5.32 5.605 7.988 1 91.31 46 HIS B CA 1
ATOM 3299 C C . HIS B 1 46 ? 4.5 4.324 8.055 1 91.31 46 HIS B C 1
ATOM 3301 O O . HIS B 1 46 ? 3.854 3.947 7.07 1 91.31 46 HIS B O 1
ATOM 3307 N N . TRP B 1 47 ? 4.5 3.75 9.18 1 93.56 47 TRP B N 1
ATOM 3308 C CA . TRP B 1 47 ? 3.76 2.506 9.344 1 93.56 47 TRP B CA 1
ATOM 3309 C C . TRP B 1 47 ? 2.273 2.779 9.547 1 93.56 47 TRP B C 1
ATOM 3311 O O . TRP B 1 47 ? 1.426 2.01 9.086 1 93.56 47 TRP B O 1
ATOM 3321 N N . ARG B 1 48 ? 1.967 3.896 10.211 1 95.69 48 ARG B N 1
ATOM 3322 C CA . ARG B 1 48 ? 0.565 4.293 10.297 1 95.69 48 ARG B CA 1
ATOM 3323 C C . ARG B 1 48 ? -0.027 4.539 8.914 1 95.69 48 ARG B C 1
ATOM 3325 O O . ARG B 1 48 ? -1.131 4.078 8.617 1 95.69 48 ARG B O 1
ATOM 3332 N N . ALA B 1 49 ? 0.79 5.164 8.117 1 95 49 ALA B N 1
ATOM 3333 C CA . ALA B 1 49 ? 0.335 5.531 6.781 1 95 49 ALA B CA 1
ATOM 3334 C C . ALA B 1 49 ? 0.169 4.297 5.898 1 95 49 ALA B C 1
ATOM 3336 O O . ALA B 1 49 ? -0.676 4.273 5 1 95 49 ALA B O 1
ATOM 3337 N N . ARG B 1 50 ? 0.905 3.301 6.172 1 94 50 ARG B N 1
ATOM 3338 C CA . ARG B 1 50 ? 0.937 2.133 5.297 1 94 50 ARG B CA 1
ATOM 3339 C C . ARG B 1 50 ? -0.053 1.072 5.766 1 94 50 ARG B C 1
ATOM 3341 O O . ARG B 1 50 ? -0.754 0.467 4.949 1 94 50 ARG B O 1
ATOM 3348 N N . THR B 1 51 ? -0.165 0.881 7.117 1 95.62 51 THR B N 1
ATOM 3349 C CA . THR B 1 51 ? -0.783 -0.37 7.543 1 95.62 51 THR B CA 1
ATOM 3350 C C . THR B 1 51 ? -1.892 -0.108 8.555 1 95.62 51 THR B C 1
ATOM 3352 O O . THR B 1 51 ? -2.373 -1.035 9.211 1 95.62 51 THR B O 1
ATOM 3355 N N . SER B 1 52 ? -2.312 1.087 8.75 1 97.44 52 SER B N 1
ATOM 3356 C CA . SER B 1 52 ? -3.266 1.391 9.812 1 97.44 52 SER B CA 1
ATOM 3357 C C . SER B 1 52 ? -4.629 0.77 9.531 1 97.44 52 SER B C 1
ATOM 3359 O O . SER B 1 52 ? -5.383 0.463 10.453 1 97.44 52 SER B O 1
ATOM 3361 N N . ALA B 1 53 ? -4.973 0.555 8.266 1 98 53 ALA B N 1
ATOM 3362 C CA . ALA B 1 53 ? -6.301 0.087 7.879 1 98 53 ALA B CA 1
ATOM 3363 C C . ALA B 1 53 ? -6.625 -1.249 8.539 1 98 53 ALA B C 1
ATOM 3365 O O . ALA B 1 53 ? -7.762 -1.48 8.961 1 98 53 ALA B O 1
ATOM 3366 N N . LEU B 1 54 ? -5.613 -2.086 8.602 1 97.94 54 LEU B N 1
ATOM 3367 C CA . LEU B 1 54 ? -5.836 -3.42 9.148 1 97.94 54 LEU B CA 1
ATOM 3368 C C . LEU B 1 54 ? -6.25 -3.346 10.617 1 97.94 54 LEU B C 1
ATOM 3370 O O . LEU B 1 54 ? -7.289 -3.885 11 1 97.94 54 LEU B O 1
ATOM 3374 N N . TRP B 1 55 ? -5.484 -2.664 11.422 1 97.94 55 TRP B N 1
ATOM 3375 C CA . TRP B 1 55 ? -5.801 -2.547 12.844 1 97.94 55 TRP B CA 1
ATOM 3376 C C . TRP B 1 55 ? -7.125 -1.824 13.047 1 97.94 55 TRP B C 1
ATOM 3378 O O . TRP B 1 55 ? -7.941 -2.23 13.883 1 97.94 55 TRP B O 1
ATOM 3388 N N . LEU B 1 56 ? -7.355 -0.806 12.312 1 98.5 56 LEU B N 1
ATOM 3389 C CA . LEU B 1 56 ? -8.602 -0.049 12.398 1 98.5 56 LEU B CA 1
ATOM 3390 C C . LEU B 1 56 ? -9.797 -0.936 12.086 1 98.5 56 LEU B C 1
ATOM 3392 O O . LEU B 1 56 ? -10.82 -0.874 12.766 1 98.5 56 LEU B O 1
ATOM 3396 N N . ALA B 1 57 ? -9.648 -1.752 11.047 1 98.19 57 ALA B N 1
ATOM 3397 C CA . ALA B 1 57 ? -10.734 -2.635 10.641 1 98.19 57 ALA B CA 1
ATOM 3398 C C . ALA B 1 57 ? -11.133 -3.576 11.773 1 98.19 57 ALA B C 1
ATOM 3400 O O . ALA B 1 57 ? -12.305 -3.902 11.938 1 98.19 57 ALA B O 1
ATOM 3401 N N . MET B 1 58 ? -10.148 -3.963 12.531 1 97.12 58 MET B N 1
ATOM 3402 C CA . MET B 1 58 ? -10.391 -4.926 13.609 1 97.12 58 MET B CA 1
ATOM 3403 C C . MET B 1 58 ? -10.922 -4.227 14.852 1 97.12 58 MET B C 1
ATOM 3405 O O . MET B 1 58 ? -11.562 -4.859 15.695 1 97.12 58 MET B O 1
ATOM 3409 N N . ASN B 1 59 ? -10.727 -2.859 14.945 1 97.62 59 ASN B N 1
ATOM 3410 C CA . ASN B 1 59 ? -10.953 -2.242 16.25 1 97.62 59 ASN B CA 1
ATOM 3411 C C . ASN B 1 59 ? -12.062 -1.197 16.188 1 97.62 59 ASN B C 1
ATOM 3413 O O . ASN B 1 59 ? -12.539 -0.736 17.234 1 97.62 59 ASN B O 1
ATOM 3417 N N . ILE B 1 60 ? -12.461 -0.82 15.047 1 97.81 60 ILE B N 1
ATOM 3418 C CA . ILE B 1 60 ? -13.648 0.023 14.93 1 97.81 60 ILE B CA 1
ATOM 3419 C C . ILE B 1 60 ? -14.891 -0.78 15.305 1 97.81 60 ILE B C 1
ATOM 3421 O O . ILE B 1 60 ? -15.109 -1.872 14.773 1 97.81 60 ILE B O 1
ATOM 3425 N N . PRO B 1 61 ? -15.711 -0.295 16.188 1 96.44 61 PRO B N 1
ATOM 3426 C CA . PRO B 1 61 ? -16.922 -1.022 16.578 1 96.44 61 PRO B CA 1
ATOM 3427 C C . PRO B 1 61 ? -17.844 -1.307 15.391 1 96.44 61 PRO B C 1
ATOM 3429 O O . PRO B 1 61 ? -17.859 -0.553 14.414 1 96.44 61 PRO B O 1
ATOM 3432 N N . ARG B 1 62 ? -18.516 -2.432 15.5 1 93.5 62 ARG B N 1
ATOM 3433 C CA . ARG B 1 62 ? -19.5 -2.783 14.477 1 93.5 62 ARG B CA 1
ATOM 3434 C C . ARG B 1 62 ? -20.859 -2.168 14.797 1 93.5 62 ARG B C 1
ATOM 3436 O O . ARG B 1 62 ? -21.688 -2.787 15.469 1 93.5 62 ARG B O 1
ATOM 3443 N N . LYS B 1 63 ? -20.953 -0.933 14.43 1 91.56 63 LYS B N 1
ATOM 3444 C CA . LYS B 1 63 ? -22.188 -0.155 14.562 1 91.56 63 LYS B CA 1
ATOM 3445 C C . LYS B 1 63 ? -22.531 0.548 13.25 1 91.56 63 LYS B C 1
ATOM 3447 O O . LYS B 1 63 ? -21.75 0.531 12.305 1 91.56 63 LYS B O 1
ATOM 3452 N N . ARG B 1 64 ? -23.703 0.869 13.195 1 91.06 64 ARG B N 1
ATOM 3453 C CA . ARG B 1 64 ? -24.125 1.626 12.023 1 91.06 64 ARG B CA 1
ATOM 3454 C C . ARG B 1 64 ? -23.75 3.098 12.156 1 91.06 64 ARG B C 1
ATOM 3456 O O . ARG B 1 64 ? -24.281 3.799 13.031 1 91.06 64 ARG B O 1
ATOM 3463 N N . TYR B 1 65 ? -22.875 3.535 11.359 1 94.44 65 TYR B N 1
ATOM 3464 C CA . TYR B 1 65 ? -22.453 4.934 11.367 1 94.44 65 TYR B CA 1
ATOM 3465 C C . TYR B 1 65 ? -23.062 5.695 10.195 1 94.44 65 TYR B C 1
ATOM 3467 O O . TYR B 1 65 ? -23.188 5.16 9.094 1 94.44 65 TYR B O 1
ATOM 3475 N N . LYS B 1 66 ? -23.422 6.906 10.469 1 93.88 66 LYS B N 1
ATOM 3476 C CA . LYS B 1 66 ? -23.938 7.781 9.414 1 93.88 66 LYS B CA 1
ATOM 3477 C C . LYS B 1 66 ? -22.812 8.609 8.797 1 93.88 66 LYS B C 1
ATOM 3479 O O . LYS B 1 66 ? -22.859 8.945 7.617 1 93.88 66 LYS B O 1
ATOM 3484 N N . ARG B 1 67 ? -21.859 8.992 9.672 1 95.88 67 ARG B N 1
ATOM 3485 C CA . ARG B 1 67 ? -20.75 9.828 9.242 1 95.88 67 ARG B CA 1
ATOM 3486 C C . ARG B 1 67 ? -19.406 9.25 9.703 1 95.88 67 ARG B C 1
ATOM 3488 O O . ARG B 1 67 ? -19.297 8.75 10.828 1 95.88 67 ARG B O 1
ATOM 3495 N N . LEU B 1 68 ? -18.5 9.258 8.805 1 97.19 68 LEU B N 1
ATOM 3496 C CA . LEU B 1 68 ? -17.125 8.898 9.094 1 97.19 68 LEU B CA 1
ATOM 3497 C C . LEU B 1 68 ? -16.172 10.055 8.797 1 97.19 68 LEU B C 1
ATOM 3499 O O . LEU B 1 68 ? -16.109 10.531 7.66 1 97.19 68 LEU B O 1
ATOM 3503 N N . PHE B 1 69 ? -15.57 10.625 9.805 1 98.06 69 PHE B N 1
ATOM 3504 C CA . PHE B 1 69 ? -14.508 11.617 9.664 1 98.06 69 PHE B CA 1
ATOM 3505 C C . PHE B 1 69 ? -13.141 10.992 9.914 1 98.06 69 PHE B C 1
ATOM 3507 O O . PHE B 1 69 ? -12.875 10.484 11 1 98.06 69 PHE B O 1
ATOM 3514 N N . ILE B 1 70 ? -12.312 11.008 8.93 1 98.62 70 ILE B N 1
ATOM 3515 C CA . ILE B 1 70 ? -11.055 10.273 9.008 1 98.62 70 ILE B CA 1
ATOM 3516 C C . ILE B 1 70 ? -9.938 11.094 8.367 1 98.62 70 ILE B C 1
ATOM 3518 O O . ILE B 1 70 ? -10.148 11.742 7.344 1 98.62 70 ILE B O 1
ATOM 3522 N N . SER B 1 71 ? -8.758 11.086 8.984 1 98.25 71 SER B N 1
ATOM 3523 C CA . SER B 1 71 ? -7.621 11.805 8.406 1 98.25 71 SER B CA 1
ATOM 3524 C C . SER B 1 71 ? -7.02 11.031 7.238 1 98.25 71 SER B C 1
ATOM 3526 O O . SER B 1 71 ? -7.176 9.812 7.148 1 98.25 71 SER B O 1
ATOM 3528 N N . SER B 1 72 ? -6.258 11.703 6.43 1 98 72 SER B N 1
ATOM 3529 C CA . SER B 1 72 ? -5.688 11.125 5.215 1 98 72 SER B CA 1
ATOM 3530 C C . SER B 1 72 ? -4.488 10.242 5.535 1 98 72 SER B C 1
ATOM 3532 O O . SER B 1 72 ? -3.863 9.68 4.629 1 98 72 SER B O 1
ATOM 3534 N N . VAL B 1 73 ? -4.145 10.086 6.816 1 97.94 73 VAL B N 1
ATOM 3535 C CA . VAL B 1 73 ? -3.059 9.188 7.195 1 97.94 73 VAL B CA 1
ATOM 3536 C C . VAL B 1 73 ? -3.455 7.746 6.898 1 97.94 73 VAL B C 1
ATOM 3538 O O . VAL B 1 73 ? -2.643 6.961 6.398 1 97.94 73 VAL B O 1
ATOM 3541 N N . ALA B 1 74 ? -4.684 7.457 7.211 1 97.94 74 ALA B N 1
ATOM 3542 C CA . ALA B 1 74 ? -5.176 6.094 7.008 1 97.94 74 ALA B CA 1
ATOM 3543 C C . ALA B 1 74 ? -5.57 5.867 5.551 1 97.94 74 ALA B C 1
ATOM 3545 O O . ALA B 1 74 ? -6.039 6.785 4.879 1 97.94 74 ALA B O 1
ATOM 3546 N N . ASN B 1 75 ? -5.328 4.676 5.051 1 98.19 75 ASN B N 1
ATOM 3547 C CA . ASN B 1 75 ? -5.844 4.285 3.746 1 98.19 75 ASN B CA 1
ATOM 3548 C C . ASN B 1 75 ? -7.328 3.939 3.809 1 98.19 75 ASN B C 1
ATOM 3550 O O . ASN B 1 75 ? -7.695 2.803 4.113 1 98.19 75 ASN B O 1
ATOM 3554 N N . LEU B 1 76 ? -8.156 4.93 3.477 1 98.81 76 LEU B N 1
ATOM 3555 C CA . LEU B 1 76 ? -9.602 4.793 3.594 1 98.81 76 LEU B CA 1
ATOM 3556 C C . LEU B 1 76 ? -10.125 3.705 2.66 1 98.81 76 LEU B C 1
ATOM 3558 O O . LEU B 1 76 ? -11.047 2.973 3.01 1 98.81 76 LEU B O 1
ATOM 3562 N N . ALA B 1 77 ? -9.547 3.568 1.481 1 98.56 77 ALA B N 1
ATOM 3563 C CA . ALA B 1 77 ? -9.992 2.553 0.531 1 98.56 77 ALA B CA 1
ATOM 3564 C C . ALA B 1 77 ? -9.82 1.15 1.106 1 98.56 77 ALA B C 1
ATOM 3566 O O . ALA B 1 77 ? -10.742 0.336 1.061 1 98.56 77 ALA B O 1
ATOM 3567 N N . GLU B 1 78 ? -8.656 0.894 1.664 1 98.5 78 GLU B N 1
ATOM 3568 C CA . GLU B 1 78 ? -8.406 -0.399 2.297 1 98.5 78 GLU B CA 1
ATOM 3569 C C . GLU B 1 78 ? -9.383 -0.649 3.441 1 98.5 78 GLU B C 1
ATOM 3571 O O . GLU B 1 78 ? -9.922 -1.752 3.58 1 98.5 78 GLU B O 1
ATOM 3576 N N . LEU B 1 79 ? -9.57 0.4 4.238 1 98.75 79 LEU B N 1
ATOM 3577 C CA . LEU B 1 79 ? -10.461 0.258 5.383 1 98.75 79 LEU B CA 1
ATOM 3578 C C . LEU B 1 79 ? -11.867 -0.124 4.926 1 98.75 79 LEU B C 1
ATOM 3580 O O . LEU B 1 79 ? -12.477 -1.046 5.477 1 98.75 79 LEU B O 1
ATOM 3584 N N . LEU B 1 80 ? -12.352 0.542 3.93 1 98.44 80 LEU B N 1
ATOM 3585 C CA . LEU B 1 80 ? -13.703 0.28 3.432 1 98.44 80 LEU B CA 1
ATOM 3586 C C . LEU B 1 80 ? -13.789 -1.114 2.82 1 98.44 80 LEU B C 1
ATOM 3588 O O . LEU B 1 80 ? -14.836 -1.771 2.914 1 98.44 80 LEU B O 1
ATOM 3592 N N . GLY B 1 81 ? -12.703 -1.545 2.17 1 98.25 81 GLY B N 1
ATOM 3593 C CA . GLY B 1 81 ? -12.68 -2.889 1.612 1 98.25 81 GLY B CA 1
ATOM 3594 C C . GLY B 1 81 ? -12.734 -3.975 2.67 1 98.25 81 GLY B C 1
ATOM 3595 O O . GLY B 1 81 ? -13.328 -5.035 2.445 1 98.25 81 GLY B O 1
ATOM 3596 N N . LEU B 1 82 ? -12.156 -3.701 3.797 1 98.06 82 LEU B N 1
ATOM 3597 C CA . LEU B 1 82 ? -12.125 -4.66 4.898 1 98.06 82 LEU B CA 1
ATOM 3598 C C . LEU B 1 82 ? -13.398 -4.574 5.727 1 98.06 82 LEU B C 1
ATOM 3600 O O . LEU B 1 82 ? -13.75 -5.523 6.43 1 98.06 82 LEU B O 1
ATOM 3604 N N . ARG B 1 83 ? -14.055 -3.42 5.684 1 97.5 83 ARG B N 1
ATOM 3605 C CA . ARG B 1 83 ? -15.266 -3.131 6.453 1 97.5 83 ARG B CA 1
ATOM 3606 C C . ARG B 1 83 ? -16.375 -2.607 5.555 1 97.5 83 ARG B C 1
ATOM 3608 O O . ARG B 1 83 ? -16.719 -1.426 5.609 1 97.5 83 ARG B O 1
ATOM 3615 N N . PRO B 1 84 ? -17 -3.535 4.812 1 94.94 84 PRO B N 1
ATOM 3616 C CA . PRO B 1 84 ? -18.047 -3.102 3.885 1 94.94 84 PRO B CA 1
ATOM 3617 C C . PRO B 1 84 ? -19.219 -2.426 4.59 1 94.94 84 PRO B C 1
ATOM 3619 O O . PRO B 1 84 ? -19.969 -1.677 3.965 1 94.94 84 PRO B O 1
ATOM 3622 N N . ASP B 1 85 ? -19.391 -2.695 5.848 1 94.5 85 ASP B N 1
ATOM 3623 C CA . ASP B 1 85 ? -20.469 -2.076 6.605 1 94.5 85 ASP B CA 1
ATOM 3624 C C . ASP B 1 85 ? -20.281 -0.566 6.715 1 94.5 85 ASP B C 1
ATOM 3626 O O . ASP B 1 85 ? -21.234 0.173 6.977 1 94.5 85 ASP B O 1
ATOM 3630 N N . LEU B 1 86 ? -19.047 -0.076 6.488 1 96.31 86 LEU B N 1
ATOM 3631 C CA . LEU B 1 86 ? -18.75 1.351 6.574 1 96.31 86 LEU B CA 1
ATOM 3632 C C . LEU B 1 86 ? -19 2.037 5.234 1 96.31 86 LEU B C 1
ATOM 3634 O O . LEU B 1 86 ? -18.922 3.264 5.141 1 96.31 86 LEU B O 1
ATOM 3638 N N . ALA B 1 87 ? -19.281 1.263 4.242 1 92.56 87 ALA B N 1
ATOM 3639 C CA . ALA B 1 87 ? -19.422 1.818 2.898 1 92.56 87 ALA B CA 1
ATOM 3640 C C . ALA B 1 87 ? -20.625 2.738 2.812 1 92.56 87 ALA B C 1
ATOM 3642 O O . ALA B 1 87 ? -20.641 3.686 2.025 1 92.56 87 ALA B O 1
ATOM 3643 N N . GLY B 1 88 ? -21.562 2.525 3.635 1 90.44 88 GLY B N 1
ATOM 3644 C CA . GLY B 1 88 ? -22.812 3.264 3.561 1 90.44 88 GLY B CA 1
ATOM 3645 C C . GLY B 1 88 ? -22.75 4.629 4.219 1 90.44 88 GLY B C 1
ATOM 3646 O O . GLY B 1 88 ? -23.609 5.48 3.986 1 90.44 88 GLY B O 1
ATOM 3647 N N . CYS B 1 89 ? -21.781 4.855 5.027 1 93.31 89 CYS B N 1
ATOM 3648 C CA . CYS B 1 89 ? -21.672 6.148 5.691 1 93.31 89 CYS B CA 1
ATOM 3649 C C . CYS B 1 89 ? -21.125 7.207 4.742 1 93.31 89 CYS B C 1
ATOM 3651 O O . CYS B 1 89 ? -20.547 6.879 3.705 1 93.31 89 CYS B O 1
ATOM 3653 N N . GLU B 1 90 ? -21.438 8.477 5.074 1 95.88 90 GLU B N 1
ATOM 3654 C CA . GLU B 1 90 ? -20.766 9.57 4.379 1 95.88 90 GLU B CA 1
ATOM 3655 C C . GLU B 1 90 ? -19.344 9.758 4.895 1 95.88 90 GLU B C 1
ATOM 3657 O O . GLU B 1 90 ? -19.141 10 6.086 1 95.88 90 GLU B O 1
ATOM 3662 N N . LYS B 1 91 ? -18.406 9.617 4.059 1 97.81 91 LYS B N 1
ATOM 3663 C CA . LYS B 1 91 ? -17 9.633 4.445 1 97.81 91 LYS B CA 1
ATOM 3664 C C . LYS B 1 91 ? -16.375 11 4.188 1 97.81 91 LYS B C 1
ATOM 3666 O O . LYS B 1 91 ? -16.312 11.453 3.043 1 97.81 91 LYS B O 1
ATOM 3671 N N . ILE B 1 92 ? -15.914 11.641 5.215 1 98.25 92 ILE B N 1
ATOM 3672 C CA . ILE B 1 92 ? -15.188 12.906 5.133 1 98.25 92 ILE B CA 1
ATOM 3673 C C . ILE B 1 92 ? -13.703 12.672 5.395 1 98.25 92 ILE B C 1
ATOM 3675 O O . ILE B 1 92 ? -13.328 12.188 6.465 1 98.25 92 ILE B O 1
ATOM 3679 N N . LEU B 1 93 ? -12.914 12.977 4.422 1 98.75 93 LEU B N 1
ATOM 3680 C CA . LEU B 1 93 ? -11.469 12.797 4.512 1 98.75 93 LEU B CA 1
ATOM 3681 C C . LEU B 1 93 ? -10.773 14.133 4.773 1 98.75 93 LEU B C 1
ATOM 3683 O O . LEU B 1 93 ? -10.938 15.086 4.008 1 98.75 93 LEU B O 1
ATOM 3687 N N . TYR B 1 94 ? -10.031 14.195 5.836 1 98.81 94 TYR B N 1
ATOM 3688 C CA . TYR B 1 94 ? -9.352 15.43 6.219 1 98.81 94 TYR B CA 1
ATOM 3689 C C . TYR B 1 94 ? -7.855 15.336 5.938 1 98.81 94 TYR B C 1
ATOM 3691 O O . TYR B 1 94 ? -7.195 14.391 6.375 1 98.81 94 TYR B O 1
ATOM 3699 N N . PHE B 1 95 ? -7.305 16.328 5.273 1 98.69 95 PHE B N 1
ATOM 3700 C CA . PHE B 1 95 ? -5.883 16.391 4.953 1 98.69 95 PHE B CA 1
ATOM 3701 C C . PHE B 1 95 ? -5.172 17.406 5.844 1 98.69 95 PHE B C 1
ATOM 3703 O O . PHE B 1 95 ? -5.227 18.609 5.594 1 98.69 95 PHE B O 1
ATOM 3710 N N . HIS B 1 96 ? -4.449 16.812 6.82 1 97.69 96 HIS B N 1
ATOM 3711 C CA . HIS B 1 96 ? -3.492 17.672 7.523 1 97.69 96 HIS B CA 1
ATOM 3712 C C . HIS B 1 96 ? -2.291 17.984 6.645 1 97.69 96 HIS B C 1
ATOM 3714 O O . HIS B 1 96 ? -1.721 19.078 6.742 1 97.69 96 HIS B O 1
ATOM 3720 N N . GLU B 1 97 ? -1.852 17.062 5.906 1 95.62 97 GLU B N 1
ATOM 3721 C CA . GLU B 1 97 ? -0.71 17.094 4.996 1 95.62 97 GLU B CA 1
ATOM 3722 C C . GLU B 1 97 ? -0.945 16.203 3.785 1 95.62 97 GLU B C 1
ATOM 3724 O O . GLU B 1 97 ? -1.814 15.328 3.811 1 95.62 97 GLU B O 1
ATOM 3729 N N . ASN B 1 98 ? -0.31 16.516 2.756 1 95.94 98 ASN B N 1
ATOM 3730 C CA . ASN B 1 98 ? -0.363 15.602 1.617 1 95.94 98 ASN B CA 1
ATOM 3731 C C . ASN B 1 98 ? 1.025 15.086 1.245 1 95.94 98 ASN B C 1
ATOM 3733 O O . ASN B 1 98 ? 2.014 15.812 1.375 1 95.94 98 ASN B O 1
ATOM 3737 N N . GLN B 1 99 ? 1.156 13.898 0.855 1 93.94 99 GLN B N 1
ATOM 3738 C CA . GLN B 1 99 ? 2.42 13.203 0.629 1 93.94 99 GLN B CA 1
ATOM 3739 C C . GLN B 1 99 ? 2.887 13.367 -0.814 1 93.94 99 GLN B C 1
ATOM 3741 O O . GLN B 1 99 ? 3.928 12.836 -1.2 1 93.94 99 GLN B O 1
ATOM 3746 N N . LEU B 1 100 ? 2.137 14.094 -1.608 1 94.38 100 LEU B N 1
ATOM 3747 C CA . LEU B 1 100 ? 2.561 14.359 -2.98 1 94.38 100 LEU B CA 1
ATOM 3748 C C . LEU B 1 100 ? 3.479 15.578 -3.039 1 94.38 100 LEU B C 1
ATOM 3750 O O . LEU B 1 100 ? 4.219 15.758 -4.012 1 94.38 100 LEU B O 1
ATOM 3754 N N . GLU B 1 101 ? 3.316 16.438 -2.055 1 87.56 101 GLU B N 1
ATOM 3755 C CA . GLU B 1 101 ? 4.102 17.672 -1.954 1 87.56 101 GLU B CA 1
ATOM 3756 C C . GLU B 1 101 ? 5.172 17.547 -0.872 1 87.56 101 GLU B C 1
ATOM 3758 O O . GLU B 1 101 ? 4.996 18.062 0.239 1 87.56 101 GLU B O 1
ATOM 3763 N N . TYR B 1 102 ? 5.801 16.453 -0.682 1 72.06 102 TYR B N 1
ATOM 3764 C CA . TYR B 1 102 ? 6.816 16.328 0.357 1 72.06 102 TYR B CA 1
ATOM 3765 C C . TYR B 1 102 ? 8.219 16.375 -0.244 1 72.06 102 TYR B C 1
ATOM 3767 O O . TYR B 1 102 ? 8.461 15.781 -1.303 1 72.06 102 TYR B O 1
ATOM 3775 N N . PRO B 1 103 ? 8.922 17.328 0.333 1 62.03 103 PRO B N 1
ATOM 3776 C CA . PRO B 1 103 ? 10.281 17.469 -0.195 1 62.03 103 PRO B CA 1
ATOM 3777 C C . PRO B 1 103 ? 11.086 16.188 -0.114 1 62.03 103 PRO B C 1
ATOM 3779 O O . PRO B 1 103 ? 11.07 15.5 0.917 1 62.03 103 PRO B O 1
ATOM 3782 N N . VAL B 1 104 ? 11.109 15.375 -1.146 1 57.44 104 VAL B N 1
ATOM 3783 C CA . VAL B 1 104 ? 11.914 14.164 -1.046 1 57.44 104 VAL B CA 1
ATOM 3784 C C . VAL B 1 104 ? 13.398 14.523 -1.114 1 57.44 104 VAL B C 1
ATOM 3786 O O . VAL B 1 104 ? 13.844 15.156 -2.074 1 57.44 104 VAL B O 1
ATOM 3789 N N . ARG B 1 105 ? 14.047 14.531 0.07 1 49.56 105 ARG B N 1
ATOM 3790 C CA . ARG B 1 105 ? 15.5 14.703 0.003 1 49.56 105 ARG B CA 1
ATOM 3791 C C . ARG B 1 105 ? 16.125 13.742 -1.002 1 49.56 105 ARG B C 1
ATOM 3793 O O . ARG B 1 105 ? 17.016 14.117 -1.755 1 49.56 105 ARG B O 1
ATOM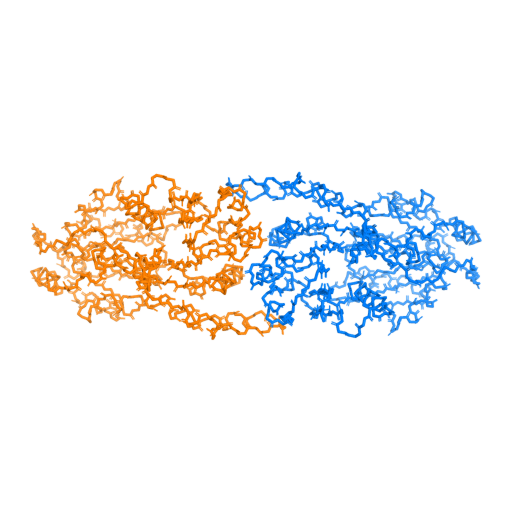 3800 N N . ASN B 1 106 ? 15.727 12.555 -0.938 1 51.44 106 ASN B N 1
ATOM 3801 C CA . ASN B 1 106 ? 16.188 11.523 -1.871 1 51.44 106 ASN B CA 1
ATOM 3802 C C . ASN B 1 106 ? 15.008 10.812 -2.535 1 51.44 106 ASN B C 1
ATOM 3804 O O . ASN B 1 106 ? 14.383 9.945 -1.928 1 51.44 106 ASN B O 1
ATOM 3808 N N . PRO B 1 107 ? 14.656 11.367 -3.678 1 50.81 107 PRO B N 1
ATOM 3809 C CA . PRO B 1 107 ? 13.5 10.812 -4.391 1 50.81 107 PRO B CA 1
ATOM 3810 C C . PRO B 1 107 ? 13.539 9.289 -4.48 1 50.81 107 PRO B C 1
ATOM 3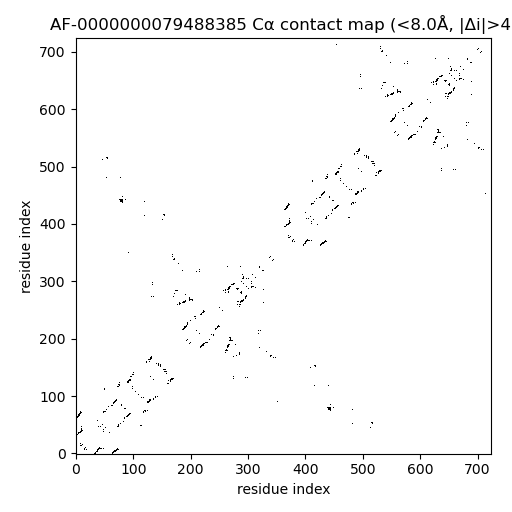812 O O . PRO B 1 107 ? 12.492 8.641 -4.477 1 50.81 107 PRO B O 1
ATOM 3815 N N . LYS B 1 108 ? 14.766 8.875 -4.559 1 48.84 108 LYS B N 1
ATOM 3816 C CA . LYS B 1 108 ? 14.914 7.43 -4.707 1 48.84 108 LYS B CA 1
ATOM 3817 C C . LYS B 1 108 ? 14.359 6.691 -3.494 1 48.84 108 LYS B C 1
ATOM 3819 O O . LYS B 1 108 ? 14.016 5.508 -3.584 1 48.84 108 LYS B O 1
ATOM 3824 N N . LEU B 1 109 ? 14.211 7.52 -2.498 1 53.72 109 LEU B N 1
ATOM 3825 C CA . LEU B 1 109 ? 13.812 6.887 -1.245 1 53.72 109 LEU B CA 1
ATOM 3826 C C . LEU B 1 109 ? 12.336 7.129 -0.962 1 53.72 109 LEU B C 1
ATOM 3828 O O . LEU B 1 109 ? 11.789 6.59 0.005 1 53.72 109 LEU B O 1
ATOM 3832 N N . CYS B 1 110 ? 11.773 7.922 -1.925 1 57.91 110 CYS B N 1
ATOM 3833 C CA . CYS B 1 110 ? 10.383 8.219 -1.594 1 57.91 110 CYS B CA 1
ATOM 3834 C C . CYS B 1 110 ? 9.484 7.023 -1.891 1 57.91 110 CYS B C 1
ATOM 3836 O O . CYS B 1 110 ? 9.453 6.531 -3.02 1 57.91 110 CYS B O 1
ATOM 3838 N N . ASP B 1 111 ? 8.945 6.543 -0.882 1 82.19 111 ASP B N 1
ATOM 3839 C CA . ASP B 1 111 ? 8.039 5.406 -0.962 1 82.19 111 ASP B CA 1
ATOM 3840 C C . ASP B 1 111 ? 6.738 5.789 -1.674 1 82.19 111 ASP B C 1
ATOM 3842 O O . ASP B 1 111 ? 6.02 6.684 -1.227 1 82.19 111 ASP B O 1
ATOM 3846 N N . TYR B 1 112 ? 6.48 5.316 -2.855 1 90.5 112 TYR B N 1
ATOM 3847 C CA . TYR B 1 112 ? 5.324 5.543 -3.717 1 90.5 112 TYR B CA 1
ATOM 3848 C C . TYR B 1 112 ? 4.023 5.281 -2.967 1 90.5 112 TYR B C 1
ATOM 3850 O O . TYR B 1 112 ? 2.98 5.844 -3.309 1 90.5 112 TYR B O 1
ATOM 3858 N N . GLN B 1 113 ? 4.133 4.645 -1.905 1 92.44 113 GLN B N 1
ATOM 3859 C CA . GLN B 1 113 ? 2.949 4.082 -1.267 1 92.44 113 GLN B CA 1
ATOM 3860 C C . GLN B 1 113 ? 2.139 5.164 -0.557 1 92.44 113 GLN B C 1
ATOM 3862 O O . GLN B 1 113 ? 0.907 5.125 -0.562 1 92.44 113 GLN B O 1
ATOM 3867 N N . TYR B 1 114 ? 2.789 6.109 -0.027 1 94.19 114 TYR B N 1
ATOM 3868 C CA . TYR B 1 114 ? 2.098 7.074 0.822 1 94.19 114 TYR B CA 1
ATOM 3869 C C . TYR B 1 114 ? 1.216 7.996 -0.008 1 94.19 114 TYR B C 1
ATOM 3871 O O . TYR B 1 114 ? 0.04 8.195 0.309 1 94.19 114 TYR B O 1
ATOM 3879 N N . GLY B 1 115 ? 1.863 8.539 -1.061 1 95.06 115 GLY B N 1
ATOM 3880 C CA . GLY B 1 115 ? 1.062 9.359 -1.961 1 95.06 115 GLY B CA 1
ATOM 3881 C C . GLY B 1 115 ? -0.069 8.586 -2.615 1 95.06 115 GLY B C 1
ATOM 3882 O O . GLY B 1 115 ? -1.189 9.086 -2.723 1 95.06 115 GLY B O 1
ATOM 3883 N N . TYR B 1 116 ? 0.197 7.367 -2.982 1 96.31 116 TYR B N 1
ATOM 3884 C CA . TYR B 1 116 ? -0.791 6.5 -3.613 1 96.31 116 TYR B CA 1
ATOM 3885 C C . TYR B 1 116 ? -1.966 6.242 -2.678 1 96.31 116 TYR B C 1
ATOM 3887 O O . TYR B 1 116 ? -3.125 6.359 -3.08 1 96.31 116 TYR B O 1
ATOM 3895 N N . ASN B 1 117 ? -1.677 5.945 -1.431 1 97.44 117 ASN B N 1
ATOM 3896 C CA . ASN B 1 117 ? -2.713 5.695 -0.434 1 97.44 117 ASN B CA 1
ATOM 3897 C C . ASN B 1 117 ? -3.637 6.898 -0.274 1 97.44 117 ASN B C 1
ATOM 3899 O O . ASN B 1 117 ? -4.852 6.742 -0.14 1 97.44 117 ASN B O 1
ATOM 3903 N N . GLN B 1 118 ? -3.055 8.023 -0.288 1 98.06 118 GLN B N 1
ATOM 3904 C CA . GLN B 1 118 ? -3.857 9.227 -0.095 1 98.06 118 GLN B CA 1
ATOM 3905 C C . GLN B 1 118 ? -4.762 9.484 -1.297 1 98.06 118 GLN B C 1
ATOM 3907 O O . GLN B 1 118 ? -5.898 9.938 -1.141 1 98.06 118 GLN B O 1
ATOM 3912 N N . ILE B 1 119 ? -4.258 9.203 -2.477 1 98.31 119 ILE B N 1
ATOM 3913 C CA . ILE B 1 119 ? -5.074 9.359 -3.674 1 98.31 119 ILE B CA 1
ATOM 3914 C C . ILE B 1 119 ? -6.246 8.375 -3.627 1 98.31 119 ILE B C 1
ATOM 3916 O O . ILE B 1 119 ? -7.391 8.758 -3.885 1 98.31 119 ILE B O 1
ATOM 3920 N N . LEU B 1 120 ? -5.988 7.137 -3.26 1 98.56 120 LEU B N 1
ATOM 3921 C CA . LEU B 1 120 ? -7.059 6.152 -3.156 1 98.56 120 LEU B CA 1
ATOM 3922 C C . LEU B 1 120 ? -8.078 6.562 -2.1 1 98.56 120 LEU B C 1
ATOM 3924 O O . LEU B 1 120 ? -9.281 6.398 -2.299 1 98.56 120 LEU B O 1
ATOM 3928 N N . SER B 1 121 ? -7.578 7.078 -1.003 1 98.81 121 SER B N 1
ATOM 3929 C CA . SER B 1 121 ? -8.469 7.543 0.056 1 98.81 121 SER B CA 1
ATOM 3930 C C . SER B 1 121 ? -9.359 8.68 -0.432 1 98.81 121 SER B C 1
ATOM 3932 O O . SER B 1 121 ? -10.562 8.703 -0.145 1 98.81 121 SER B O 1
ATOM 3934 N N . ALA B 1 122 ? -8.758 9.555 -1.142 1 98.88 122 ALA B N 1
ATOM 3935 C CA . ALA B 1 122 ? -9.508 10.68 -1.69 1 98.88 122 ALA B CA 1
ATOM 3936 C C . ALA B 1 122 ? -10.586 10.188 -2.656 1 98.88 122 ALA B C 1
ATOM 3938 O O . ALA B 1 122 ? -11.703 10.711 -2.66 1 98.88 122 ALA B O 1
ATOM 3939 N N . LEU B 1 123 ? -10.273 9.211 -3.447 1 98.62 123 LEU B N 1
ATOM 3940 C CA . LEU B 1 123 ? -11.227 8.648 -4.395 1 98.62 123 LEU B CA 1
ATOM 3941 C C . LEU B 1 123 ? -12.391 7.992 -3.666 1 98.62 123 LEU B C 1
ATOM 3943 O O . LEU B 1 123 ? -13.539 8.094 -4.105 1 98.62 123 LEU B O 1
ATOM 3947 N N . ALA B 1 124 ? -12.117 7.371 -2.561 1 98.44 124 ALA B N 1
ATOM 3948 C CA . ALA B 1 124 ? -13.117 6.605 -1.818 1 98.44 124 ALA B CA 1
ATOM 3949 C C . ALA B 1 124 ? -13.992 7.527 -0.966 1 98.44 124 ALA B C 1
ATOM 3951 O O . ALA B 1 124 ? -15.078 7.141 -0.54 1 98.44 124 ALA B O 1
ATOM 3952 N N . ALA B 1 125 ? -13.523 8.727 -0.674 1 98.5 125 ALA B N 1
ATOM 3953 C CA . ALA B 1 125 ? -14.234 9.656 0.202 1 98.5 125 ALA B CA 1
ATOM 3954 C C . ALA B 1 125 ? -15.375 10.344 -0.537 1 98.5 125 ALA B C 1
ATOM 3956 O O . ALA B 1 125 ? -15.367 10.422 -1.768 1 98.5 125 ALA B O 1
ATOM 3957 N N . ASP B 1 126 ? -16.359 10.781 0.215 1 97.88 126 ASP B N 1
ATOM 3958 C CA . ASP B 1 126 ? -17.469 11.547 -0.342 1 97.88 126 ASP B CA 1
ATOM 3959 C C . ASP B 1 126 ? -17.172 13.039 -0.333 1 97.88 126 ASP B C 1
ATOM 3961 O O . ASP B 1 126 ? -17.578 13.773 -1.237 1 97.88 126 ASP B O 1
ATOM 3965 N N . LYS B 1 127 ? -16.5 13.477 0.692 1 97.94 127 LYS B N 1
ATOM 3966 C CA . LYS B 1 127 ? -16.016 14.844 0.847 1 97.94 127 LYS B CA 1
ATOM 3967 C C . LYS B 1 127 ? -14.562 14.875 1.279 1 97.94 127 LYS B C 1
ATOM 3969 O O . LYS B 1 127 ? -14.141 14.07 2.117 1 97.94 127 LYS B O 1
ATOM 3974 N N . ILE B 1 128 ? -13.828 15.75 0.694 1 98.69 128 ILE B N 1
ATOM 3975 C CA . ILE B 1 128 ? -12.414 15.906 1.005 1 98.69 128 ILE B CA 1
ATOM 3976 C C . ILE B 1 128 ? -12.148 17.328 1.499 1 98.69 128 ILE B C 1
ATOM 3978 O O . ILE B 1 128 ? -12.5 18.297 0.828 1 98.69 128 ILE B O 1
ATOM 3982 N N . VAL B 1 129 ? -11.547 17.406 2.629 1 98.56 129 VAL B N 1
ATOM 3983 C CA . VAL B 1 129 ? -11.328 18.703 3.248 1 98.56 129 VAL B CA 1
ATOM 3984 C C . VAL B 1 129 ? -9.836 18.891 3.543 1 98.56 129 VAL B C 1
ATOM 3986 O O . VAL B 1 129 ? -9.195 18.016 4.117 1 98.56 129 VAL B O 1
ATOM 3989 N N . PHE B 1 130 ? -9.305 20.031 3.109 1 98.75 130 PHE B N 1
ATOM 3990 C CA . PHE B 1 130 ? -7.902 20.375 3.328 1 98.75 130 PHE B CA 1
ATOM 3991 C C . PHE B 1 130 ? -7.77 21.5 4.344 1 98.75 130 PHE B C 1
ATOM 3993 O O . PHE B 1 130 ? -8.633 22.391 4.406 1 98.75 130 PHE B O 1
ATOM 4000 N N . ASN B 1 131 ? -6.668 21.516 5.047 1 98.44 131 ASN B N 1
ATOM 4001 C CA . ASN B 1 131 ? -6.484 22.531 6.074 1 98.44 131 ASN B CA 1
ATOM 4002 C C . ASN B 1 131 ? -6.055 23.859 5.469 1 98.44 131 ASN B C 1
ATOM 4004 O O . ASN B 1 131 ? -5.988 24.875 6.172 1 98.44 131 ASN B O 1
ATOM 4008 N N . SER B 1 132 ? -5.762 23.969 4.203 1 98.56 132 SER B N 1
ATOM 4009 C CA . SER B 1 132 ? -5.387 25.203 3.533 1 98.56 132 SER B CA 1
ATOM 4010 C C . SER B 1 132 ? -5.562 25.094 2.021 1 98.56 132 SER B C 1
ATOM 4012 O O . SER B 1 132 ? -5.676 24 1.485 1 98.56 132 SER B O 1
ATOM 4014 N N . GLU B 1 133 ? -5.656 26.219 1.35 1 98.38 133 GLU B N 1
ATOM 4015 C CA . GLU B 1 133 ? -5.695 26.234 -0.11 1 98.38 133 GLU B CA 1
ATOM 4016 C C . GLU B 1 133 ? -4.398 25.703 -0.704 1 98.38 133 GLU B C 1
ATOM 4018 O O . GLU B 1 133 ? -4.418 25 -1.724 1 98.38 133 GLU B O 1
ATOM 4023 N N . PHE B 1 134 ? -3.326 25.984 -0.129 1 98.31 134 PHE B N 1
ATOM 4024 C CA . PHE B 1 134 ? -2.031 25.5 -0.58 1 98.31 134 PHE B CA 1
ATOM 4025 C C . PHE B 1 134 ? -2.006 23.969 -0.588 1 98.31 134 PHE B C 1
ATOM 4027 O O . PHE B 1 134 ? -1.579 23.359 -1.569 1 98.31 134 PHE B O 1
ATOM 4034 N N . ASN B 1 135 ? -2.414 23.391 0.574 1 98.31 135 ASN B N 1
ATOM 4035 C CA . ASN B 1 135 ? -2.482 21.938 0.681 1 98.31 135 ASN B CA 1
ATOM 4036 C C . ASN B 1 135 ? -3.361 21.344 -0.411 1 98.31 135 ASN B C 1
ATOM 4038 O O . ASN B 1 135 ? -2.939 20.422 -1.12 1 98.31 135 ASN B O 1
ATOM 4042 N N . LYS B 1 136 ? -4.523 21.906 -0.59 1 98.69 136 LYS B N 1
ATOM 4043 C CA . LYS B 1 136 ? -5.48 21.453 -1.591 1 98.69 136 LYS B CA 1
ATOM 4044 C C . LYS B 1 136 ? -4.898 21.547 -2.998 1 98.69 136 LYS B C 1
ATOM 4046 O O . LYS B 1 136 ? -4.852 20.562 -3.729 1 98.69 136 LYS B O 1
ATOM 4051 N N . ARG B 1 137 ? -4.402 22.703 -3.328 1 98.19 137 ARG B N 1
ATOM 4052 C CA . ARG B 1 137 ? -3.918 22.969 -4.68 1 98.19 137 ARG B CA 1
ATOM 4053 C C . ARG B 1 137 ? -2.723 22.078 -5.012 1 98.19 137 ARG B C 1
ATOM 4055 O O . ARG B 1 137 ? -2.654 21.5 -6.102 1 98.19 137 ARG B O 1
ATOM 4062 N N . THR B 1 138 ? -1.819 21.938 -4.098 1 97.88 138 THR B N 1
ATOM 4063 C CA . THR B 1 138 ? -0.619 21.172 -4.375 1 97.88 138 THR B CA 1
ATOM 4064 C C . THR B 1 138 ? -0.958 19.688 -4.516 1 97.88 138 THR B C 1
ATOM 4066 O O . THR B 1 138 ? -0.39 18.984 -5.363 1 97.88 138 THR B O 1
ATOM 4069 N N . PHE B 1 139 ? -1.875 19.203 -3.705 1 98.12 139 PHE B N 1
ATOM 4070 C CA . PHE B 1 139 ? -2.309 17.812 -3.832 1 98.12 139 PHE B CA 1
ATOM 4071 C C . PHE B 1 139 ? -2.916 17.562 -5.207 1 98.12 139 PHE B C 1
ATOM 4073 O O . PHE B 1 139 ? -2.525 16.625 -5.898 1 98.12 139 PHE B O 1
ATOM 4080 N N . LEU B 1 140 ? -3.842 18.422 -5.562 1 98.5 140 LEU B N 1
ATOM 4081 C CA . LEU B 1 140 ? -4.566 18.266 -6.82 1 98.5 140 LEU B CA 1
ATOM 4082 C C . LEU B 1 140 ? -3.625 18.422 -8.008 1 98.5 140 LEU B C 1
ATOM 4084 O O . LEU B 1 140 ? -3.686 17.625 -8.961 1 98.5 140 LEU B O 1
ATOM 4088 N N . ASP B 1 141 ? -2.738 19.359 -7.918 1 97.5 141 ASP B N 1
ATOM 4089 C CA . ASP B 1 141 ? -1.837 19.656 -9.023 1 97.5 141 ASP B CA 1
ATOM 4090 C C . ASP B 1 141 ? -0.836 18.516 -9.234 1 97.5 141 ASP B C 1
ATOM 4092 O O . ASP B 1 141 ? -0.441 18.234 -10.367 1 97.5 141 ASP B O 1
ATOM 4096 N N . LYS B 1 142 ? -0.475 17.875 -8.227 1 96.06 142 LYS B N 1
ATOM 4097 C CA . LYS B 1 142 ? 0.611 16.906 -8.312 1 96.06 142 LYS B CA 1
ATOM 4098 C C . LYS B 1 142 ? 0.069 15.484 -8.484 1 96.06 142 LYS B C 1
ATOM 4100 O O . LYS B 1 142 ? 0.832 14.547 -8.734 1 96.06 142 LYS B O 1
ATOM 4105 N N . MET B 1 143 ? -1.152 15.305 -8.359 1 95.69 143 MET B N 1
ATOM 4106 C CA . MET B 1 143 ? -1.773 13.984 -8.336 1 95.69 143 MET B CA 1
ATOM 4107 C C . MET B 1 143 ? -1.518 13.234 -9.641 1 95.69 143 MET B C 1
ATOM 4109 O O . MET B 1 143 ? -0.968 12.133 -9.625 1 95.69 143 MET B O 1
ATOM 4113 N N . ASP B 1 144 ? -1.898 13.82 -10.789 1 95.19 144 ASP B N 1
ATOM 4114 C CA . ASP B 1 144 ? -1.802 13.102 -12.062 1 95.19 144 ASP B CA 1
ATOM 4115 C C . ASP B 1 144 ? -0.344 12.891 -12.461 1 95.19 144 ASP B C 1
ATOM 4117 O O . ASP B 1 144 ? 0.047 11.789 -12.844 1 95.19 144 ASP B O 1
ATOM 4121 N N . PRO B 1 145 ? 0.575 13.953 -12.273 1 93.44 145 PRO B N 1
ATOM 4122 C CA . PRO B 1 145 ? 1.999 13.688 -12.5 1 93.44 145 PRO B CA 1
ATOM 4123 C C . PRO B 1 145 ? 2.533 12.555 -11.633 1 93.44 145 PRO B C 1
ATOM 4125 O O . PRO B 1 145 ? 3.338 11.742 -12.102 1 93.44 145 PRO B O 1
ATOM 4128 N N . PHE B 1 146 ? 2.158 12.516 -10.453 1 94.31 146 PHE B N 1
ATOM 4129 C CA . PHE B 1 146 ? 2.57 11.453 -9.539 1 94.31 146 PHE B CA 1
ATOM 4130 C C . PHE B 1 146 ? 2.125 10.094 -10.055 1 94.31 146 PHE B C 1
ATOM 4132 O O . PHE B 1 146 ? 2.93 9.164 -10.141 1 94.31 146 PHE B O 1
ATOM 4139 N N . LEU B 1 147 ? 0.882 9.953 -10.375 1 95.12 147 LEU B N 1
ATOM 4140 C CA . LEU B 1 147 ? 0.346 8.695 -10.883 1 95.12 147 LEU B CA 1
ATOM 4141 C C . LEU B 1 147 ? 1.027 8.297 -12.188 1 95.12 147 LEU B C 1
ATOM 4143 O O . LEU B 1 147 ? 1.227 7.113 -12.453 1 95.12 147 LEU B O 1
ATOM 4147 N N . ASN B 1 148 ? 1.373 9.281 -12.938 1 93.12 148 ASN B N 1
ATOM 4148 C CA . ASN B 1 148 ? 2.004 9.031 -14.227 1 93.12 148 ASN B CA 1
ATOM 4149 C C . ASN B 1 148 ? 3.445 8.555 -14.07 1 93.12 148 ASN B C 1
ATOM 4151 O O . ASN B 1 148 ? 4.059 8.086 -15.023 1 93.12 148 ASN B O 1
ATOM 4155 N N . SER B 1 149 ? 4.004 8.688 -12.906 1 91 149 SER B N 1
ATOM 4156 C CA . SER B 1 149 ? 5.371 8.242 -12.68 1 91 149 SER B CA 1
ATOM 4157 C C . SER B 1 149 ? 5.453 6.719 -12.641 1 91 149 SER B C 1
ATOM 4159 O O . SER B 1 149 ? 6.543 6.148 -12.758 1 91 149 SER B O 1
ATOM 4161 N N . GLN B 1 150 ? 4.32 6.02 -12.398 1 90.12 150 GLN B N 1
ATOM 4162 C CA . GLN B 1 150 ? 4.336 4.559 -12.461 1 90.12 150 GLN B CA 1
ATOM 4163 C C . GLN B 1 150 ? 4.391 4.078 -13.906 1 90.12 150 GLN B C 1
ATOM 4165 O O . GLN B 1 150 ? 3.812 4.703 -14.797 1 90.12 150 GLN B O 1
ATOM 4170 N N . PRO B 1 151 ? 5.016 3.01 -14.172 1 90.5 151 PRO B N 1
ATOM 4171 C CA . PRO B 1 151 ? 5.074 2.502 -15.547 1 90.5 151 PRO B CA 1
ATOM 4172 C C . PRO B 1 151 ? 3.787 1.804 -15.977 1 90.5 151 PRO B C 1
ATOM 4174 O O . PRO B 1 151 ? 3.137 1.146 -15.156 1 90.5 151 PRO B O 1
ATOM 4177 N N . GLY B 1 152 ? 3.457 1.908 -17.344 1 86.25 152 GLY B N 1
ATOM 4178 C CA . GLY B 1 152 ? 2.457 1.062 -17.969 1 86.25 152 GLY B CA 1
ATOM 4179 C C . GLY B 1 152 ? 1.064 1.66 -17.938 1 86.25 152 GLY B C 1
ATOM 4180 O O . GLY B 1 152 ? 0.512 2.01 -18.984 1 86.25 152 GLY B O 1
ATOM 4181 N N . TYR B 1 153 ? 0.397 1.8 -16.781 1 88.38 153 TYR B N 1
ATOM 4182 C CA . TYR B 1 153 ? -1.003 2.199 -16.688 1 88.38 153 TYR B CA 1
ATOM 4183 C C . TYR B 1 153 ? -1.139 3.576 -16.047 1 88.38 153 TYR B C 1
ATOM 4185 O O . TYR B 1 153 ? -0.713 3.781 -14.914 1 88.38 153 TYR B O 1
ATOM 4193 N N . HIS B 1 154 ? -1.729 4.496 -16.859 1 88.88 154 HIS B N 1
ATOM 4194 C CA . HIS B 1 154 ? -1.98 5.848 -16.375 1 88.88 154 HIS B CA 1
ATOM 4195 C C . HIS B 1 154 ? -3.467 6.074 -16.109 1 88.88 154 HIS B C 1
ATOM 4197 O O . HIS B 1 154 ? -4.297 5.824 -17 1 88.88 154 HIS B O 1
ATOM 4203 N N . THR B 1 155 ? -3.807 6.414 -14.898 1 92.25 155 THR B N 1
ATOM 4204 C CA . THR B 1 155 ? -5.191 6.609 -14.477 1 92.25 155 THR B CA 1
ATOM 4205 C C . THR B 1 155 ? -5.375 7.988 -13.852 1 92.25 155 THR B C 1
ATOM 4207 O O . THR B 1 155 ? -5.363 8.125 -12.625 1 92.25 155 THR B O 1
ATOM 4210 N N . PRO B 1 156 ? -5.594 9.016 -14.688 1 92.75 156 PRO B N 1
ATOM 4211 C CA . PRO B 1 156 ? -5.824 10.344 -14.125 1 92.75 156 PRO B CA 1
ATOM 4212 C C . PRO B 1 156 ? -7.039 10.391 -13.195 1 92.75 156 PRO B C 1
ATOM 4214 O O . PRO B 1 156 ? -8.055 9.75 -13.477 1 92.75 156 PRO B O 1
ATOM 4217 N N . CYS B 1 157 ? -6.883 11.125 -12.102 1 95.75 157 CYS B N 1
ATOM 4218 C CA . CYS B 1 157 ? -7.926 11.07 -11.086 1 95.75 157 CYS B CA 1
ATOM 4219 C C . CYS B 1 157 ? -8.328 12.477 -10.648 1 95.75 157 CYS B C 1
ATOM 4221 O O . CYS B 1 157 ? -9.273 12.641 -9.875 1 95.75 157 CYS B O 1
ATOM 4223 N N . ARG B 1 158 ? -7.672 13.531 -11.125 1 96.75 158 ARG B N 1
ATOM 4224 C CA . ARG B 1 158 ? -7.93 14.875 -10.617 1 96.75 158 ARG B CA 1
ATOM 4225 C C . ARG B 1 158 ? -9.398 15.25 -10.781 1 96.75 158 ARG B C 1
ATOM 4227 O O . ARG B 1 158 ? -10.016 15.789 -9.852 1 96.75 158 ARG B O 1
ATOM 4234 N N . SER B 1 159 ? -10.008 14.93 -11.93 1 96.94 159 SER B N 1
ATOM 4235 C CA . SER B 1 159 ? -11.375 15.328 -12.242 1 96.94 159 SER B CA 1
ATOM 4236 C C . SER B 1 159 ? -12.383 14.633 -11.336 1 96.94 159 SER B C 1
ATOM 4238 O O . SER B 1 159 ? -13.508 15.109 -11.164 1 96.94 159 SER B O 1
ATOM 4240 N N . LEU B 1 160 ? -12.023 13.531 -10.766 1 97.38 160 LEU B N 1
ATOM 4241 C CA . LEU B 1 160 ? -12.906 12.766 -9.883 1 97.38 160 LEU B CA 1
ATOM 4242 C C . LEU B 1 160 ? -12.812 13.273 -8.453 1 97.38 160 LEU B C 1
ATOM 4244 O O . LEU B 1 160 ? -13.75 13.117 -7.672 1 97.38 160 LEU B O 1
ATOM 4248 N N . ILE B 1 161 ? -11.719 13.891 -8.117 1 98.56 161 ILE B N 1
ATOM 4249 C CA . ILE B 1 161 ? -11.438 14.258 -6.73 1 98.56 161 ILE B CA 1
ATOM 4250 C C . ILE B 1 161 ? -11.703 15.742 -6.52 1 98.56 161 ILE B C 1
ATOM 4252 O O . ILE B 1 161 ? -12.266 16.141 -5.496 1 98.56 161 ILE B O 1
ATOM 4256 N N . GLU B 1 162 ? -11.438 16.578 -7.484 1 98.62 162 GLU B N 1
ATOM 4257 C CA . GLU B 1 162 ? -11.477 18.031 -7.363 1 98.62 162 GLU B CA 1
ATOM 4258 C C . GLU B 1 162 ? -12.875 18.516 -7.004 1 98.62 162 GLU B C 1
ATOM 4260 O O . GLU B 1 162 ? -13.039 19.344 -6.113 1 98.62 162 GLU B O 1
ATOM 4265 N N . PRO B 1 163 ? -13.953 17.969 -7.586 1 98.56 163 PRO B N 1
ATOM 4266 C CA . PRO B 1 163 ? -15.289 18.5 -7.316 1 98.56 163 PRO B CA 1
ATOM 4267 C C . PRO B 1 163 ? -15.727 18.297 -5.867 1 98.56 163 PRO B C 1
ATOM 4269 O O . PRO B 1 163 ? -16.625 18.984 -5.383 1 98.56 163 PRO B O 1
ATOM 4272 N N . LYS B 1 164 ? -15.148 17.375 -5.215 1 98.19 164 LYS B N 1
ATOM 4273 C CA . LYS B 1 164 ? -15.562 17.094 -3.84 1 98.19 164 LYS B CA 1
ATOM 4274 C C . LYS B 1 164 ? -14.508 17.578 -2.846 1 98.19 164 LYS B C 1
ATOM 4276 O O . LYS B 1 164 ? -14.492 17.156 -1.689 1 98.19 164 LYS B O 1
ATOM 4281 N N . SER B 1 165 ? -13.539 18.406 -3.328 1 98.69 165 SER B N 1
ATOM 4282 C CA . SER B 1 165 ? -12.461 18.938 -2.498 1 98.69 165 SER B CA 1
ATOM 4283 C C . SER B 1 165 ? -12.734 20.375 -2.084 1 98.69 165 SER B C 1
ATOM 4285 O O . SER B 1 165 ? -13.18 21.188 -2.9 1 98.69 165 SER B O 1
ATOM 4287 N N . SER B 1 166 ? -12.57 20.656 -0.842 1 98.5 166 SER B N 1
ATOM 4288 C CA . SER B 1 166 ? -12.734 22.016 -0.321 1 98.5 166 SER B CA 1
ATOM 4289 C C . SER B 1 166 ? -11.75 22.297 0.808 1 98.5 166 SER B C 1
ATOM 4291 O O . SER B 1 166 ? -10.977 21.422 1.196 1 98.5 166 SER B O 1
ATOM 4293 N N . VAL B 1 167 ? -11.727 23.562 1.208 1 98.56 167 VAL B N 1
ATOM 4294 C CA . VAL B 1 167 ? -10.844 23.953 2.303 1 98.56 167 VAL B CA 1
ATOM 4295 C C . VAL B 1 167 ? -11.664 24.172 3.572 1 98.56 167 VAL B C 1
ATOM 4297 O O . VAL B 1 167 ? -12.711 24.828 3.535 1 98.56 167 VAL B O 1
ATOM 4300 N N . LEU B 1 168 ? -11.344 23.594 4.574 1 98.06 168 LEU B N 1
ATOM 4301 C CA . LEU B 1 168 ? -11.766 23.828 5.949 1 98.06 168 LEU B CA 1
ATOM 4302 C C . LEU B 1 168 ? -10.555 23.969 6.871 1 98.06 168 LEU B C 1
ATOM 4304 O O . LEU B 1 168 ? -9.961 22.969 7.285 1 98.06 168 LEU B O 1
ATOM 4308 N N . TYR B 1 169 ? -10.203 25.203 7.188 1 98.5 169 TYR B N 1
ATOM 4309 C CA . TYR B 1 169 ? -8.961 25.516 7.887 1 98.5 169 TYR B CA 1
ATOM 4310 C C . TYR B 1 169 ? -8.883 24.781 9.219 1 98.5 169 TYR B C 1
ATOM 4312 O O . TYR B 1 169 ? -9.914 24.469 9.82 1 98.5 169 TYR B O 1
ATOM 4320 N N . PHE B 1 170 ? -7.676 24.469 9.594 1 98.44 170 PHE B N 1
ATOM 4321 C CA . PHE B 1 170 ? -7.453 23.969 10.938 1 98.44 170 PHE B CA 1
ATOM 4322 C C . PHE B 1 170 ? -7.848 25 11.977 1 98.44 170 PHE B C 1
ATOM 4324 O O . PHE B 1 170 ? -7.414 26.156 11.898 1 98.44 170 PHE B O 1
ATOM 4331 N N . PRO B 1 171 ? -8.602 24.656 12.953 1 98.38 171 PRO B N 1
ATOM 4332 C CA . PRO B 1 171 ? -9.133 25.656 13.891 1 98.38 171 PRO B CA 1
ATOM 4333 C C . PRO B 1 171 ? -8.141 26.016 14.992 1 98.38 171 PRO B C 1
ATOM 4335 O O . PRO B 1 171 ? -7.551 25.125 15.609 1 98.38 171 PRO B O 1
ATOM 4338 N N . ILE B 1 172 ? -7.988 27.266 15.156 1 97.5 172 ILE B N 1
ATOM 4339 C CA . ILE B 1 172 ? -7.273 27.781 16.328 1 97.5 172 ILE B CA 1
ATOM 4340 C C . ILE B 1 172 ? -8.266 28.062 17.453 1 97.5 172 ILE B C 1
ATOM 4342 O O . ILE B 1 172 ? -9.297 28.688 17.234 1 97.5 172 ILE B O 1
ATOM 4346 N N . THR B 1 173 ? -7.914 27.594 18.625 1 96 173 THR B N 1
ATOM 4347 C CA . THR B 1 173 ? -8.844 27.75 19.75 1 96 173 THR B CA 1
ATOM 4348 C C . THR B 1 173 ? -8.352 28.828 20.719 1 96 173 THR B C 1
ATOM 4350 O O . THR B 1 173 ? -9.094 29.25 21.609 1 96 173 THR B O 1
ATOM 4353 N N . LEU B 1 174 ? -7.172 29.312 20.484 1 95 174 LEU B N 1
ATOM 4354 C CA . LEU B 1 174 ? -6.602 30.344 21.344 1 95 174 LEU B CA 1
ATOM 4355 C C . LEU B 1 174 ? -7.32 31.672 21.125 1 95 174 LEU B C 1
ATOM 4357 O O . LEU B 1 174 ? -7.562 32.094 20 1 95 174 LEU B O 1
ATOM 4361 N N . GLU B 1 175 ? -7.598 32.281 22.234 1 94.19 175 GLU B N 1
ATOM 4362 C CA . GLU B 1 175 ? -8.211 33.594 22.141 1 94.19 175 GLU B CA 1
ATOM 4363 C C . GLU B 1 175 ? -7.184 34.656 21.719 1 94.19 175 GLU B C 1
ATOM 4365 O O . GLU B 1 175 ? -6.035 34.625 22.156 1 94.19 175 GLU B O 1
ATOM 4370 N N . ARG B 1 176 ? -7.68 35.531 20.984 1 93.69 176 ARG B N 1
ATOM 4371 C CA . ARG B 1 176 ? -6.824 36.594 20.453 1 93.69 176 ARG B CA 1
ATOM 4372 C C . ARG B 1 176 ? -6.387 37.531 21.562 1 93.69 176 ARG B C 1
ATOM 4374 O O . ARG B 1 176 ? -7.215 38 22.359 1 93.69 176 ARG B O 1
ATOM 4381 N N . VAL B 1 177 ? -5.109 37.719 2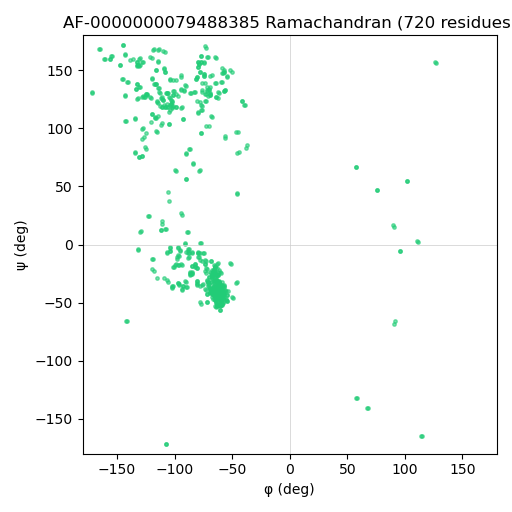1.562 1 90.25 177 VAL B N 1
ATOM 4382 C CA . VAL B 1 177 ? -4.543 38.719 22.469 1 90.25 177 VAL B CA 1
ATOM 4383 C C . VAL B 1 177 ? -4.16 39.969 21.672 1 90.25 177 VAL B C 1
ATOM 4385 O O . VAL B 1 177 ? -3.33 39.906 20.766 1 90.25 177 VAL B O 1
ATOM 4388 N N . LYS B 1 178 ? -4.73 41.031 22.016 1 81.06 178 LYS B N 1
ATOM 4389 C CA . LYS B 1 178 ? -4.445 42.25 21.281 1 81.06 178 LYS B CA 1
ATOM 4390 C C . LYS B 1 178 ? -3.434 43.125 22.016 1 81.06 178 LYS B C 1
ATOM 4392 O O . LYS B 1 178 ? -2.775 43.969 21.406 1 81.06 178 LYS B O 1
ATOM 4397 N N . GLU B 1 179 ? -3.271 42.844 23.312 1 83.25 179 GLU B N 1
ATOM 4398 C CA . GLU B 1 179 ? -2.33 43.625 24.094 1 83.25 179 GLU B CA 1
ATOM 4399 C C . GLU B 1 179 ? -0.891 43.188 23.844 1 83.25 179 GLU B C 1
ATOM 4401 O O . GLU B 1 179 ? -0.582 41.969 23.906 1 83.25 179 GLU B O 1
ATOM 4406 N N . PRO B 1 180 ? -0.156 44.156 23.438 1 79.31 180 PRO B N 1
ATOM 4407 C CA . PRO B 1 180 ? 1.242 43.781 23.188 1 79.31 180 PRO B CA 1
ATOM 4408 C C . PRO B 1 180 ? 1.977 43.344 24.453 1 79.31 180 PRO B C 1
ATOM 4410 O O . PRO B 1 180 ? 1.573 43.719 25.562 1 79.31 180 PRO B O 1
ATOM 4413 N N . ALA B 1 181 ? 3.02 42.688 24.156 1 81.12 181 ALA B N 1
ATOM 4414 C CA . ALA B 1 181 ? 3.912 42.344 25.25 1 81.12 181 ALA B CA 1
ATOM 4415 C C . ALA B 1 181 ? 4.602 43.562 25.812 1 81.12 181 ALA B C 1
ATOM 4417 O O . ALA B 1 181 ? 4.719 44.594 25.125 1 81.12 181 ALA B O 1
ATOM 4418 N N . ASN B 1 182 ? 4.848 43.594 27.109 1 83.25 182 ASN B N 1
ATOM 4419 C CA . ASN B 1 182 ? 5.508 44.719 27.75 1 83.25 182 ASN B CA 1
ATOM 4420 C C . ASN B 1 182 ? 7.023 44.531 27.781 1 83.25 182 ASN B C 1
ATOM 4422 O O . ASN B 1 182 ? 7.641 44.594 28.844 1 83.25 182 ASN B O 1
ATOM 4426 N N . ASN B 1 183 ? 7.555 44.344 26.547 1 89.31 183 ASN B N 1
ATOM 4427 C CA . ASN B 1 183 ? 8.992 44.125 26.453 1 89.31 183 ASN B CA 1
ATOM 4428 C C . ASN B 1 183 ? 9.75 45.406 26.188 1 89.31 183 ASN B C 1
ATOM 4430 O O . ASN B 1 183 ? 9.266 46.281 25.453 1 89.31 183 ASN B O 1
ATOM 4434 N N . SER B 1 184 ? 10.898 45.562 26.734 1 89.81 184 SER B N 1
ATOM 4435 C CA . SER B 1 184 ? 11.75 46.719 26.469 1 89.81 184 SER B CA 1
ATOM 4436 C C . SER B 1 184 ? 12.461 46.594 25.125 1 89.81 184 SER B C 1
ATOM 4438 O O . SER B 1 184 ? 12.688 47.562 24.438 1 89.81 184 SER B O 1
ATOM 4440 N N . VAL B 1 185 ? 12.805 45.406 24.828 1 94.06 185 VAL B N 1
ATOM 4441 C CA . VAL B 1 185 ? 13.453 45.125 23.547 1 94.06 185 VAL B CA 1
ATOM 4442 C C . VAL B 1 185 ? 12.609 44.094 22.766 1 94.06 185 VAL B C 1
ATOM 4444 O O . VAL B 1 185 ? 11.734 43.438 23.328 1 94.06 185 VAL B O 1
ATOM 4447 N N . LEU B 1 186 ? 12.914 44.094 21.5 1 96 186 LEU B N 1
ATOM 4448 C CA . LEU B 1 186 ? 12.148 43.219 20.625 1 96 186 LEU B CA 1
ATOM 4449 C C . LEU B 1 186 ? 12.367 41.75 20.969 1 96 186 LEU B C 1
ATOM 4451 O O . LEU B 1 186 ? 13.508 41.281 21.078 1 96 186 LEU B O 1
ATOM 4455 N N . HIS B 1 187 ? 11.273 40.938 21.203 1 97.31 187 HIS B N 1
ATOM 4456 C CA . HIS B 1 187 ? 11.328 39.5 21.406 1 97.31 187 HIS B CA 1
ATOM 4457 C C . HIS B 1 187 ? 10.883 38.75 20.172 1 97.31 187 HIS B C 1
ATOM 4459 O O . HIS B 1 187 ? 9.758 38.906 19.703 1 97.31 187 HIS B O 1
ATOM 4465 N N . ILE B 1 188 ? 11.758 37.906 19.625 1 98.19 188 ILE B N 1
ATOM 4466 C CA . ILE B 1 188 ? 11.531 37.156 18.406 1 98.19 188 ILE B CA 1
ATOM 4467 C C . ILE B 1 188 ? 11.414 35.656 18.719 1 98.19 188 ILE B C 1
ATOM 4469 O O . ILE B 1 188 ? 12.289 35.094 19.391 1 98.19 188 ILE B O 1
ATOM 4473 N N . VAL B 1 189 ? 10.312 35.062 18.266 1 98.12 189 VAL B N 1
ATOM 4474 C CA . VAL B 1 189 ? 10.141 33.656 18.547 1 98.12 189 VAL B CA 1
ATOM 4475 C C . VAL B 1 189 ? 10.141 32.875 17.234 1 98.12 189 VAL B C 1
ATOM 4477 O O . VAL B 1 189 ? 9.594 33.312 16.234 1 98.12 189 VAL B O 1
ATOM 4480 N N . TRP B 1 190 ? 10.781 31.766 17.188 1 98.12 190 TRP B N 1
ATOM 4481 C CA . TRP B 1 190 ? 10.789 30.75 16.156 1 98.12 190 TRP B CA 1
ATOM 4482 C C . TRP B 1 190 ? 10.203 29.438 16.656 1 98.12 190 TRP B C 1
ATOM 4484 O O . TRP B 1 190 ? 10.906 28.625 17.281 1 98.12 190 TRP B O 1
ATOM 4494 N N . PRO B 1 191 ? 8.859 29.172 16.375 1 96.19 191 PRO B N 1
ATOM 4495 C CA . PRO B 1 191 ? 8.141 28.062 17.016 1 96.19 191 PRO B CA 1
ATOM 4496 C C . PRO B 1 191 ? 8.055 26.828 16.125 1 96.19 191 PRO B C 1
ATOM 4498 O O . PRO B 1 191 ? 6.957 26.344 15.828 1 96.19 191 PRO B O 1
ATOM 4501 N N . HIS B 1 192 ? 9.195 26.203 15.766 1 94.56 192 HIS B N 1
ATOM 4502 C CA . HIS B 1 192 ? 9.18 25.078 14.828 1 94.56 192 HIS B CA 1
ATOM 4503 C C . HIS B 1 192 ? 9.969 23.891 15.383 1 94.56 192 HIS B C 1
ATOM 4505 O O . HIS B 1 192 ? 10.852 24.062 16.219 1 94.56 192 HIS B O 1
ATOM 4511 N N . ARG B 1 193 ? 9.547 22.688 14.867 1 90.94 193 ARG B N 1
ATOM 4512 C CA . ARG B 1 193 ? 10.391 21.531 15.125 1 90.94 193 ARG B CA 1
ATOM 4513 C C . ARG B 1 193 ? 11.797 21.75 14.578 1 90.94 193 ARG B C 1
ATOM 4515 O O . ARG B 1 193 ? 11.984 22.453 13.594 1 90.94 193 ARG B O 1
ATOM 4522 N N . TRP B 1 194 ? 12.773 21.062 15.266 1 93.25 194 TRP B N 1
ATOM 4523 C CA . TRP B 1 194 ? 14.172 21.25 14.891 1 93.25 194 TRP B CA 1
ATOM 4524 C C . TRP B 1 194 ? 14.547 20.344 13.727 1 93.25 194 TRP B C 1
ATOM 4526 O O . TRP B 1 194 ? 15.344 19.422 13.883 1 93.25 194 TRP B O 1
ATOM 4536 N N . GLU B 1 195 ? 13.984 20.688 12.594 1 90.44 195 GLU B N 1
ATOM 4537 C CA . GLU B 1 195 ? 14.18 19.922 11.375 1 90.44 195 GLU B CA 1
ATOM 4538 C C . GLU B 1 195 ? 14.641 20.812 10.227 1 90.44 195 GLU B C 1
ATOM 4540 O O . GLU B 1 195 ? 14.344 22 10.203 1 90.44 195 GLU B O 1
ATOM 4545 N N . HIS B 1 196 ? 15.281 20.203 9.258 1 89.06 196 HIS B N 1
ATOM 4546 C CA . HIS B 1 196 ? 15.844 20.953 8.133 1 89.06 196 HIS B CA 1
ATOM 4547 C C . HIS B 1 196 ? 14.742 21.641 7.332 1 89.06 196 HIS B C 1
ATOM 4549 O O . HIS B 1 196 ? 14.953 22.734 6.812 1 89.06 196 HIS B O 1
ATOM 4555 N N . ASP B 1 197 ? 13.617 21.016 7.309 1 90.75 197 ASP B N 1
ATOM 4556 C CA . ASP B 1 197 ? 12.562 21.531 6.438 1 90.75 197 ASP B CA 1
ATOM 4557 C C . ASP B 1 197 ? 11.93 22.781 7.023 1 90.75 197 ASP B C 1
ATOM 4559 O O . ASP B 1 197 ? 11.195 23.5 6.336 1 90.75 197 ASP B O 1
ATOM 4563 N N . LYS B 1 198 ? 12.273 23.141 8.227 1 94.31 198 LYS B N 1
ATOM 4564 C CA . LYS B 1 198 ? 11.727 24.344 8.844 1 94.31 198 LYS B CA 1
ATOM 4565 C C . LYS B 1 198 ? 12.664 25.531 8.648 1 94.31 198 LYS B C 1
ATOM 4567 O O . LYS B 1 198 ? 12.352 26.656 9.055 1 94.31 198 LYS B O 1
ATOM 4572 N N . GLY B 1 199 ? 13.844 25.281 8.062 1 95.44 199 GLY B N 1
ATOM 4573 C CA . GLY B 1 199 ? 14.734 26.344 7.613 1 95.44 199 GLY B CA 1
ATOM 4574 C C . GLY B 1 199 ? 15.484 27.016 8.75 1 95.44 199 GLY B C 1
ATOM 4575 O O . GLY B 1 199 ? 15.531 28.25 8.82 1 95.44 199 GLY B O 1
ATOM 4576 N N . PRO B 1 200 ? 16.047 26.188 9.641 1 96.75 200 PRO B N 1
ATOM 4577 C CA . PRO B 1 200 ? 16.766 26.812 10.758 1 96.75 200 PRO B CA 1
ATOM 4578 C C . PRO B 1 200 ? 17.984 27.594 10.305 1 96.75 200 PRO B C 1
ATOM 4580 O O . PRO B 1 200 ? 18.328 28.609 10.922 1 96.75 200 PRO B O 1
ATOM 4583 N N . ASP B 1 201 ? 18.641 27.188 9.234 1 96.81 201 ASP B N 1
ATOM 4584 C CA . ASP B 1 201 ? 19.828 27.891 8.727 1 96.81 201 ASP B CA 1
ATOM 4585 C C . ASP B 1 201 ? 19.484 29.328 8.375 1 96.81 201 ASP B C 1
ATOM 4587 O O . ASP B 1 201 ? 20.188 30.266 8.797 1 96.81 201 ASP B O 1
ATOM 4591 N N . GLU B 1 202 ? 18.484 29.422 7.637 1 97.25 202 GLU B N 1
ATOM 4592 C CA . GLU B 1 202 ? 18.047 30.766 7.238 1 97.25 202 GLU B CA 1
ATOM 4593 C C . GLU B 1 202 ? 17.703 31.625 8.453 1 97.25 202 GLU B C 1
ATOM 4595 O O . GLU B 1 202 ? 18.078 32.781 8.523 1 97.25 202 GLU B O 1
ATOM 4600 N N . PHE B 1 203 ? 17.031 31.109 9.406 1 98.12 203 PHE B N 1
ATOM 4601 C CA . PHE B 1 203 ? 16.594 31.828 10.594 1 98.12 203 PHE B CA 1
ATOM 4602 C C . PHE B 1 203 ? 17.797 32.312 11.406 1 98.12 203 PHE B C 1
ATOM 4604 O O . PHE B 1 203 ? 17.906 33.5 11.719 1 98.12 203 PHE B O 1
ATOM 4611 N N . PHE B 1 204 ? 18.688 31.391 11.695 1 98.12 204 PHE B N 1
ATOM 4612 C CA . PHE B 1 204 ? 19.797 31.719 12.586 1 98.12 204 PHE B CA 1
ATOM 4613 C C . PHE B 1 204 ? 20.797 32.656 11.898 1 98.12 204 PHE B C 1
ATOM 4615 O O . PHE B 1 204 ? 21.406 33.5 12.547 1 98.12 204 PHE B O 1
ATOM 4622 N N . HIS B 1 205 ? 20.891 32.469 10.617 1 97.62 205 HIS B N 1
ATOM 4623 C CA . HIS B 1 205 ? 21.703 33.438 9.883 1 97.62 205 HIS B CA 1
ATOM 4624 C C . HIS B 1 205 ? 21.141 34.844 10.008 1 97.62 205 HIS B C 1
ATOM 4626 O O . HIS B 1 205 ? 21.875 35.812 10.18 1 97.62 205 HIS B O 1
ATOM 4632 N N . ALA B 1 206 ? 19.891 34.969 9.852 1 98.25 206 ALA B N 1
ATOM 4633 C CA . ALA B 1 206 ? 19.234 36.25 10.008 1 98.25 206 ALA B CA 1
ATOM 4634 C C . ALA B 1 206 ? 19.469 36.844 11.398 1 98.25 206 ALA B C 1
ATOM 4636 O O . ALA B 1 206 ? 19.75 38.031 11.547 1 98.25 206 ALA B O 1
ATOM 4637 N N . MET B 1 207 ? 19.391 36.031 12.43 1 98.31 207 MET B N 1
ATOM 4638 C CA . MET B 1 207 ? 19.594 36.5 13.805 1 98.31 207 MET B CA 1
ATOM 4639 C C . MET B 1 207 ? 21.031 36.938 14.031 1 98.31 207 MET B C 1
ATOM 4641 O O . MET B 1 207 ? 21.266 37.938 14.711 1 98.31 207 MET B O 1
ATOM 4645 N N . GLU B 1 208 ? 21.906 36.188 13.453 1 98 208 GLU B N 1
ATOM 4646 C CA . GLU B 1 208 ? 23.312 36.562 13.578 1 98 208 GLU B CA 1
ATOM 4647 C C . GLU B 1 208 ? 23.609 37.875 12.898 1 98 208 GLU B C 1
ATOM 4649 O O . GLU B 1 208 ? 24.391 38.688 13.406 1 98 208 GLU B O 1
ATOM 4654 N N . GLU B 1 209 ? 23.031 38.031 11.773 1 97.62 209 GLU B N 1
ATOM 4655 C CA . GLU B 1 209 ? 23.188 39.281 11.078 1 97.62 209 GLU B CA 1
ATOM 4656 C C . GLU B 1 209 ? 22.625 40.438 11.906 1 97.62 209 GLU B C 1
ATOM 4658 O O . GLU B 1 209 ? 23.203 41.531 11.938 1 97.62 209 GLU B O 1
ATOM 4663 N N . LEU B 1 210 ? 21.547 40.281 12.547 1 97.81 210 LEU B N 1
ATOM 4664 C CA . LEU B 1 210 ? 20.953 41.281 13.422 1 97.81 210 LEU B CA 1
ATOM 4665 C C . LEU B 1 210 ? 21.891 41.625 14.562 1 97.81 210 LEU B C 1
ATOM 4667 O O . LEU B 1 210 ? 22.062 42.812 14.891 1 97.81 210 LEU B O 1
ATOM 4671 N N . LYS B 1 211 ? 22.438 40.625 15.133 1 97.38 211 LYS B N 1
ATOM 4672 C CA . LYS B 1 211 ? 23.375 40.812 16.234 1 97.38 211 LYS B CA 1
ATOM 4673 C C . LYS B 1 211 ? 24.609 41.594 15.766 1 97.38 211 LYS B C 1
ATOM 4675 O O . LYS B 1 211 ? 25.047 42.531 16.453 1 97.38 211 LYS B O 1
ATOM 4680 N N . LYS B 1 212 ? 25.094 41.219 14.664 1 97 212 LYS B N 1
ATOM 4681 C CA . LYS B 1 212 ? 26.266 41.875 14.102 1 97 212 LYS B CA 1
ATOM 4682 C C . LYS B 1 212 ? 25.984 43.344 13.82 1 97 212 LYS B C 1
ATOM 4684 O O . LYS B 1 212 ? 26.891 44.188 13.914 1 97 212 LYS B O 1
ATOM 4689 N N . ALA B 1 213 ? 24.781 43.625 13.492 1 97 213 ALA B N 1
ATOM 4690 C CA . ALA B 1 213 ? 24.375 45 13.172 1 97 213 ALA B CA 1
ATOM 4691 C C . ALA B 1 213 ? 24.156 45.812 14.445 1 97 213 ALA B C 1
ATOM 4693 O O . ALA B 1 213 ? 23.828 47 14.375 1 97 213 ALA B O 1
ATOM 4694 N N . GLY B 1 214 ? 24.219 45.219 15.602 1 96.38 214 GLY B N 1
ATOM 4695 C CA . GLY B 1 214 ? 24.109 45.938 16.875 1 96.38 214 GLY B CA 1
ATOM 4696 C C . GLY B 1 214 ? 22.688 46.031 17.375 1 96.38 214 GLY B C 1
ATOM 4697 O O . GLY B 1 214 ? 22.406 46.844 18.281 1 96.38 214 GLY B O 1
ATOM 4698 N N . CYS B 1 215 ? 21.828 45.25 16.828 1 97.19 215 CYS B N 1
ATOM 4699 C CA . CYS B 1 215 ? 20.438 45.312 17.266 1 97.19 215 CYS B CA 1
ATOM 4700 C C . CYS B 1 215 ? 20.266 44.625 18.609 1 97.19 215 CYS B C 1
ATOM 4702 O O . CYS B 1 215 ? 20.906 43.594 18.875 1 97.19 215 CYS B O 1
ATOM 4704 N N . ASP B 1 216 ? 19.469 45.281 19.391 1 95.31 216 ASP B N 1
ATOM 4705 C CA . ASP B 1 216 ? 19.109 44.656 20.672 1 95.31 216 ASP B CA 1
ATOM 4706 C C . ASP B 1 216 ? 17.797 43.875 20.562 1 95.31 216 ASP B C 1
ATOM 4708 O O . ASP B 1 216 ? 16.766 44.438 20.188 1 95.31 216 ASP B O 1
ATOM 4712 N N . PHE B 1 217 ? 17.859 42.594 20.797 1 97.69 217 PHE B N 1
ATOM 4713 C CA . PHE B 1 217 ? 16.672 41.75 20.719 1 97.69 217 PHE B CA 1
ATOM 4714 C C . PHE B 1 217 ? 16.859 40.5 21.594 1 97.69 217 PHE B C 1
ATOM 4716 O O . PHE B 1 217 ? 17.969 40.219 22.047 1 97.69 217 PHE B O 1
ATOM 4723 N N . LYS B 1 218 ? 15.773 39.875 21.891 1 97.81 218 LYS B N 1
ATOM 4724 C CA . LYS B 1 218 ? 15.758 38.594 22.578 1 97.81 218 LYS B CA 1
ATOM 4725 C C . LYS B 1 218 ? 15.172 37.5 21.688 1 97.81 218 LYS B C 1
ATOM 4727 O O . LYS B 1 218 ? 14.336 37.75 20.828 1 97.81 218 LYS B O 1
ATOM 4732 N N . LEU B 1 219 ? 15.664 36.344 21.953 1 97.62 219 LEU B N 1
ATOM 4733 C CA . LEU B 1 219 ? 15.336 35.219 21.047 1 97.62 219 LEU B CA 1
ATOM 4734 C C . LEU B 1 219 ? 14.703 34.062 21.828 1 97.62 219 LEU B C 1
ATOM 4736 O O . LEU B 1 219 ? 15.203 33.688 22.875 1 97.62 219 LEU B O 1
ATOM 4740 N N . ILE B 1 220 ? 13.562 33.594 21.328 1 97.56 220 ILE B N 1
ATOM 4741 C CA . ILE B 1 220 ? 12.883 32.406 21.844 1 97.56 220 ILE B CA 1
ATOM 4742 C C . ILE B 1 220 ? 12.836 31.344 20.75 1 97.56 220 ILE B C 1
ATOM 4744 O O . ILE B 1 220 ? 12.133 31.484 19.75 1 97.56 220 ILE B O 1
ATOM 4748 N N . VAL B 1 221 ? 13.609 30.312 20.938 1 96.94 221 VAL B N 1
ATOM 4749 C CA . VAL B 1 221 ? 13.609 29.188 20.016 1 96.94 221 VAL B CA 1
ATOM 4750 C C . VAL B 1 221 ? 12.852 28.016 20.641 1 96.94 221 VAL B C 1
ATOM 4752 O O . VAL B 1 221 ? 13.289 27.438 21.641 1 96.94 221 VAL B O 1
ATOM 4755 N N . LEU B 1 222 ? 11.734 27.672 19.969 1 94.31 222 LEU B N 1
ATOM 4756 C CA . LEU B 1 222 ? 10.875 26.609 20.469 1 94.31 222 LEU B CA 1
ATOM 4757 C C . LEU B 1 222 ? 10.961 25.375 19.562 1 94.31 222 LEU B C 1
ATOM 4759 O O . LEU B 1 222 ? 11.453 25.453 18.438 1 94.31 222 LEU B O 1
ATOM 4763 N N . GLY B 1 223 ? 10.43 24.25 20.109 1 87.56 223 GLY B N 1
ATOM 4764 C CA . GLY B 1 223 ? 10.242 23.094 19.25 1 87.56 223 GLY B CA 1
ATOM 4765 C C . GLY B 1 223 ? 10.898 21.828 19.781 1 87.56 223 GLY B C 1
ATOM 4766 O O . GLY B 1 223 ? 11.867 21.906 20.531 1 87.56 223 GLY B O 1
ATOM 4767 N N . GLN B 1 224 ? 10.375 20.797 19.328 1 79.69 224 GLN B N 1
ATOM 4768 C CA . GLN B 1 224 ? 10.836 19.469 19.703 1 79.69 224 GLN B CA 1
ATOM 4769 C C . GLN B 1 224 ? 12.062 19.062 18.891 1 79.69 224 GLN B C 1
ATOM 4771 O O . GLN B 1 224 ? 12.203 19.453 17.734 1 79.69 224 GLN B O 1
ATOM 4776 N N . ARG B 1 225 ? 12.93 18.375 19.609 1 79.44 225 ARG B N 1
ATOM 4777 C CA . ARG B 1 225 ? 14.125 17.797 19 1 79.44 225 ARG B CA 1
ATOM 4778 C C . ARG B 1 225 ? 13.891 16.344 18.594 1 79.44 225 ARG B C 1
ATOM 4780 O O . ARG B 1 225 ? 13.242 15.594 19.328 1 79.44 225 ARG B O 1
ATOM 4787 N N . TYR B 1 226 ? 14.289 16.078 17.422 1 73.81 226 TYR B N 1
ATOM 4788 C CA . TYR B 1 226 ? 14.266 14.672 17.016 1 73.81 226 TYR B CA 1
ATOM 4789 C C . TYR B 1 226 ? 15.672 14.102 16.938 1 73.81 226 TYR B C 1
ATOM 4791 O O . TYR B 1 226 ? 16.641 14.75 17.375 1 73.81 226 TYR B O 1
ATOM 4799 N N . ASP B 1 227 ? 15.828 12.945 16.453 1 68.56 227 ASP B N 1
ATOM 4800 C CA . ASP B 1 227 ? 17.094 12.211 16.516 1 68.56 227 ASP B CA 1
ATOM 4801 C C . ASP B 1 227 ? 18.203 12.961 15.773 1 68.56 227 ASP B C 1
ATOM 4803 O O . ASP B 1 227 ? 19.328 13.055 16.25 1 68.56 227 ASP B O 1
ATOM 4807 N N . GLU B 1 228 ? 17.812 13.539 14.641 1 82 228 GLU B N 1
ATOM 4808 C CA . GLU B 1 228 ? 18.812 14.266 13.875 1 82 228 GLU B CA 1
ATOM 4809 C C . GLU B 1 228 ? 18.547 15.766 13.898 1 82 228 GLU B C 1
ATOM 4811 O O . GLU B 1 228 ? 17.609 16.25 13.25 1 82 228 GLU B O 1
ATOM 4816 N N . VAL B 1 229 ? 19.344 16.484 14.695 1 86.75 229 VAL B N 1
ATOM 4817 C CA . VAL B 1 229 ? 19.203 17.922 14.797 1 86.75 229 VAL B CA 1
ATOM 4818 C C . VAL B 1 229 ? 20.25 18.594 13.906 1 86.75 229 VAL B C 1
ATOM 4820 O O . VAL B 1 229 ? 21.438 18.25 13.945 1 86.75 229 VAL B O 1
ATOM 4823 N N . PRO B 1 230 ? 19.797 19.516 13.078 1 91.25 230 PRO B N 1
ATOM 4824 C CA . PRO B 1 230 ? 20.766 20.25 12.258 1 91.25 230 PRO B CA 1
ATOM 4825 C C . PRO B 1 230 ? 21.859 20.906 13.078 1 91.25 230 PRO B C 1
ATOM 4827 O O . PRO B 1 230 ? 21.594 21.422 14.172 1 91.25 230 PRO B O 1
ATOM 4830 N N . GLU B 1 231 ? 23 20.922 12.516 1 93.25 231 GLU B N 1
ATOM 4831 C CA . GLU B 1 231 ? 24.188 21.406 13.203 1 93.25 231 GLU B CA 1
ATOM 4832 C C . GLU B 1 231 ? 24.078 22.906 13.508 1 93.25 231 GLU B C 1
ATOM 4834 O O . GLU B 1 231 ? 24.688 23.391 14.453 1 93.25 231 GLU B O 1
ATOM 4839 N N . VAL B 1 232 ? 23.297 23.547 12.789 1 95.75 232 VAL B N 1
ATOM 4840 C CA . VAL B 1 232 ? 23.172 25 12.891 1 95.75 232 VAL B CA 1
ATOM 4841 C C . VAL B 1 232 ? 22.656 25.391 14.273 1 95.75 232 VAL B C 1
ATOM 4843 O O . VAL B 1 232 ? 22.969 26.469 14.781 1 95.75 232 VAL B O 1
ATOM 4846 N N . PHE B 1 233 ? 21.938 24.531 14.945 1 95.94 233 PHE B N 1
ATOM 4847 C CA . PHE B 1 233 ? 21.391 24.828 16.25 1 95.94 233 PHE B CA 1
ATOM 4848 C C . PHE B 1 233 ? 22.484 24.984 17.297 1 95.94 233 PHE B C 1
ATOM 4850 O O . PHE B 1 233 ? 22.469 25.906 18.109 1 95.94 233 PHE B O 1
ATOM 4857 N N . GLU B 1 234 ? 23.391 24.109 17.188 1 94.62 234 GLU B N 1
ATOM 4858 C CA . GLU B 1 234 ? 24.5 24.172 18.141 1 94.62 234 GLU B CA 1
ATOM 4859 C C . GLU B 1 234 ? 25.344 25.422 17.922 1 94.62 234 GLU B C 1
ATOM 4861 O O . GLU B 1 234 ? 25.703 26.109 18.875 1 94.62 234 GLU B O 1
ATOM 4866 N N . LYS B 1 235 ? 25.656 25.656 16.75 1 96.5 235 LYS B N 1
ATOM 4867 C CA . LYS B 1 235 ? 26.438 26.844 16.406 1 96.5 235 LYS B CA 1
ATOM 4868 C C . LYS B 1 235 ? 25.703 28.109 16.828 1 96.5 235 LYS B C 1
ATOM 4870 O O . LYS B 1 235 ? 26.312 29.016 17.406 1 96.5 235 LYS B O 1
ATOM 4875 N N . ALA B 1 236 ? 24.453 28.172 16.5 1 97.06 236 ALA B N 1
ATOM 4876 C CA . ALA B 1 236 ? 23.641 29.359 16.797 1 97.06 236 ALA B CA 1
ATOM 4877 C C . ALA B 1 236 ? 23.5 29.562 18.312 1 97.06 236 ALA B C 1
ATOM 4879 O O . ALA B 1 236 ? 23.469 30.688 18.781 1 97.06 236 ALA B O 1
ATOM 4880 N N . ARG B 1 237 ? 23.375 28.453 19.031 1 96.44 237 ARG B N 1
ATOM 4881 C CA . ARG B 1 237 ? 23.234 28.547 20.469 1 96.44 237 ARG B CA 1
ATOM 4882 C C . ARG B 1 237 ? 24.438 29.266 21.094 1 96.44 237 ARG B C 1
ATOM 4884 O O . ARG B 1 237 ? 24.281 30.031 22.047 1 96.44 237 ARG B O 1
ATOM 4891 N N . VAL B 1 238 ? 25.531 29.031 20.547 1 97.06 238 VAL B N 1
ATOM 4892 C CA . VAL B 1 238 ? 26.766 29.641 21.047 1 97.06 238 VAL B CA 1
ATOM 4893 C C . VAL B 1 238 ? 26.844 31.094 20.594 1 97.06 238 VAL B C 1
ATOM 4895 O O . VAL B 1 238 ? 27.047 32 21.406 1 97.06 238 VAL B O 1
ATOM 4898 N N . SER B 1 239 ? 26.672 31.297 19.391 1 96.94 239 SER B N 1
ATOM 4899 C CA . SER B 1 239 ? 26.859 32.625 18.812 1 96.94 239 SER B CA 1
ATOM 4900 C C . SER B 1 239 ? 25.812 33.594 19.312 1 96.94 239 SER B C 1
ATOM 4902 O O . SER B 1 239 ? 26.078 34.812 19.406 1 96.94 239 SER B O 1
ATOM 4904 N N . LEU B 1 240 ? 24.641 33.125 19.656 1 98 240 LEU B N 1
ATOM 4905 C CA . LEU B 1 240 ? 23.531 34 20.047 1 98 240 LEU B CA 1
ATOM 4906 C C . LEU B 1 240 ? 23.219 33.844 21.531 1 98 240 LEU B C 1
ATOM 4908 O O . LEU B 1 240 ? 22.125 34.219 21.969 1 98 240 LEU B O 1
ATOM 4912 N N . SER B 1 241 ? 24.109 33.344 22.312 1 97.19 241 SER B N 1
ATOM 4913 C CA . SER B 1 241 ? 23.906 32.969 23.703 1 97.19 241 SER B CA 1
ATOM 4914 C C . SER B 1 241 ? 23.391 34.125 24.516 1 97.19 241 SER B C 1
ATOM 4916 O O . SER B 1 241 ? 22.5 33.969 25.359 1 97.19 241 SER B O 1
ATOM 4918 N N . SER B 1 242 ? 23.859 35.281 24.297 1 96.88 242 SER B N 1
ATOM 4919 C CA . SER B 1 242 ? 23.484 36.469 25.078 1 96.88 242 SER B CA 1
ATOM 4920 C C . SER B 1 242 ? 22.078 36.938 24.719 1 96.88 242 SER B C 1
ATOM 4922 O O . SER B 1 242 ? 21.469 37.688 25.469 1 96.88 242 SER B O 1
ATOM 4924 N N . ASN B 1 243 ? 21.547 36.531 23.656 1 97.62 243 ASN B N 1
ATOM 4925 C CA . ASN B 1 243 ? 20.234 36.969 23.172 1 97.62 243 ASN B CA 1
ATOM 4926 C C . ASN B 1 243 ? 19.141 36 23.516 1 97.62 243 ASN B C 1
ATOM 4928 O O . ASN B 1 243 ? 17.953 36.312 23.422 1 97.62 243 ASN B O 1
ATOM 4932 N N . ILE B 1 244 ? 19.469 34.812 23.953 1 97.38 244 ILE B N 1
ATOM 4933 C CA . ILE B 1 244 ? 18.516 33.719 24.062 1 97.38 244 ILE B CA 1
ATOM 4934 C C . ILE B 1 244 ? 17.781 33.781 25.406 1 97.38 244 ILE B C 1
ATOM 4936 O O . ILE B 1 244 ? 18.422 33.875 26.453 1 97.38 244 ILE B O 1
ATOM 4940 N N . ILE B 1 245 ? 16.484 33.688 25.297 1 95.06 245 ILE B N 1
ATOM 4941 C CA . ILE B 1 245 ? 15.633 33.625 26.469 1 95.06 245 ILE B CA 1
ATOM 4942 C C . ILE B 1 245 ? 15.18 32.188 26.703 1 95.06 245 ILE B C 1
ATOM 4944 O O . ILE B 1 245 ? 14.977 31.766 27.844 1 95.06 245 ILE B O 1
ATOM 4948 N N . HIS B 1 246 ? 14.93 31.516 25.672 1 96.31 246 HIS B N 1
ATOM 4949 C CA . HIS B 1 246 ? 14.469 30.125 25.703 1 96.31 246 HIS B CA 1
ATOM 4950 C C . HIS B 1 246 ? 15.039 29.328 24.531 1 96.31 246 HIS B C 1
ATOM 4952 O O . HIS B 1 246 ? 15.18 29.859 23.422 1 96.31 246 HIS B O 1
ATOM 4958 N N . TRP B 1 247 ? 15.352 28.109 24.844 1 95.81 247 TRP B N 1
ATOM 4959 C CA . TRP B 1 247 ? 15.969 27.234 23.844 1 95.81 247 TRP B CA 1
ATOM 4960 C C . TRP B 1 247 ? 15.461 25.812 23.969 1 95.81 247 TRP B C 1
ATOM 4962 O O . TRP B 1 247 ? 15.867 25.078 24.891 1 95.81 247 TRP B O 1
ATOM 4972 N N . GLY B 1 248 ? 14.633 25.469 23.016 1 93.31 248 GLY B N 1
ATOM 4973 C CA . GLY B 1 248 ? 14.188 24.078 23.016 1 93.31 248 GLY B CA 1
ATOM 4974 C C . GLY B 1 248 ? 12.703 23.938 23.297 1 93.31 248 GLY B C 1
ATOM 4975 O O . GLY B 1 248 ? 11.93 24.875 23.094 1 93.31 248 GLY B O 1
ATOM 4976 N N . TYR B 1 249 ? 12.359 22.719 23.609 1 91.19 249 TYR B N 1
ATOM 4977 C CA . TYR B 1 249 ? 10.961 22.344 23.797 1 91.19 249 TYR B CA 1
ATOM 4978 C C . TYR B 1 249 ? 10.414 22.969 25.078 1 91.19 249 TYR B C 1
ATOM 4980 O O . TYR B 1 249 ? 11.094 22.984 26.109 1 91.19 249 TYR B O 1
ATOM 4988 N N . ALA B 1 250 ? 9.172 23.578 24.906 1 91 250 ALA B N 1
ATOM 4989 C CA . ALA B 1 250 ? 8.469 24.016 26.109 1 91 250 ALA B CA 1
ATOM 4990 C C . ALA B 1 250 ? 7.938 22.844 26.906 1 91 250 ALA B C 1
ATOM 4992 O O . ALA B 1 250 ? 7.324 21.922 26.344 1 91 250 ALA B O 1
ATOM 4993 N N . PRO B 1 251 ? 8.109 22.766 28.125 1 87.5 251 PRO B N 1
ATOM 4994 C CA . PRO B 1 251 ? 7.75 21.609 28.953 1 87.5 251 PRO B CA 1
ATOM 4995 C C . PRO B 1 251 ? 6.242 21.391 29.031 1 87.5 251 PRO B C 1
ATOM 4997 O O . PRO B 1 251 ? 5.793 20.297 29.406 1 87.5 251 PRO B O 1
ATOM 5000 N N . SER B 1 252 ? 5.441 22.453 28.844 1 89.56 252 SER B N 1
ATOM 5001 C CA . SER B 1 252 ? 3.988 22.344 28.875 1 89.56 252 SER B CA 1
ATOM 5002 C C . SER B 1 252 ? 3.35 23.281 27.844 1 89.56 252 SER B C 1
ATOM 5004 O O . SER B 1 252 ? 4 24.203 27.359 1 89.56 252 SER B O 1
ATOM 5006 N N . LYS B 1 253 ? 2.119 22.984 27.609 1 86.94 253 LYS B N 1
ATOM 5007 C CA . LYS B 1 253 ? 1.358 23.844 26.719 1 86.94 253 LYS B CA 1
ATOM 5008 C C . LYS B 1 253 ? 1.238 25.266 27.281 1 86.94 253 LYS B C 1
ATOM 5010 O O . LYS B 1 253 ? 1.284 26.234 26.531 1 86.94 253 LYS B O 1
ATOM 5015 N N . GLU B 1 254 ? 1.128 25.328 28.547 1 91.19 254 GLU B N 1
ATOM 5016 C CA . GLU B 1 254 ? 1.017 26.625 29.203 1 91.19 254 GLU B CA 1
ATOM 5017 C C . GLU B 1 254 ? 2.289 27.438 29.031 1 91.19 254 GLU B C 1
ATOM 5019 O O . GLU B 1 254 ? 2.223 28.641 28.734 1 91.19 254 GLU B O 1
ATOM 5024 N N . LYS B 1 255 ? 3.379 26.812 29.281 1 93.81 255 LYS B N 1
ATOM 5025 C CA . LYS B 1 255 ? 4.648 27.516 29.094 1 93.81 255 LYS B CA 1
ATOM 5026 C C . LYS B 1 255 ? 4.844 27.922 27.641 1 93.81 255 LYS B C 1
ATOM 5028 O O . LYS B 1 255 ? 5.355 29.016 27.359 1 93.81 255 LYS B O 1
ATOM 5033 N N . PHE B 1 256 ? 4.504 27.078 26.797 1 92.88 256 PHE B N 1
ATOM 5034 C CA . PHE B 1 256 ? 4.562 27.375 25.375 1 92.88 256 PHE B CA 1
ATOM 5035 C C . PHE B 1 256 ? 3.777 28.641 25.047 1 92.88 256 PHE B C 1
ATOM 5037 O O . PHE B 1 256 ? 4.301 29.562 24.422 1 92.88 256 PHE B O 1
ATOM 5044 N N . LEU B 1 257 ? 2.578 28.719 25.531 1 92 257 LEU B N 1
ATOM 5045 C CA . LEU B 1 257 ? 1.707 29.859 25.281 1 92 257 LEU B CA 1
ATOM 5046 C C . LEU B 1 257 ? 2.258 31.109 25.938 1 92 257 LEU B C 1
ATOM 5048 O O . LEU B 1 257 ? 2.143 32.219 25.391 1 92 257 LEU B O 1
ATOM 5052 N N . GLN B 1 258 ? 2.791 30.922 27.062 1 93.56 258 GLN B N 1
ATOM 5053 C CA . GLN B 1 258 ? 3.402 32.062 27.75 1 93.56 258 GLN B CA 1
ATOM 5054 C C . GLN B 1 258 ? 4.539 32.656 26.922 1 93.56 258 GLN B C 1
ATOM 5056 O O . GLN B 1 258 ? 4.664 33.875 26.812 1 93.56 258 GLN B O 1
ATOM 5061 N N . LEU B 1 259 ? 5.312 31.766 26.438 1 95.44 259 LEU B N 1
ATOM 5062 C CA . LEU B 1 259 ? 6.434 32.219 25.609 1 95.44 259 LEU B CA 1
ATOM 5063 C C . LEU B 1 259 ? 5.941 32.906 24.359 1 95.44 259 LEU B C 1
ATOM 5065 O O . LEU B 1 259 ? 6.508 33.938 23.953 1 95.44 259 LEU B O 1
ATOM 5069 N N . LEU B 1 260 ? 4.906 32.438 23.781 1 95.06 260 LEU B N 1
ATOM 5070 C CA . LEU B 1 260 ? 4.32 33.094 22.609 1 95.06 260 LEU B CA 1
ATOM 5071 C C . LEU B 1 260 ? 3.762 34.469 22.969 1 95.06 260 LEU B C 1
ATOM 5073 O O . LEU B 1 260 ? 3.98 35.438 22.25 1 95.06 260 LEU B O 1
ATOM 5077 N N . ARG B 1 261 ? 3.152 34.531 24.078 1 93.56 261 ARG B N 1
ATOM 5078 C CA . ARG B 1 261 ? 2.523 35.781 24.516 1 93.56 261 ARG B CA 1
ATOM 5079 C C . ARG B 1 261 ? 3.574 36.812 24.859 1 93.56 261 ARG B C 1
ATOM 5081 O O . ARG B 1 261 ? 3.299 38.031 24.797 1 93.56 261 ARG B O 1
ATOM 5088 N N . ASN B 1 262 ? 4.715 36.312 25.172 1 93.44 262 ASN B N 1
ATOM 5089 C CA . ASN B 1 262 ? 5.805 37.219 25.516 1 93.44 262 ASN B CA 1
ATOM 5090 C C . ASN B 1 262 ? 6.617 37.625 24.281 1 93.44 262 ASN B C 1
ATOM 5092 O O . ASN B 1 262 ? 7.668 38.25 24.391 1 93.44 262 ASN B O 1
ATOM 5096 N N . SER B 1 263 ? 6.121 37.312 23.141 1 95.75 263 SER B N 1
ATOM 5097 C CA . SER B 1 263 ? 6.867 37.594 21.906 1 95.75 263 SER B CA 1
ATOM 5098 C C . SER B 1 263 ? 6.227 38.719 21.125 1 95.75 263 SER B C 1
ATOM 5100 O O . SER B 1 263 ? 5.008 38.906 21.141 1 95.75 263 SER B O 1
ATOM 5102 N N . ASP B 1 264 ? 7.102 39.438 20.453 1 96.31 264 ASP B N 1
ATOM 5103 C CA . ASP B 1 264 ? 6.633 40.531 19.609 1 96.31 264 ASP B CA 1
ATOM 5104 C C . ASP B 1 264 ? 6.492 40.094 18.156 1 96.31 264 ASP B C 1
ATOM 5106 O O . ASP B 1 264 ? 5.66 40.625 17.422 1 96.31 264 ASP B O 1
ATOM 5110 N N . ILE B 1 265 ? 7.367 39.219 17.781 1 97.69 265 ILE B N 1
ATOM 5111 C CA . ILE B 1 265 ? 7.414 38.75 16.406 1 97.69 265 ILE B CA 1
ATOM 5112 C C . ILE B 1 265 ? 7.52 37.219 16.391 1 97.69 265 ILE B C 1
ATOM 5114 O O . ILE B 1 265 ? 8.273 36.625 17.172 1 97.69 265 ILE B O 1
ATOM 5118 N N . VAL B 1 266 ? 6.73 36.594 15.578 1 98.25 266 VAL B N 1
ATOM 5119 C CA . VAL B 1 266 ? 6.871 35.188 15.305 1 98.25 266 VAL B CA 1
ATOM 5120 C C . VAL B 1 266 ? 7.363 34.969 13.875 1 98.25 266 VAL B C 1
ATOM 5122 O O . VAL B 1 266 ? 6.75 35.469 12.922 1 98.25 266 VAL B O 1
ATOM 5125 N N . VAL B 1 267 ? 8.461 34.25 13.734 1 98.69 267 VAL B N 1
ATOM 5126 C CA . VAL B 1 267 ? 9.109 34.125 12.438 1 98.69 267 VAL B CA 1
ATOM 5127 C C . VAL B 1 267 ? 9.023 32.688 11.961 1 98.69 267 VAL B C 1
ATOM 5129 O O . VAL B 1 267 ? 9.211 31.75 12.75 1 98.69 267 VAL B O 1
ATOM 5132 N N . SER B 1 268 ? 8.672 32.531 10.719 1 98.69 268 SER B N 1
ATOM 5133 C CA . SER B 1 268 ? 8.859 31.25 10.07 1 98.69 268 SER B CA 1
ATOM 5134 C C . SER B 1 268 ? 9.828 31.359 8.898 1 98.69 268 SER B C 1
ATOM 5136 O O . SER B 1 268 ? 9.82 32.344 8.164 1 98.69 268 SER B O 1
ATOM 5138 N N . THR B 1 269 ? 10.664 30.391 8.812 1 98.25 269 THR B N 1
ATOM 5139 C CA . THR B 1 269 ? 11.578 30.219 7.684 1 98.25 269 THR B CA 1
ATOM 5140 C C . THR B 1 269 ? 11.375 28.859 7.023 1 98.25 269 THR B C 1
ATOM 5142 O O . THR B 1 269 ? 12.281 28.344 6.363 1 98.25 269 THR B O 1
ATOM 5145 N N . ALA B 1 270 ? 10.203 28.344 7.191 1 96.56 270 ALA B N 1
ATOM 5146 C CA . ALA B 1 270 ? 9.914 26.969 6.789 1 96.56 270 ALA B CA 1
ATOM 5147 C C . ALA B 1 270 ? 10.031 26.812 5.277 1 96.56 270 ALA B C 1
ATOM 5149 O O . ALA B 1 270 ? 9.586 27.672 4.52 1 96.56 270 ALA B O 1
ATOM 5150 N N . LEU B 1 271 ? 10.625 25.672 4.941 1 94.94 271 LEU B N 1
ATOM 5151 C CA . LEU B 1 271 ? 10.688 25.25 3.547 1 94.94 271 LEU B CA 1
ATOM 5152 C C . LEU B 1 271 ? 9.531 24.312 3.205 1 94.94 271 LEU B C 1
ATOM 5154 O O . LEU B 1 271 ? 9.211 24.125 2.031 1 94.94 271 LEU B O 1
ATOM 5158 N N . HIS B 1 272 ? 8.922 23.797 4.223 1 93.88 272 HIS B N 1
ATOM 5159 C CA . HIS B 1 272 ? 7.754 22.922 4.105 1 93.88 272 HIS B CA 1
ATOM 5160 C C . HIS B 1 272 ? 6.762 23.172 5.234 1 93.88 272 HIS B C 1
ATOM 5162 O O . HIS B 1 272 ? 7.137 23.141 6.41 1 93.88 272 HIS B O 1
ATOM 5168 N N . GLU B 1 273 ? 5.559 23.391 4.844 1 95 273 GLU B N 1
ATOM 5169 C CA . GLU B 1 273 ? 4.461 23.688 5.766 1 95 273 GLU B CA 1
ATOM 5170 C C . GLU B 1 273 ? 3.121 23.703 5.039 1 95 273 GLU B C 1
ATOM 5172 O O . GLU B 1 273 ? 2.977 24.344 4 1 95 273 GLU B O 1
ATOM 5177 N N . PHE B 1 274 ? 2.15 23 5.59 1 96.75 274 PHE B N 1
ATOM 5178 C CA . PHE B 1 274 ? 0.875 22.938 4.887 1 96.75 274 PHE B CA 1
ATOM 5179 C C . PHE B 1 274 ? -0.131 23.891 5.516 1 96.75 274 PHE B C 1
ATOM 5181 O O . PHE B 1 274 ? -1.165 24.203 4.914 1 96.75 274 PHE B O 1
ATOM 5188 N N . TYR B 1 275 ? 0.107 24.297 6.734 1 97.5 275 TYR B N 1
ATOM 5189 C CA . TYR B 1 275 ? -0.832 25.188 7.406 1 97.5 275 TYR B CA 1
ATOM 5190 C C . TYR B 1 275 ? -0.094 26.219 8.258 1 97.5 275 TYR B C 1
ATOM 5192 O O . TYR B 1 275 ? 0.145 27.344 7.812 1 97.5 275 TYR B O 1
ATOM 5200 N N . GLY B 1 276 ? 0.599 25.844 9.297 1 95.81 276 GLY B N 1
ATOM 5201 C CA . GLY B 1 276 ? 1.336 26.766 10.148 1 95.81 276 GLY B CA 1
ATOM 5202 C C . GLY B 1 276 ? 0.612 27.078 11.445 1 95.81 276 GLY B C 1
ATOM 5203 O O . GLY B 1 276 ? 0.443 28.25 11.797 1 95.81 276 GLY B O 1
ATOM 5204 N N . VAL B 1 277 ? 0.301 26.031 12.102 1 95.69 277 VAL B N 1
ATOM 5205 C CA . VAL B 1 277 ? -0.474 26.156 13.328 1 95.69 277 VAL B CA 1
ATOM 5206 C C . VAL B 1 277 ? 0.296 27 14.344 1 95.69 277 VAL B C 1
ATOM 5208 O O . VAL B 1 277 ? -0.255 27.938 14.922 1 95.69 277 VAL B O 1
ATOM 5211 N N . ALA B 1 278 ? 1.521 26.734 14.492 1 94.31 278 ALA B N 1
ATOM 5212 C CA . ALA B 1 278 ? 2.332 27.422 15.5 1 94.31 278 ALA B CA 1
ATOM 5213 C C . ALA B 1 278 ? 2.463 28.906 15.195 1 94.31 278 ALA B C 1
ATOM 5215 O O . ALA B 1 278 ? 2.443 29.734 16.109 1 94.31 278 ALA B O 1
ATOM 5216 N N . VAL B 1 279 ? 2.631 29.234 13.969 1 97.5 279 VAL B N 1
ATOM 5217 C CA . VAL B 1 279 ? 2.736 30.625 13.57 1 97.5 279 VAL B CA 1
ATOM 5218 C C . VAL B 1 279 ? 1.413 31.344 13.828 1 97.5 279 VAL B C 1
ATOM 5220 O O . VAL B 1 279 ? 1.396 32.469 14.359 1 97.5 279 VAL B O 1
ATOM 5223 N N . LEU B 1 280 ? 0.345 30.672 13.484 1 97.5 280 LEU B N 1
ATOM 5224 C CA . LEU B 1 280 ? -0.97 31.25 13.758 1 97.5 280 LEU B CA 1
ATOM 5225 C C . LEU B 1 280 ? -1.185 31.438 15.258 1 97.5 280 LEU B C 1
ATOM 5227 O O . LEU B 1 280 ? -1.735 32.438 15.688 1 97.5 280 LEU B O 1
ATOM 5231 N N . GLU B 1 281 ? -0.775 30.484 16 1 96.25 281 GLU B N 1
ATOM 5232 C CA . GLU B 1 281 ? -0.875 30.609 17.453 1 96.25 281 GLU B CA 1
ATOM 5233 C C . GLU B 1 281 ? -0.049 31.781 17.953 1 96.25 281 GLU B C 1
ATOM 5235 O O . GLU B 1 281 ? -0.47 32.5 18.875 1 96.25 281 GLU B O 1
ATOM 5240 N N . GLY B 1 282 ? 1.109 31.953 17.406 1 96.25 282 GLY B N 1
ATOM 5241 C CA . GLY B 1 282 ? 1.896 33.125 17.719 1 96.25 282 GLY B CA 1
ATOM 5242 C C . GLY B 1 282 ? 1.171 34.438 17.406 1 96.25 282 GLY B C 1
ATOM 5243 O O . GLY B 1 282 ? 1.14 35.344 18.25 1 96.25 282 GLY B O 1
ATOM 5244 N N . ALA B 1 283 ? 0.586 34.469 16.281 1 96.94 283 ALA B N 1
ATOM 5245 C CA . ALA B 1 283 ? -0.164 35.656 15.875 1 96.94 283 ALA B CA 1
ATOM 5246 C C . ALA B 1 283 ? -1.348 35.875 16.812 1 96.94 283 ALA B C 1
ATOM 5248 O O . ALA B 1 283 ? -1.593 37.031 17.234 1 96.94 283 ALA B O 1
ATOM 5249 N N . PHE B 1 284 ? -2.051 34.844 17.156 1 96.81 284 PHE B N 1
ATOM 5250 C CA . PHE B 1 284 ? -3.17 34.938 18.078 1 96.81 284 PHE B CA 1
ATOM 5251 C C . PHE B 1 284 ? -2.699 35.406 19.453 1 96.81 284 PHE B C 1
ATOM 5253 O O . PHE B 1 284 ? -3.457 36.062 20.188 1 96.81 284 PHE B O 1
ATOM 5260 N N . SER B 1 285 ? -1.473 35.125 19.734 1 95.31 285 SER B N 1
ATOM 5261 C CA . SER B 1 285 ? -0.915 35.469 21.047 1 95.31 285 SER B CA 1
ATOM 5262 C C . SER B 1 285 ? -0.356 36.906 21.047 1 95.31 285 SER B C 1
ATOM 5264 O O . SER B 1 285 ? 0.196 37.344 22.047 1 95.31 285 SER B O 1
ATOM 5266 N N . GLY B 1 286 ? -0.384 37.531 19.906 1 94.44 286 GLY B N 1
ATOM 5267 C CA . GLY B 1 286 ? -0.028 38.938 19.875 1 94.44 286 GLY B CA 1
ATOM 5268 C C . GLY B 1 286 ? 1.277 39.219 19.156 1 94.44 286 GLY B C 1
ATOM 5269 O O . GLY B 1 286 ? 1.748 40.344 19.125 1 94.44 286 GLY B O 1
ATOM 5270 N N . ALA B 1 287 ? 1.879 38.25 18.641 1 96.19 287 ALA B N 1
ATOM 5271 C CA . ALA B 1 287 ? 3.125 38.438 17.906 1 96.19 287 ALA B CA 1
ATOM 5272 C C . ALA B 1 287 ? 2.855 38.688 16.422 1 96.19 287 ALA B C 1
ATOM 5274 O O . ALA B 1 287 ? 1.978 38.062 15.836 1 96.19 287 ALA B O 1
ATOM 5275 N N . LEU B 1 288 ? 3.557 39.656 15.836 1 97.12 288 LEU B N 1
ATOM 5276 C CA . LEU B 1 288 ? 3.451 39.875 14.398 1 97.12 288 LEU B CA 1
ATOM 5277 C C . LEU B 1 288 ? 4.152 38.781 13.617 1 97.12 288 LEU B C 1
ATOM 5279 O O . LEU B 1 288 ? 5.34 38.5 13.828 1 97.12 288 LEU B O 1
ATOM 5283 N N . PRO B 1 289 ? 3.426 38.094 12.719 1 98.44 289 PRO B N 1
ATOM 5284 C CA . PRO B 1 289 ? 4.09 37.062 11.93 1 98.44 289 PRO B CA 1
ATOM 5285 C C . PRO B 1 289 ? 4.965 37.625 10.812 1 98.44 289 PRO B C 1
ATOM 5287 O O . PRO B 1 289 ? 4.566 38.594 10.148 1 98.44 289 PRO B O 1
ATOM 5290 N N . LEU B 1 290 ? 6.102 37.188 10.711 1 98.69 290 LEU B N 1
ATOM 5291 C CA . LEU B 1 290 ? 6.965 37.344 9.547 1 98.69 290 LEU B CA 1
ATOM 5292 C C . LEU B 1 290 ? 7.254 36 8.883 1 98.69 290 LEU B C 1
ATOM 5294 O O . LEU B 1 290 ? 7.984 35.188 9.43 1 98.69 290 LEU B O 1
ATOM 5298 N N . VAL B 1 291 ? 6.684 35.844 7.699 1 98.75 291 VAL B N 1
ATOM 5299 C CA . VAL B 1 291 ? 6.684 34.5 7.078 1 98.75 291 VAL B CA 1
ATOM 5300 C C . VAL B 1 291 ? 7.129 34.625 5.621 1 98.75 291 VAL B C 1
ATOM 5302 O O . VAL B 1 291 ? 7.027 35.688 5.02 1 98.75 291 VAL B O 1
ATOM 5305 N N . PRO B 1 292 ? 7.66 33.562 5.098 1 98.5 292 PRO B N 1
ATOM 5306 C CA . PRO B 1 292 ? 8.141 33.625 3.717 1 98.5 292 PRO B CA 1
ATOM 5307 C C . PRO B 1 292 ? 7.004 33.625 2.697 1 98.5 292 PRO B C 1
ATOM 5309 O O . PRO B 1 292 ? 5.91 33.125 2.984 1 98.5 292 PRO B O 1
ATOM 5312 N N . ASN B 1 293 ? 7.34 34.156 1.526 1 98.44 293 ASN B N 1
ATOM 5313 C CA . ASN B 1 293 ? 6.398 34.188 0.41 1 98.44 293 ASN B CA 1
ATOM 5314 C C . ASN B 1 293 ? 6.316 32.844 -0.291 1 98.44 293 ASN B C 1
ATOM 5316 O O . ASN B 1 293 ? 6.637 32.719 -1.476 1 98.44 293 ASN B O 1
ATOM 5320 N N . ARG B 1 294 ? 5.855 31.875 0.456 1 97.06 294 ARG B N 1
ATOM 5321 C CA . ARG B 1 294 ? 5.688 30.516 -0.053 1 97.06 294 ARG B CA 1
ATOM 5322 C C . ARG B 1 294 ? 4.805 29.688 0.873 1 97.06 294 ARG B C 1
ATOM 5324 O O . ARG B 1 294 ? 4.441 30.141 1.962 1 97.06 294 ARG B O 1
ATOM 5331 N N . LEU B 1 295 ? 4.355 28.469 0.423 1 97.25 295 LEU B N 1
ATOM 5332 C CA . LEU B 1 295 ? 3.574 27.531 1.21 1 97.25 295 LEU B CA 1
ATOM 5333 C C . LEU B 1 295 ? 2.186 28.078 1.509 1 97.25 295 LEU B C 1
ATOM 5335 O O . LEU B 1 295 ? 1.521 28.609 0.619 1 97.25 295 LEU B O 1
ATOM 5339 N N . SER B 1 296 ? 1.689 27.859 2.686 1 98.12 296 SER B N 1
ATOM 5340 C CA . SER B 1 296 ? 0.353 28.328 3.045 1 98.12 296 SER B CA 1
ATOM 5341 C C . SER B 1 296 ? 0.378 29.781 3.521 1 98.12 296 SER B C 1
ATOM 5343 O O . SER B 1 296 ? -0.672 30.406 3.666 1 98.12 296 SER B O 1
ATOM 5345 N N . TYR B 1 297 ? 1.51 30.391 3.686 1 98.31 297 TYR B N 1
ATOM 5346 C CA . TYR B 1 297 ? 1.657 31.625 4.43 1 98.31 297 TYR B CA 1
ATOM 5347 C C . TYR B 1 297 ? 1.002 32.781 3.691 1 98.31 297 TYR B C 1
ATOM 5349 O O . TYR B 1 297 ? 0.303 33.594 4.297 1 98.31 297 TYR B O 1
ATOM 5357 N N . PRO B 1 298 ? 1.148 32.844 2.361 1 98.12 298 PRO B N 1
ATOM 5358 C CA . PRO B 1 298 ? 0.521 33.938 1.66 1 98.12 298 PRO B CA 1
ATOM 5359 C C . PRO B 1 298 ? -1.002 33.938 1.774 1 98.12 298 PRO B C 1
ATOM 5361 O O . PRO B 1 298 ? -1.646 34.969 1.58 1 98.12 298 PRO B O 1
ATOM 5364 N N . GLU B 1 299 ? -1.589 32.781 2.008 1 97.62 299 GLU B N 1
ATOM 5365 C CA . GLU B 1 299 ? -3.039 32.75 2.17 1 97.62 299 GLU B CA 1
ATOM 5366 C C . GLU B 1 299 ? -3.443 33.062 3.609 1 97.62 299 GLU B C 1
ATOM 5368 O O . GLU B 1 299 ? -4.578 33.469 3.867 1 97.62 299 GLU B O 1
ATOM 5373 N N . LEU B 1 300 ? -2.521 32.938 4.562 1 97.75 300 LEU B N 1
ATOM 5374 C CA . LEU B 1 300 ? -2.834 33.094 5.98 1 97.75 300 LEU B CA 1
ATOM 5375 C C . LEU B 1 300 ? -2.646 34.531 6.422 1 97.75 300 LEU B C 1
ATOM 5377 O O . LEU B 1 300 ? -3.332 35 7.336 1 97.75 300 LEU B O 1
ATOM 5381 N N . PHE B 1 301 ? -1.683 35.219 5.789 1 98 301 PHE B N 1
ATOM 5382 C CA . PHE B 1 301 ? -1.298 36.531 6.301 1 98 301 PHE B CA 1
ATOM 5383 C C . PHE B 1 301 ? -1.234 37.562 5.176 1 98 301 PHE B C 1
ATOM 5385 O O . PHE B 1 301 ? -0.972 37.219 4.023 1 98 301 PHE B O 1
ATOM 5392 N N . PRO B 1 302 ? -1.428 38.812 5.496 1 97.25 302 PRO B N 1
ATOM 5393 C CA . PRO B 1 302 ? -1.352 39.875 4.477 1 97.25 302 PRO B CA 1
ATOM 5394 C C . PRO B 1 302 ? 0.08 40.156 4.027 1 97.25 302 PRO B C 1
ATOM 5396 O O . PRO B 1 302 ? 1.033 39.688 4.672 1 97.25 302 PRO B O 1
ATOM 5399 N N . LYS B 1 303 ? 0.225 40.875 3.051 1 96.19 303 LYS B N 1
ATOM 5400 C CA . LYS B 1 303 ? 1.497 41.156 2.387 1 96.19 303 LYS B CA 1
ATOM 5401 C C . LYS B 1 303 ? 2.504 41.75 3.357 1 96.19 303 LYS B C 1
ATOM 5403 O O . LYS B 1 303 ? 3.707 41.5 3.254 1 96.19 303 LYS B O 1
ATOM 5408 N N . GLY B 1 304 ? 2.047 42.531 4.266 1 95.38 304 GLY B N 1
ATOM 5409 C CA . GLY B 1 304 ? 2.922 43.188 5.219 1 95.38 304 GLY B CA 1
ATOM 5410 C C . GLY B 1 304 ? 3.668 42.219 6.117 1 95.38 304 GLY B C 1
ATOM 5411 O O . GLY B 1 304 ? 4.691 42.562 6.707 1 95.38 304 GLY B O 1
ATOM 5412 N N . CYS B 1 305 ? 3.213 41.031 6.258 1 97.94 305 CYS B N 1
ATOM 5413 C CA . CYS B 1 305 ? 3.814 40 7.102 1 97.94 305 CYS B CA 1
ATOM 5414 C C . CYS B 1 305 ? 4.715 39.062 6.285 1 97.94 305 CYS B C 1
ATOM 5416 O O . CYS B 1 305 ? 5.367 38.188 6.836 1 97.94 305 CYS B O 1
ATOM 5418 N N . ILE B 1 306 ? 4.777 39.281 4.965 1 98.38 306 ILE B N 1
ATOM 5419 C CA . ILE B 1 306 ? 5.422 38.344 4.059 1 98.38 306 ILE B CA 1
ATOM 5420 C C . ILE B 1 306 ? 6.75 38.906 3.572 1 98.38 306 ILE B C 1
ATOM 5422 O O . ILE B 1 306 ? 6.832 40.094 3.236 1 98.38 306 ILE B O 1
ATOM 5426 N N . TYR B 1 307 ? 7.789 38.125 3.658 1 98.38 307 TYR B N 1
ATOM 5427 C CA . TYR B 1 307 ? 9.07 38.5 3.086 1 98.38 307 TYR B CA 1
ATOM 5428 C C . TYR B 1 307 ? 9.461 37.562 1.94 1 98.38 307 TYR B C 1
ATOM 5430 O O . TYR B 1 307 ? 9.055 36.406 1.911 1 98.38 307 TYR B O 1
ATOM 5438 N N . ASN B 1 308 ? 10.344 38.031 1.029 1 97.94 308 ASN B N 1
ATOM 5439 C CA . ASN B 1 308 ? 10.719 37.281 -0.16 1 97.94 308 ASN B CA 1
ATOM 5440 C C . ASN B 1 308 ? 12.117 36.688 -0.035 1 97.94 308 ASN B C 1
ATOM 5442 O O . ASN B 1 308 ? 12.422 35.656 -0.641 1 97.94 308 ASN B O 1
ATOM 5446 N N . THR B 1 309 ? 12.977 37.375 0.674 1 97.31 309 THR B N 1
ATOM 5447 C CA . THR B 1 309 ? 14.375 36.969 0.805 1 97.31 309 THR B CA 1
ATOM 5448 C C . THR B 1 309 ? 14.852 37.094 2.246 1 97.31 309 THR B C 1
ATOM 5450 O O . THR B 1 309 ? 14.242 37.844 3.035 1 97.31 309 THR B O 1
ATOM 5453 N N . ARG B 1 310 ? 15.883 36.406 2.51 1 96.38 310 ARG B N 1
ATOM 5454 C CA . ARG B 1 310 ? 16.5 36.531 3.828 1 96.38 310 ARG B CA 1
ATOM 5455 C C . ARG B 1 310 ? 16.875 38 4.102 1 96.38 310 ARG B C 1
ATOM 5457 O O . ARG B 1 310 ? 16.703 38.469 5.219 1 96.38 310 ARG B O 1
ATOM 5464 N N . ALA B 1 311 ? 17.359 38.625 3.096 1 97.19 311 ALA B N 1
ATOM 5465 C CA . ALA B 1 311 ? 17.75 40 3.232 1 97.19 311 ALA B CA 1
ATOM 5466 C C . ALA B 1 311 ? 16.562 40.875 3.637 1 97.19 311 ALA B C 1
ATOM 5468 O O . ALA B 1 311 ? 16.688 41.781 4.457 1 97.19 311 ALA B O 1
ATOM 5469 N N . GLN B 1 312 ? 15.477 40.625 3.029 1 97.94 312 GLN B N 1
ATOM 5470 C CA . GLN B 1 312 ? 14.258 41.375 3.371 1 97.94 312 GLN B CA 1
ATOM 5471 C C . GLN B 1 312 ? 13.828 41.094 4.809 1 97.94 312 GLN B C 1
ATOM 5473 O O . GLN B 1 312 ? 13.367 41.969 5.512 1 97.94 312 GLN B O 1
ATOM 5478 N N . LEU B 1 313 ? 13.93 39.875 5.219 1 98.31 313 LEU B N 1
ATOM 5479 C CA . LEU B 1 313 ? 13.625 39.5 6.598 1 98.31 313 LEU B CA 1
ATOM 5480 C C . LEU B 1 313 ? 14.5 40.281 7.574 1 98.31 313 LEU B C 1
ATOM 5482 O O . LEU B 1 313 ? 14 40.875 8.531 1 98.31 313 LEU B O 1
ATOM 5486 N N . VAL B 1 314 ? 15.82 40.281 7.32 1 98.25 314 VAL B N 1
ATOM 5487 C CA . VAL B 1 314 ? 16.781 40.969 8.18 1 98.25 314 VAL B CA 1
ATOM 5488 C C . VAL B 1 314 ? 16.469 42.469 8.219 1 98.25 314 VAL B C 1
ATOM 5490 O O . VAL B 1 314 ? 16.484 43.094 9.289 1 98.25 314 VAL B O 1
ATOM 5493 N N . LYS B 1 315 ? 16.203 43 7.086 1 97.94 315 LYS B N 1
ATOM 5494 C CA . LYS B 1 315 ? 15.906 44.438 7 1 97.94 315 LYS B CA 1
ATOM 5495 C C . LYS B 1 315 ? 14.688 44.781 7.855 1 97.94 315 LYS B C 1
ATOM 5497 O O . LYS B 1 315 ? 14.719 45.75 8.609 1 97.94 315 LYS B O 1
ATOM 5502 N N . LYS B 1 316 ? 13.656 44.031 7.738 1 97.62 316 LYS B N 1
ATOM 5503 C CA . LYS B 1 316 ? 12.445 44.25 8.523 1 97.62 316 LYS B CA 1
ATOM 5504 C C . LYS B 1 316 ? 12.727 44.125 10.016 1 97.62 316 LYS B C 1
ATOM 5506 O O . LYS B 1 316 ? 12.266 44.969 10.805 1 97.62 316 LYS B O 1
ATOM 5511 N N . LEU B 1 317 ? 13.445 43.125 10.367 1 98.19 317 LEU B N 1
ATOM 5512 C CA . LEU B 1 317 ? 13.742 42.906 11.781 1 98.19 317 LEU B CA 1
ATOM 5513 C C . LEU B 1 317 ? 14.602 44.031 12.344 1 98.19 317 LEU B C 1
ATOM 5515 O O . LEU B 1 317 ? 14.406 44.438 13.492 1 98.19 317 LEU B O 1
ATOM 5519 N N . LYS B 1 318 ? 15.539 44.531 11.57 1 97.94 318 LYS B N 1
ATOM 5520 C CA . LYS B 1 318 ? 16.344 45.656 12 1 97.94 318 LYS B CA 1
ATOM 5521 C C . LYS B 1 318 ? 15.477 46.875 12.273 1 97.94 318 LYS B C 1
ATOM 5523 O O . LYS B 1 318 ? 15.664 47.562 13.281 1 97.94 318 LYS B O 1
ATOM 5528 N N . GLU B 1 319 ? 14.625 47.094 11.328 1 97 319 GLU B N 1
ATOM 5529 C CA . GLU B 1 319 ? 13.711 48.219 11.492 1 97 319 GLU B CA 1
ATOM 5530 C C . GLU B 1 319 ? 12.875 48.062 12.766 1 97 319 GLU B C 1
ATOM 5532 O O . GLU B 1 319 ? 12.695 49 13.516 1 97 319 GLU B O 1
ATOM 5537 N N . PHE B 1 320 ? 12.406 46.875 13.016 1 96.94 320 PHE B N 1
ATOM 5538 C CA . PHE B 1 320 ? 11.539 46.625 14.164 1 96.94 320 PHE B CA 1
ATOM 5539 C C . PHE B 1 320 ? 12.328 46.688 15.469 1 96.94 320 PHE B C 1
ATOM 5541 O O . PHE B 1 320 ? 11.789 47.062 16.5 1 96.94 320 PHE B O 1
ATOM 5548 N N . CYS B 1 321 ? 13.57 46.344 15.461 1 96.38 321 CYS B N 1
ATOM 5549 C CA . CYS B 1 321 ? 14.422 46.5 16.641 1 96.38 321 CYS B CA 1
ATOM 5550 C C . CYS B 1 321 ? 14.555 47.938 17.062 1 96.38 321 CYS B C 1
ATOM 5552 O O . CYS B 1 321 ? 14.617 48.25 18.25 1 96.38 321 CYS B O 1
ATOM 5554 N N . ARG B 1 322 ? 14.516 48.75 16.062 1 94.31 322 ARG B N 1
ATOM 5555 C CA . ARG B 1 322 ? 14.641 50.188 16.328 1 94.31 322 ARG B CA 1
ATOM 5556 C C . ARG B 1 322 ? 13.312 50.781 16.781 1 94.31 322 ARG B C 1
ATOM 5558 O O . ARG B 1 322 ? 13.297 51.75 17.547 1 94.31 322 ARG B O 1
ATOM 5565 N N . LYS B 1 323 ? 12.273 50.188 16.266 1 93.75 323 LYS B N 1
ATOM 5566 C CA . LYS B 1 323 ? 10.93 50.656 16.578 1 93.75 323 LYS B CA 1
ATOM 5567 C C . LYS B 1 323 ? 10.023 49.5 17 1 93.75 323 LYS B C 1
ATOM 5569 O O . LYS B 1 323 ? 9.055 49.188 16.312 1 93.75 323 LYS B O 1
ATOM 5574 N N . PRO B 1 324 ? 10.203 49.031 18.172 1 91.88 324 PRO B N 1
ATOM 5575 C CA . PRO B 1 324 ? 9.5 47.844 18.594 1 91.88 324 PRO B CA 1
ATOM 5576 C C . PRO B 1 324 ? 7.988 48.031 18.672 1 91.88 324 PRO B C 1
ATOM 5578 O O . PRO B 1 324 ? 7.238 47.062 18.688 1 91.88 324 PRO B O 1
ATOM 5581 N N . LEU B 1 325 ? 7.477 49.25 18.734 1 91 325 LEU B N 1
ATOM 5582 C CA . LEU B 1 325 ? 6.047 49.531 18.812 1 91 325 LEU B CA 1
ATOM 5583 C C . LEU B 1 325 ? 5.367 49.25 17.469 1 91 325 LEU B C 1
ATOM 5585 O O . LEU B 1 325 ? 4.164 49 17.422 1 91 325 LEU B O 1
ATOM 5589 N N . VAL B 1 326 ? 6.105 49.312 16.406 1 93.06 326 VAL B N 1
ATOM 5590 C CA . VAL B 1 326 ? 5.547 49.156 15.062 1 93.06 326 VAL B CA 1
ATOM 5591 C C . VAL B 1 326 ? 4.977 47.75 14.883 1 93.06 326 VAL B C 1
ATOM 5593 O O . VAL B 1 326 ? 3.801 47.594 14.555 1 93.06 326 VAL B O 1
ATOM 5596 N N . PRO B 1 327 ? 5.758 46.719 15.148 1 93.88 327 PRO B N 1
ATOM 5597 C CA . PRO B 1 327 ? 5.18 45.406 14.992 1 93.88 327 PRO B CA 1
ATOM 5598 C C . PRO B 1 327 ? 4.023 45.125 15.953 1 93.88 327 PRO B C 1
ATOM 5600 O O . PRO B 1 327 ? 3.086 44.406 15.609 1 93.88 327 PRO B O 1
ATOM 5603 N N . ARG B 1 328 ? 4.035 45.688 17.047 1 91.94 328 ARG B N 1
ATOM 5604 C CA . ARG B 1 328 ? 2.961 45.531 18.016 1 91.94 328 ARG B CA 1
ATOM 5605 C C . ARG B 1 328 ? 1.656 46.125 17.5 1 91.94 328 ARG B C 1
ATOM 5607 O O . ARG B 1 328 ? 0.595 45.5 17.625 1 91.94 328 ARG B O 1
ATOM 5614 N N . ARG B 1 329 ? 1.763 47.219 16.875 1 91.06 329 ARG B N 1
ATOM 5615 C CA . ARG B 1 329 ? 0.601 47.875 16.281 1 91.06 329 ARG B CA 1
ATOM 5616 C C . ARG B 1 329 ? 0.108 47.125 15.062 1 91.06 329 ARG B C 1
ATOM 5618 O O . ARG B 1 329 ? -1.098 46.938 14.875 1 91.06 329 ARG B O 1
ATOM 5625 N N . LEU B 1 330 ? 1.005 46.719 14.281 1 92.75 330 LEU B N 1
ATOM 5626 C CA . LEU B 1 330 ? 0.66 46 13.07 1 92.75 330 LEU B CA 1
ATOM 5627 C C . LEU B 1 330 ? -0.071 44.688 13.406 1 92.75 330 LEU B C 1
ATOM 5629 O O . LEU B 1 330 ? -1.044 44.344 12.734 1 92.75 330 LEU B O 1
ATOM 5633 N N . CYS B 1 331 ? 0.413 44 14.414 1 92.94 331 CYS B N 1
ATOM 5634 C CA . CYS B 1 331 ? -0.228 42.75 14.797 1 92.94 331 CYS B CA 1
ATOM 5635 C C . CYS B 1 331 ? -1.661 43 15.258 1 92.94 331 CYS B C 1
ATOM 5637 O O . CYS B 1 331 ? -2.557 42.219 14.953 1 92.94 331 CYS B O 1
ATOM 5639 N N . SER B 1 332 ? -1.839 44.031 15.984 1 90.38 332 SER B N 1
ATOM 5640 C CA . SER B 1 332 ? -3.16 44.375 16.516 1 90.38 332 SER B CA 1
ATOM 5641 C C . SER B 1 332 ? -4.164 44.594 15.383 1 90.38 332 SER B C 1
ATOM 5643 O O . SER B 1 332 ? -5.367 44.406 15.57 1 90.38 332 SER B O 1
ATOM 5645 N N . SER B 1 333 ? -3.697 44.938 14.227 1 91.31 333 SER B N 1
ATOM 5646 C CA . SER B 1 333 ? -4.566 45.281 13.094 1 91.31 333 SER B CA 1
ATOM 5647 C C . SER B 1 333 ? -4.875 44.031 12.266 1 91.31 333 SER B C 1
ATOM 5649 O O . SER B 1 333 ? -5.715 44.094 11.359 1 91.31 333 SER B O 1
ATOM 5651 N N . LEU B 1 334 ? -4.258 42.969 12.594 1 94.56 334 LEU B N 1
ATOM 5652 C CA . LEU B 1 334 ? -4.477 41.719 11.836 1 94.56 334 LEU B CA 1
ATOM 5653 C C . LEU B 1 334 ? -5.84 41.125 12.156 1 94.56 334 LEU B C 1
ATOM 5655 O O . LEU B 1 334 ? -6.238 41.062 13.32 1 94.56 334 LEU B O 1
ATOM 5659 N N . ASP B 1 335 ? -6.598 40.812 11.094 1 94.81 335 ASP B N 1
ATOM 5660 C CA . ASP B 1 335 ? -7.832 40.062 11.273 1 94.81 335 ASP B CA 1
ATOM 5661 C C . ASP B 1 335 ? -7.582 38.562 11.117 1 94.81 335 ASP B C 1
ATOM 5663 O O . ASP B 1 335 ? -7.352 38.062 10.008 1 94.81 335 ASP B O 1
ATOM 5667 N N . LEU B 1 336 ? -7.641 37.844 12.219 1 96.69 336 LEU B N 1
ATOM 5668 C CA . LEU B 1 336 ? -7.359 36.406 12.242 1 96.69 336 LEU B CA 1
ATOM 5669 C C . LEU B 1 336 ? -8.625 35.594 12.539 1 96.69 336 LEU B C 1
ATOM 5671 O O . LEU B 1 336 ? -8.562 34.406 12.766 1 96.69 336 LEU B O 1
ATOM 5675 N N . SER B 1 337 ? -9.781 36.219 12.477 1 96.25 337 SER B N 1
ATOM 5676 C CA . SER B 1 337 ? -11.031 35.625 12.938 1 96.25 337 SER B CA 1
ATOM 5677 C C . SER B 1 337 ? -11.406 34.438 12.094 1 96.25 337 SER B C 1
ATOM 5679 O O . SER B 1 337 ? -11.992 33.469 12.602 1 96.25 337 SER B O 1
ATOM 5681 N N . LYS B 1 338 ? -11.062 34.438 10.891 1 96.25 338 LYS B N 1
ATOM 5682 C CA . LYS B 1 338 ? -11.477 33.375 9.969 1 96.25 338 LYS B CA 1
ATOM 5683 C C . LYS B 1 338 ? -10.812 32.062 10.312 1 96.25 338 LYS B C 1
ATOM 5685 O O . LYS B 1 338 ? -11.227 31 9.828 1 96.25 338 LYS B O 1
ATOM 5690 N N . TYR B 1 339 ? -9.781 32.094 11.148 1 98.12 339 TYR B N 1
ATOM 5691 C CA . TYR B 1 339 ? -9.062 30.859 11.484 1 98.12 339 TYR B CA 1
ATOM 5692 C C . TYR B 1 339 ? -9.43 30.375 12.875 1 98.12 339 TYR B C 1
ATOM 5694 O O . TYR B 1 339 ? -8.977 29.312 13.312 1 98.12 339 TYR B O 1
ATOM 5702 N N . HIS B 1 340 ? -10.195 31.141 13.586 1 98.06 340 HIS B N 1
ATOM 5703 C CA . HIS B 1 340 ? -10.609 30.781 14.938 1 98.06 340 HIS B CA 1
ATOM 5704 C C . HIS B 1 340 ? -11.758 29.781 14.906 1 98.06 340 HIS B C 1
ATOM 5706 O O . HIS B 1 340 ? -12.594 29.812 14 1 98.06 340 HIS B O 1
ATOM 5712 N N . TRP B 1 341 ? -11.867 28.984 15.922 1 97.94 341 TRP B N 1
ATOM 5713 C CA . TRP B 1 341 ? -12.891 27.953 16.062 1 97.94 341 TRP B CA 1
ATOM 5714 C C . TRP B 1 341 ? -14.289 28.562 15.969 1 97.94 341 TRP B C 1
ATOM 5716 O O . TRP B 1 341 ? -15.18 27.984 15.352 1 97.94 341 TRP B O 1
ATOM 5726 N N . SER B 1 342 ? -14.477 29.688 16.453 1 97.12 342 SER B N 1
ATOM 5727 C CA . SER B 1 342 ? -15.797 30.297 16.469 1 97.12 342 SER B CA 1
ATOM 5728 C C . SER B 1 342 ? -16.312 30.531 15.055 1 97.12 342 SER B C 1
ATOM 5730 O O . SER B 1 342 ? -17.516 30.422 14.805 1 97.12 342 SER B O 1
ATOM 5732 N N . SER B 1 343 ? -15.445 30.812 14.141 1 97.25 343 SER B N 1
ATOM 5733 C CA . SER B 1 343 ? -15.828 31.062 12.758 1 97.25 343 SER B CA 1
ATOM 5734 C C . SER B 1 343 ? -15.898 29.766 11.969 1 97.25 343 SER B C 1
ATOM 5736 O O . SER B 1 343 ? -16.672 29.641 11.008 1 97.25 343 SER B O 1
ATOM 5738 N N . LEU B 1 344 ? -15.156 28.766 12.391 1 97.88 344 LEU B N 1
ATOM 5739 C CA . LEU B 1 344 ? -14.992 27.562 11.594 1 97.88 344 LEU B CA 1
ATOM 5740 C C . LEU B 1 344 ? -15.969 26.484 12.055 1 97.88 344 LEU B C 1
ATOM 5742 O O . LEU B 1 344 ? -16.234 25.516 11.328 1 97.88 344 LEU B O 1
ATOM 5746 N N . LYS B 1 345 ? -16.5 26.641 13.219 1 95.94 345 LYS B N 1
ATOM 5747 C CA . LYS B 1 345 ? -17.328 25.641 13.875 1 95.94 345 LYS B CA 1
ATOM 5748 C C . LYS B 1 345 ? -18.484 25.219 12.984 1 95.94 345 LYS B C 1
ATOM 5750 O O . LYS B 1 345 ? -18.797 24.031 12.875 1 95.94 345 LYS B O 1
ATOM 5755 N N . ALA B 1 346 ? -19.125 26.141 12.359 1 94.38 346 ALA B N 1
ATOM 5756 C CA . ALA B 1 346 ? -20.266 25.844 11.508 1 94.38 346 ALA B CA 1
ATOM 5757 C C . ALA B 1 346 ? -19.875 24.953 10.328 1 94.38 346 ALA B C 1
ATOM 5759 O O . ALA B 1 346 ? -20.609 24.047 9.953 1 94.38 346 ALA B O 1
ATOM 5760 N N . GLY B 1 347 ? -18.75 25.219 9.734 1 95.38 347 GLY B N 1
ATOM 5761 C CA . GLY B 1 347 ? -18.25 24.406 8.633 1 95.38 347 GLY B CA 1
ATOM 5762 C C . GLY B 1 347 ? -17.969 22.969 9.023 1 95.38 347 GLY B C 1
ATOM 5763 O O . GLY B 1 347 ? -18.328 22.031 8.297 1 95.38 347 GLY B O 1
ATOM 5764 N N . TYR B 1 348 ? -17.375 22.781 10.188 1 96.19 348 TYR B N 1
ATOM 5765 C CA . TYR B 1 348 ? -17.109 21.453 10.695 1 96.19 348 TYR B CA 1
ATOM 5766 C C . TYR B 1 348 ? -18.391 20.719 11.023 1 96.19 348 TYR B C 1
ATOM 5768 O O . TYR B 1 348 ? -18.531 19.516 10.727 1 96.19 348 TYR B O 1
ATOM 5776 N N . GLN B 1 349 ? -19.328 21.422 11.578 1 92.19 349 GLN B N 1
ATOM 5777 C CA . GLN B 1 349 ? -20.609 20.812 11.898 1 92.19 349 GLN B CA 1
ATOM 5778 C C . GLN B 1 349 ? -21.344 20.359 10.641 1 92.19 349 GLN B C 1
ATOM 5780 O O . GLN B 1 349 ? -21.906 19.266 10.602 1 92.19 349 GLN B O 1
ATOM 5785 N N . ASP B 1 350 ? -21.297 21.203 9.68 1 90.88 350 ASP B N 1
ATOM 5786 C CA . ASP B 1 350 ? -21.938 20.859 8.414 1 90.88 350 ASP B CA 1
ATOM 5787 C C . ASP B 1 350 ? -21.312 19.609 7.809 1 90.88 350 ASP B C 1
ATOM 5789 O O . ASP B 1 350 ? -22.016 18.781 7.203 1 90.88 350 ASP B O 1
ATOM 5793 N N . ALA B 1 351 ? -20.062 19.484 7.957 1 90.19 351 ALA B N 1
ATOM 5794 C CA . ALA B 1 351 ? -19.359 18.328 7.422 1 90.19 351 ALA B CA 1
ATOM 5795 C C . ALA B 1 351 ? -19.703 17.062 8.211 1 90.19 351 ALA B C 1
ATOM 5797 O O . ALA B 1 351 ? -19.859 15.992 7.637 1 90.19 351 ALA B O 1
ATOM 5798 N N . LEU B 1 352 ? -19.922 17.188 9.484 1 90.12 352 LEU B N 1
ATOM 5799 C CA . LEU B 1 352 ? -20.047 16.031 10.367 1 90.12 352 LEU B CA 1
ATOM 5800 C C . LEU B 1 352 ? -21.516 15.672 10.586 1 90.12 352 LEU B C 1
ATOM 5802 O O . LEU B 1 352 ? -21.844 14.508 10.844 1 90.12 352 LEU B O 1
ATOM 5806 N N . MET B 1 353 ? -22.422 16.672 10.609 1 82.31 353 MET B N 1
ATOM 5807 C CA . MET B 1 353 ? -23.828 16.453 10.953 1 82.31 353 MET B CA 1
ATOM 5808 C C . MET B 1 353 ? -24.75 16.969 9.852 1 82.31 353 MET B C 1
ATOM 5810 O O . MET B 1 353 ? -24.812 18.172 9.609 1 82.31 353 MET B O 1
ATOM 5814 N N . PRO B 1 354 ? -25.188 16.031 8.938 1 67.81 354 PRO B N 1
ATOM 5815 C CA . PRO B 1 354 ? -26.094 16.625 7.949 1 67.81 354 PRO B CA 1
ATOM 5816 C C . PRO B 1 354 ? -27.234 17.406 8.586 1 67.81 354 PRO B C 1
ATOM 5818 O O . PRO B 1 354 ? -27.609 17.141 9.734 1 67.81 354 PRO B O 1
ATOM 5821 N N . PRO B 1 355 ? -27.594 18.375 7.77 1 62.88 355 PRO B N 1
ATOM 5822 C CA . PRO B 1 355 ? -28.703 19.172 8.289 1 62.88 355 PRO B CA 1
ATOM 5823 C C . PRO B 1 355 ? -29.938 18.328 8.633 1 62.88 355 PRO B C 1
ATOM 5825 O O . PRO B 1 355 ? -30.141 17.281 8.031 1 62.88 355 PRO B O 1
ATOM 5828 N N . PRO B 1 356 ? -30.531 18.562 9.852 1 57.72 356 PRO B N 1
ATOM 5829 C CA . PRO B 1 356 ? -31.781 17.844 10.141 1 57.72 356 PRO B CA 1
ATOM 5830 C C . PRO B 1 356 ? -32.719 17.797 8.945 1 57.72 356 PRO B C 1
ATOM 5832 O O . PRO B 1 356 ? -32.719 18.719 8.117 1 57.72 356 PRO B O 1
ATOM 5835 N N . ALA B 1 357 ? -33.094 16.641 8.555 1 51.5 357 ALA B N 1
ATOM 5836 C CA . ALA B 1 357 ? -34.062 16.484 7.492 1 51.5 357 ALA B CA 1
ATOM 5837 C C . ALA B 1 357 ? -35.188 17.531 7.602 1 51.5 357 ALA B C 1
ATOM 5839 O O . ALA B 1 357 ? -35.656 17.812 8.703 1 51.5 357 ALA B O 1
ATOM 5840 N N . LYS B 1 358 ? -35.344 18.344 6.605 1 45.5 358 LYS B N 1
ATOM 5841 C CA . LYS B 1 358 ? -36.562 19.156 6.531 1 45.5 358 LYS B CA 1
ATOM 5842 C C . LYS B 1 358 ? -37.812 18.328 6.828 1 45.5 358 LYS B C 1
ATOM 5844 O O . LYS B 1 358 ? -38 17.234 6.262 1 45.5 358 LYS B O 1
ATOM 5849 N N . ASN B 1 359 ? -38.281 18.375 8.109 1 38.31 359 ASN B N 1
ATOM 5850 C CA . ASN B 1 359 ? -39.688 17.906 8.211 1 38.31 359 ASN B CA 1
ATOM 5851 C C . ASN B 1 359 ? -40.5 18.344 7.004 1 38.31 359 ASN B C 1
ATOM 5853 O O . ASN B 1 359 ? -40.594 19.531 6.707 1 38.31 359 ASN B O 1
ATOM 5857 N N . SER B 1 360 ? -40.469 17.562 5.922 1 35.75 360 SER B N 1
ATOM 5858 C CA . SER B 1 360 ? -41.562 17.797 5.012 1 35.75 360 SER B CA 1
ATOM 5859 C C . SER B 1 360 ? -42.875 17.922 5.77 1 35.75 360 SER B C 1
ATOM 5861 O O . SER B 1 360 ? -43.344 16.969 6.395 1 35.75 360 SER B O 1
ATOM 5863 N N . SER B 1 361 ? -43.062 19.094 6.32 1 32.47 361 SER B N 1
ATOM 5864 C CA . SER B 1 361 ? -44.438 19.453 6.555 1 32.47 361 SER B CA 1
ATOM 5865 C C . SER B 1 361 ? -45.312 19.156 5.332 1 32.47 361 SER B C 1
ATOM 5867 O O . SER B 1 361 ? -46.406 19.719 5.18 1 32.47 361 SER B O 1
ATOM 5869 N N . TYR B 1 362 ? -45.156 17.953 4.656 1 28.34 362 TYR B N 1
ATOM 5870 C CA . TYR B 1 362 ? -46.469 17.672 4.152 1 28.34 362 TYR B CA 1
ATOM 5871 C C . TYR B 1 362 ? -47.375 17.109 5.258 1 28.34 362 TYR B C 1
ATOM 5873 O O . TYR B 1 362 ? -46.906 16.391 6.141 1 28.34 362 TYR B O 1
#

Organism: Varroa destructor (NCBI:txid109461)

Secondary structure (DSSP, 8-state):
---EEEEESS-SHHHHHHHHHHHHHHHTTS-TTSEEEEE--SS-HHHHHHHHHHHHHHHS-----SEEEEETTS-HHHHHHH-GGGTTSEEEEEES--TTS---SSGGG--HHHHHHHHHHHHH-SEEEESSHHHHHHHHHHHHHHHHTSSS-----HHHHGGGEEE-PPPB-SPPP-SPP--SSEEEEEE--SSGGG-HHHHHHHHHHHHHTT--EEEEEE----SS--THHHHHHHHTGGGEEEEE--SSHHHHHHHHHT-SEEE---S--SS-HHHHHHHHTTPEEEEESSTTHHHHS-GGGEESSHHHHHHHHHHHHH-THHHHHHHHT---GGGBHHHHHHHHHHHHS---------/---EEEEESS-SHHHHHHHHHHHHHHHTTS-TTSEEEEE--SS-HHHHHHHHHHHHHHHS-----SEEEEETTS-HHHHHHH-GGGTTSEEEEEES--TTS---SSGGG--HHHHHHHHHHHHH-SEEEESSHHHHHHHHHHHHHHHHTSSS-----HHHHGGGEEE-PPPB-SPP--SPP--SSEEEEEE--SSGGG-HHHHHHHHHHHHHTT--EEEEEE----SS--HHHHHHHHHTGGGEEEEE--SSHHHHHHHHHT-SEEE---S--SS-HHHHHHHHTTPEEEEESSTTHHHHS-GGGEESSHHHHHHHHHHHHH-THHHHHHHHT---GGGBHHHHHHHHHHHHS---------

Solvent-accessible surface area (backbone atoms only — not comparable to full-atom values): 38348 Å² total; per-residue (Å²): 127,36,38,35,38,39,41,33,42,47,42,36,72,70,50,32,51,51,53,51,52,52,50,54,57,47,56,73,74,46,58,90,70,29,62,46,81,49,71,36,62,59,64,62,59,70,52,25,37,71,52,31,27,62,56,46,51,74,64,53,77,97,63,63,47,53,22,34,41,32,41,48,51,28,26,47,12,39,28,29,21,62,32,60,78,56,59,80,25,48,31,35,33,34,32,79,64,56,64,66,68,50,88,55,92,48,62,89,67,53,64,67,58,53,36,50,33,35,52,44,19,51,65,45,31,67,34,35,34,13,34,23,66,44,42,44,49,44,42,54,67,37,44,42,62,55,48,52,69,48,81,96,63,74,69,79,47,47,85,76,38,53,84,39,50,48,70,51,62,65,65,38,81,71,69,75,35,63,65,54,48,93,62,94,50,32,25,39,28,35,67,40,55,45,40,75,50,37,21,55,61,61,48,47,50,38,52,50,51,40,49,73,71,65,53,58,51,36,34,33,38,34,29,52,79,56,96,70,58,58,69,58,57,62,55,43,52,62,77,43,49,91,31,53,76,42,82,38,58,60,94,40,71,66,55,41,50,50,54,30,35,58,12,37,29,26,46,48,48,54,76,61,56,39,61,49,65,53,56,50,51,21,38,28,28,19,6,22,50,38,31,44,72,49,69,23,39,62,81,75,45,60,71,90,31,45,31,86,45,68,68,51,46,38,52,52,50,53,53,32,41,75,38,53,64,54,42,34,53,54,31,52,68,56,84,62,58,80,42,24,34,85,61,39,47,61,60,54,42,55,73,60,43,74,74,76,75,74,75,69,78,113,126,33,38,35,36,39,39,33,42,48,43,38,70,70,50,33,51,50,51,51,52,49,49,54,56,46,57,73,75,45,58,90,70,32,62,46,79,48,73,37,63,60,63,61,61,72,52,26,37,70,52,33,27,61,55,48,52,74,64,54,78,96,62,63,47,52,20,34,41,31,41,47,51,27,28,46,12,39,26,29,21,62,30,60,80,56,60,78,25,49,31,36,33,33,32,79,65,56,64,66,70,51,88,53,90,50,61,90,67,54,65,67,60,53,36,49,34,36,51,45,20,52,66,45,32,65,33,36,34,14,34,23,66,45,41,44,50,44,40,53,67,36,44,43,62,54,47,53,68,47,80,95,65,73,70,80,47,49,84,76,37,53,83,38,49,49,68,52,61,63,65,38,82,72,70,73,35,66,66,58,49,94,62,93,53,31,25,40,29,36,66,41,55,45,39,74,51,36,20,55,61,62,48,48,50,36,51,50,51,40,50,74,72,66,51,57,52,35,32,35,38,34,28,51,78,56,93,71,58,60,68,57,56,61,56,42,52,61,76,42,49,93,32,53,78,42,84,38,59,59,93,40,71,65,55,41,50,48,54,32,34,58,13,37,30,27,46,49,48,55,75,59,56,39,59,50,66,53,55,51,51,20,37,29,28,17,7,23,50,38,30,44,74,49,69,25,38,62,80,74,43,60,71,91,32,46,30,86,42,69,66,51,46,39,51,52,51,54,54,32,42,75,37,52,64,53,41,34,53,54,32,54,69,56,84,64,59,79,41,24,37,86,60,40,46,62,61,53,42,53,73,61,44,71,74,78,73,74,73,69,80,113

InterPro domains:
  IPR001296 Glycosyl transferase, family 1 [PF00534] (176-301)
  IPR022701 tRNA-queuosine alpha-mannosyltransferase, N-terminal [PF12038] (3-172)
  IPR051862 Glycosyltransferase-like domain-containing protein 1 [PTHR13615] (182-352)

Nearest PDB structures (foldseek):
  7vfk-assembly1_B  TM=7.500E-01  e=5.210E-10  Staphylococcus aureus subsp. aureus USA300
  8qoy-assembly1_A  TM=6.529E-01  e=5.373E-11  Actinobacillus pleuropneumoniae
  6zj7-assembly1_AAA  TM=6.170E-01  e=1.809E-07  Thermoproteus uzoniensis 768-20
  6tpg-assembly1_A  TM=7.845E-01  e=4.605E-06  Homo sapiens
  6kqi-assembly1_A  TM=7.503E-01  e=6.278E-05  Homo sapiens

Foldseek 3Di:
DAAFEEEELACDDLSVVQVVVVCVVVPVPDPPRNYHYYYHYNPPLVCSQQPVLVVCLVPPDPDQYQEYEYELSYQQLSNCVSPVSCLNHQYEYEYPAALLPDDPPPPVPRDLRNNVSSLNSLLSHQAYEYQFPLRQVSNLVRNQVSQVVDPDDGDDCSVSRVVRYDYQHRADAFAADLDAAPDPFAEEEEAEAQDVQQPVVLVLVLVLVCVVVVFQAAYHYEHAYDPDGDPVLVVSCVSCVVRYDYDYYDPDPVSLLVSLLNHAAYETPGNDDAHCNPQLSSLSSQHQAAYEPDHRVPVQFPPVNYDHDSVRVSVVVNVCRVPVVVSSVVSSPDDRPCRHCVNSVVVVCVNGPPDPPPPPPD/DQAFEEEELACDDLSVVQVVVVCVVVPVVDPPPNYHYYYHYNPPLVCSQFPVLVVCLVPPDPDQYQEYEYELSYQQLSNCVSPVSCLNHQYEYEYPAALLPDDDPPPVPRDLRNNVSSLNSLLSHQAYEYQFPLRVVSNLVRNQVSQVVDPDDGDDCSVSRVVRYDYQHRADAFAADLDAAPDPFAEEEEAEAQDVQQPVVLVLVLVLVCVVVVFQYAYAYEHAYDPDGDPVLVVSCVSCVVRYDYDYYDPDPVSLLVSLLNHAAYETPGNDDAHCNPQLSSLSSQHQAAYEPDHRVPVQFPPVNYDHDSVRVSVVVNVCRVPVVVSSVVSSPDDRPCRHCVNSVVVVCVNGPPDPPPPPPD

Sequence (724 aa):
MAEILLVEAFYGGSHAQLMDLLVNHLSERLQPGEVDLVTMTDKKWHWRARTSALWLAMNIPRKRYKRLFISSVANLAELLGLRPDLAGCEKILYFHENQLEYPVRNPKLCDYQYGYNQILSALAADKIVFNSEFNKRTFLDKMDPFLNSQPGYHTPCRSLIEPKSSVLYFPITLERVKEPANNSVLHIVWPHRWEHDKGPDEFFHAMEELKKAGCDFKLIVLGQRYDEVPEVFEKARVSLSSNIIHWGYAPSKEKFLQLLRNSDIVVSTALHEFYGVAVLEGAFSGALPLVPNRLSYPELFPKGCIYNTRAQLVKKLKEFCRKPLVPRRLCSSLDLSKYHWSSLKAGYQDALMPPPAKNSSYMAEILLVEAFYGGSHAQLMDLLVNHLSERLQPGEVDLVTMTDKKWHWRARTSALWLAMNIPRKRYKRLFISSVANLAELLGLRPDLAGCEKILYFHENQLEYPVRNPKLCDYQYGYNQILSALAADKIVFNSEFNKRTFLDKMDPFLNSQPGYHTPCRSLIEPKSSVLYFPITLERVKEPANNSVLHIVWPHRWEHDKGPDEFFHAMEELKKAGCDFKLIVLGQRYDEVPEVFEKARVSLSSNIIHWGYAPSKEKFLQLLRNSDIVVSTALHEFYGVAVLEGAFSGALPLVPNRLSYPELFPKGCIYNTRAQLVKKLKEFCRKPLVPRRLCSSLDLSKYHWSSLKAGYQDALMPPPAKNSSY